Protein AF-A8S4U3-F1 (afdb_monomer_lite)

Foldseek 3Di:
DDDFPDFDWDWDWFAAPVRDDTDIDIKTWGWDDDPNWIWIKIADPPDDDDDDFDDPDDDDWDADPRITTHTPDPDPPPPDDFDADQDDDPPPDPDDRRGRGDDPPPDPPDDPPDDDPDDPPPDDPPLFAQEEEEEEDAQLVLQQVQALVQVVLAPDDSYAYEYEDQQHPDCNVVVLVVSVVVDVSYDYHYDHHLADQVSVQVSLVPHRHQKYAYDYRNKHWDNHQVVLQVVQCVVQVFQKEFEWAWEDDFQKIFTQFFDPDADKDFLVRVVVSCLVPVLAPSQQARRRMMGRSVLCVVQVQGQDSVDPPSSSNLSSLSSSLRTTIYGYDRDHTIYHYDDDPPPLNDDDDPVVLLVVLVVSLVSSQVSCVSVVNCVVSVVSSVVSSVDRRDNPDPDDPDDPRMDGHDPVNGRDDDDPPQKDKDFAPADKQAAQLAAEEEAEAGAAPQCVVVNHHPRDPQQCVQVLLCVLVVHPRQDDPVSVSVSCVVLRYMYDYQFRIFIARHGDLVRTDPGDTDPCVVVVVRYNYNAYEYQDDSRQVSCVVPPCVVVVDHHHYAYHSDVVPVVADSVNSNVRVSVRSD

pLDDT: mean 76.18, std 25.16, range [20.8, 98.88]

Secondary structure (DSSP, 8-state):
-------EEEEEE---TTS----EEEEEEEEEEETTEEEEEEE-TTPPP---PPPTTSPP-EEETTEEEEE--S---SS-----------SS-SS----------------------------------SEEEEEEESS-HHHHHHHHHHHHT-S--SEEEEEEEES-SSTHHHHHHHHHHH-TTEEEEEE----HHHHHHHHHHH--SSEEEE--TT-EE-TTHHHHHHHHHHHHT-SEEEE-EEEEETTEEEEE------S-EEHHHHHHHHHHSTTBHHHH-STTEEEEHHHHHHTT----TT-SSSHHHHHHHHHHHH--EEEEE-S--EEEE--TT-GGGS---HHHHHHHHHHHHHHHHHHHHTTT-HHHHHHHHHHHHHPPPBS----SS--TTPEEPPTTT--PPPPPTT-EEEE--PPPB--TT--EEEEESS--HHHHHTTSTT-STT--HHHHHHHHTT-PPP-SHHHHHHHHHHTTEEEEESEEEEEESTT-GGG-EEEEE--THHHHTTS---EEEEESHHHHHHHHHHTHHHHT---EEEPP-STT-TTS-HHHHHHHHHHHH-

Organism: Enterocloster bolteae (strain ATCC BAA-613 / DSM 15670 / CCUG 46953 / JCM 12243 / WAL 16351) (NCBI:txid411902)

Structure (mmCIF, N/CA/C/O backbone):
data_AF-A8S4U3-F1
#
_entry.id   AF-A8S4U3-F1
#
loop_
_atom_site.group_PDB
_atom_site.id
_atom_site.type_symbol
_atom_site.label_atom_id
_atom_site.label_alt_id
_atom_site.label_comp_id
_atom_site.label_asym_id
_atom_site.label_entity_id
_atom_site.label_seq_id
_atom_site.pdbx_PDB_ins_code
_atom_site.Cartn_x
_atom_site.Cartn_y
_atom_site.Cartn_z
_atom_site.occupancy
_atom_site.B_iso_or_equiv
_atom_site.auth_seq_id
_atom_site.auth_comp_id
_atom_site.auth_asym_id
_atom_site.auth_atom_id
_atom_site.pdbx_PDB_model_num
ATOM 1 N N . MET A 1 1 ? -18.823 33.038 5.060 1.00 35.31 1 MET A N 1
ATOM 2 C CA . MET A 1 1 ? -19.804 32.682 6.107 1.00 35.31 1 MET A CA 1
ATOM 3 C C . MET A 1 1 ? -21.208 32.775 5.508 1.00 35.31 1 MET A C 1
ATOM 5 O O . MET A 1 1 ? -21.621 33.864 5.144 1.00 35.31 1 MET A O 1
ATOM 9 N N . PHE A 1 2 ? -21.890 31.641 5.313 1.00 20.80 2 PHE A N 1
ATOM 10 C CA . PHE A 1 2 ? -23.308 31.534 4.925 1.00 20.80 2 PHE A CA 1
ATOM 11 C C . PHE A 1 2 ? -23.861 30.233 5.535 1.00 20.80 2 PHE A C 1
ATOM 13 O O . PHE A 1 2 ? -23.110 29.259 5.610 1.00 20.80 2 PHE A O 1
ATOM 20 N N . PRO A 1 3 ? -25.120 30.200 6.004 1.00 23.45 3 PRO A N 1
ATOM 21 C CA . PRO A 1 3 ? -25.624 29.112 6.832 1.00 23.45 3 PRO A CA 1
ATOM 22 C C . PRO A 1 3 ? -25.762 27.814 6.032 1.00 23.45 3 PRO A C 1
ATOM 24 O O . PRO A 1 3 ? -26.260 27.802 4.904 1.00 23.45 3 PRO A O 1
ATOM 27 N N . VAL A 1 4 ? -25.335 26.713 6.647 1.00 26.84 4 VAL A N 1
ATOM 28 C CA . VAL A 1 4 ? -25.627 25.349 6.207 1.00 26.84 4 VAL A CA 1
ATOM 29 C C . VAL A 1 4 ? -27.148 25.185 6.247 1.00 26.84 4 VAL A C 1
ATOM 31 O O . VAL A 1 4 ? -27.744 25.129 7.316 1.00 26.84 4 VAL A O 1
ATOM 34 N N . GLY A 1 5 ? -27.800 25.191 5.084 1.00 31.94 5 GLY A N 1
ATOM 35 C CA . GLY A 1 5 ? -29.229 24.900 5.000 1.00 31.94 5 GLY A CA 1
ATOM 36 C C . GLY A 1 5 ? -29.494 23.457 5.431 1.00 31.94 5 GLY A C 1
ATOM 37 O O . GLY A 1 5 ? -28.868 22.542 4.897 1.00 31.94 5 GLY A O 1
ATOM 38 N N . ASN A 1 6 ? -30.407 23.278 6.389 1.00 34.53 6 ASN A N 1
ATOM 39 C CA . ASN A 1 6 ? -30.813 21.993 6.959 1.00 34.53 6 ASN A CA 1
ATOM 40 C C . ASN A 1 6 ? -31.041 20.918 5.884 1.00 34.53 6 ASN A C 1
ATOM 42 O O . ASN A 1 6 ? -31.929 21.054 5.035 1.00 34.53 6 ASN A O 1
ATOM 46 N N . ILE A 1 7 ? -30.283 19.821 5.964 1.00 33.69 7 ILE A N 1
ATOM 47 C CA . ILE A 1 7 ? -30.588 18.590 5.231 1.00 33.69 7 ILE A CA 1
ATOM 48 C C . ILE A 1 7 ? -31.898 18.068 5.809 1.00 33.69 7 ILE A C 1
ATOM 50 O O . ILE A 1 7 ? -31.977 17.691 6.972 1.00 33.69 7 ILE A O 1
ATOM 54 N N . SER A 1 8 ? -32.948 18.104 5.003 1.00 37.31 8 SER A N 1
ATOM 55 C CA . SER A 1 8 ? -34.254 17.588 5.392 1.00 37.31 8 SER A CA 1
ATOM 56 C C . SER A 1 8 ? -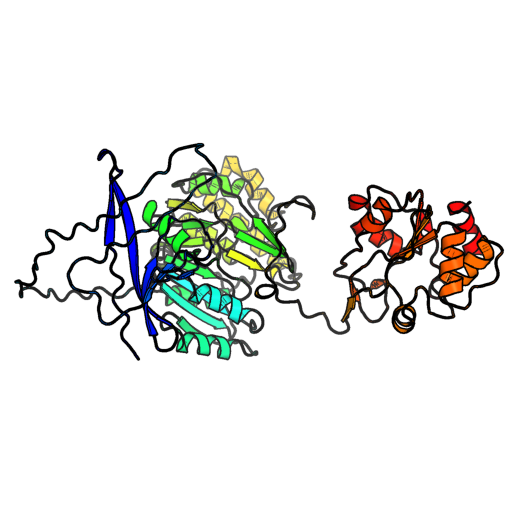34.467 16.275 4.650 1.00 37.31 8 SER A C 1
ATOM 58 O O . SER A 1 8 ? -34.409 16.242 3.419 1.00 37.31 8 SER A O 1
ATOM 60 N N . GLN A 1 9 ? -34.654 15.190 5.395 1.00 33.00 9 GLN A N 1
ATOM 61 C CA . GLN A 1 9 ? -34.905 13.863 4.843 1.00 33.00 9 GLN A CA 1
ATOM 62 C C . GLN A 1 9 ? -36.404 13.746 4.542 1.00 33.00 9 GLN A C 1
ATOM 64 O O . GLN A 1 9 ? -37.235 13.900 5.437 1.00 33.00 9 GLN A O 1
ATOM 69 N N . TYR A 1 10 ? -36.765 13.521 3.277 1.00 38.19 10 TYR A N 1
ATOM 70 C CA . TYR A 1 10 ? -38.167 13.426 2.861 1.00 38.19 10 TYR A CA 1
ATOM 71 C C . TYR A 1 10 ? -38.464 12.067 2.239 1.00 38.19 10 TYR A C 1
ATOM 73 O O . TYR A 1 10 ? -37.693 11.562 1.424 1.00 38.19 10 TYR A O 1
ATOM 81 N N . ARG A 1 11 ? -39.634 11.518 2.574 1.00 32.34 11 ARG A N 1
ATOM 82 C CA . ARG A 1 11 ? -40.137 10.247 2.047 1.00 32.34 11 ARG A CA 1
ATOM 83 C C . ARG A 1 11 ? -41.096 10.515 0.889 1.00 32.34 11 ARG A C 1
ATOM 85 O O . ARG A 1 11 ? -42.157 11.103 1.097 1.00 32.34 11 ARG A O 1
ATOM 92 N N . ILE A 1 12 ? -40.762 10.078 -0.325 1.00 36.88 12 ILE A N 1
ATOM 93 C CA . ILE A 1 12 ? -41.658 10.194 -1.490 1.00 36.88 12 ILE A CA 1
ATOM 94 C C . ILE A 1 12 ? -42.270 8.829 -1.800 1.00 36.88 12 ILE A C 1
ATOM 96 O O . ILE A 1 12 ? -41.562 7.828 -1.888 1.00 36.88 12 ILE A O 1
ATOM 100 N N . GLY A 1 13 ? -43.594 8.789 -1.976 1.00 33.09 13 GLY A N 1
ATOM 101 C CA . GLY A 1 13 ? -44.323 7.599 -2.415 1.00 33.09 13 GLY A CA 1
ATOM 102 C C . GLY A 1 13 ? -44.522 7.567 -3.932 1.00 33.09 13 GLY A C 1
ATOM 103 O O . GLY A 1 13 ? -45.109 8.483 -4.503 1.00 33.09 13 GLY A O 1
ATOM 104 N N . PHE A 1 14 ? -44.099 6.484 -4.578 1.00 35.97 14 PHE A N 1
ATOM 105 C CA . PHE A 1 14 ? -44.357 6.202 -5.991 1.00 35.97 14 PHE A CA 1
ATOM 106 C C . PHE A 1 14 ? -45.732 5.553 -6.156 1.00 35.97 14 PHE A C 1
ATOM 108 O O . PHE A 1 14 ? -46.149 4.770 -5.306 1.00 35.97 14 PHE A O 1
ATOM 115 N N . LYS A 1 15 ? -46.448 5.831 -7.249 1.00 33.44 15 LYS A N 1
ATOM 116 C CA . LYS A 1 15 ? -47.706 5.142 -7.571 1.00 33.44 15 LYS A CA 1
ATOM 117 C C . LYS A 1 15 ? -47.657 4.672 -9.019 1.00 33.44 15 LYS A C 1
ATOM 119 O O . LYS A 1 15 ? -47.547 5.493 -9.925 1.00 33.44 15 LYS A O 1
ATOM 124 N N . HIS A 1 16 ? -47.735 3.361 -9.242 1.00 33.00 16 HIS A N 1
ATOM 125 C CA . HIS A 1 16 ? -47.869 2.821 -10.597 1.00 33.00 16 HIS A CA 1
ATOM 126 C C . HIS A 1 16 ? -49.229 3.219 -11.191 1.00 33.00 16 HIS A C 1
ATOM 128 O O . HIS A 1 16 ? -50.206 3.369 -10.449 1.00 33.00 16 HIS A O 1
ATOM 134 N N . LYS A 1 17 ? -49.320 3.332 -12.523 1.00 32.62 17 LYS A N 1
ATOM 135 C CA . LYS A 1 17 ? -50.528 3.761 -13.261 1.00 32.62 17 LYS A CA 1
ATOM 136 C C . LYS A 1 17 ? -51.793 2.948 -12.918 1.00 32.62 17 LYS A C 1
ATOM 138 O O . LYS A 1 17 ? -52.896 3.465 -13.027 1.00 32.62 17 LYS A O 1
ATOM 143 N N . ASN A 1 18 ? -51.619 1.730 -12.392 1.00 33.53 18 ASN A N 1
ATOM 144 C CA . ASN A 1 18 ? -52.698 0.799 -12.034 1.00 33.53 18 ASN A CA 1
ATOM 145 C C . ASN A 1 18 ? -52.960 0.724 -10.510 1.00 33.53 18 ASN A C 1
ATOM 147 O O . ASN A 1 18 ? -53.615 -0.194 -10.030 1.00 33.53 18 ASN A O 1
ATOM 151 N N . GLY A 1 19 ? -52.415 1.653 -9.716 1.00 36.22 19 GLY A N 1
ATOM 152 C CA . GLY A 1 19 ? -52.775 1.861 -8.307 1.00 36.22 19 GLY A CA 1
ATOM 153 C C . GLY A 1 19 ? -52.296 0.822 -7.281 1.00 36.22 19 GLY A C 1
ATOM 154 O O . GLY A 1 19 ? -52.446 1.086 -6.091 1.00 36.22 19 GLY A O 1
ATOM 155 N N . ARG A 1 20 ? -51.703 -0.309 -7.689 1.00 33.16 20 ARG A N 1
ATOM 156 C CA . ARG A 1 20 ? -51.465 -1.464 -6.795 1.00 33.16 20 ARG A CA 1
ATOM 157 C C . ARG A 1 20 ? -50.087 -1.581 -6.130 1.00 33.16 20 ARG A C 1
ATOM 159 O O . ARG A 1 20 ? -49.915 -2.464 -5.303 1.00 33.16 20 ARG A O 1
ATOM 166 N N . GLN A 1 21 ? -49.130 -0.692 -6.397 1.00 35.03 21 GLN A N 1
ATOM 167 C CA . GLN A 1 21 ? -47.868 -0.673 -5.641 1.00 35.03 21 GLN A CA 1
ATOM 168 C C . GLN A 1 21 ? -47.427 0.747 -5.291 1.00 35.03 21 GLN A C 1
ATOM 170 O O . GLN A 1 21 ? -47.307 1.606 -6.170 1.00 35.03 21 GLN A O 1
ATOM 175 N N . LYS A 1 22 ? -47.170 0.953 -3.992 1.00 36.06 22 LYS A N 1
ATOM 176 C CA . LYS A 1 22 ? -46.416 2.082 -3.453 1.00 36.06 22 LYS A CA 1
ATOM 177 C C . LYS A 1 22 ? -45.019 1.600 -3.090 1.00 36.06 22 LYS A C 1
ATOM 179 O O . LYS A 1 22 ? -44.877 0.780 -2.192 1.00 36.06 22 LYS A O 1
ATOM 184 N N . LYS A 1 23 ? -44.000 2.120 -3.766 1.00 36.50 23 LYS A N 1
ATOM 185 C CA . LYS A 1 23 ? -42.636 2.121 -3.223 1.00 36.50 23 LYS A CA 1
ATOM 186 C C . LYS A 1 23 ? -42.421 3.466 -2.538 1.00 36.50 23 LYS A C 1
ATOM 188 O O . LYS A 1 23 ? -42.949 4.470 -3.008 1.00 36.50 23 LYS A O 1
ATOM 193 N N . THR A 1 24 ? -41.691 3.493 -1.437 1.00 36.91 24 THR A N 1
ATOM 194 C CA . THR A 1 24 ? -41.245 4.733 -0.794 1.00 36.91 24 THR A CA 1
ATOM 195 C C . THR A 1 24 ? -39.732 4.762 -0.807 1.00 36.91 24 THR A C 1
ATOM 197 O O . THR A 1 24 ? -39.123 3.742 -0.497 1.00 36.91 24 THR A O 1
ATOM 200 N N . THR A 1 25 ? -39.141 5.900 -1.153 1.00 38.47 25 THR A N 1
ATOM 201 C CA . THR A 1 25 ? -37.695 6.109 -1.024 1.00 38.47 25 THR A CA 1
ATOM 202 C C . THR A 1 25 ? -37.424 7.433 -0.336 1.00 38.47 25 THR A C 1
ATOM 204 O O . THR A 1 25 ? -38.235 8.364 -0.429 1.00 38.47 25 THR A O 1
ATOM 207 N N . ASP A 1 26 ? -36.282 7.493 0.333 1.00 40.09 26 ASP A N 1
ATOM 208 C CA . ASP A 1 26 ? -35.762 8.723 0.903 1.00 40.09 26 ASP A CA 1
ATOM 209 C C . ASP A 1 26 ? -35.029 9.502 -0.190 1.00 40.09 26 ASP A C 1
ATOM 211 O O . ASP A 1 26 ? -34.302 8.928 -1.005 1.00 40.09 26 ASP A O 1
ATOM 215 N N . ILE A 1 27 ? -35.266 10.809 -0.235 1.00 42.97 27 ILE A N 1
ATOM 216 C CA . ILE A 1 27 ? -34.516 11.735 -1.080 1.00 42.97 27 ILE A CA 1
ATOM 217 C C . ILE A 1 27 ? -33.773 12.736 -0.204 1.00 42.97 27 ILE A C 1
ATOM 219 O O . ILE A 1 27 ? -34.296 13.212 0.808 1.00 42.97 27 ILE A O 1
ATOM 223 N N . HIS A 1 28 ? -32.559 13.081 -0.625 1.00 44.56 28 HIS A N 1
ATOM 224 C CA . HIS A 1 28 ? -31.761 14.111 0.028 1.00 44.56 28 HIS A CA 1
ATOM 225 C C . HIS A 1 28 ? -31.886 15.410 -0.766 1.00 44.56 28 HIS A C 1
ATOM 227 O O . HIS A 1 28 ? -31.623 15.449 -1.971 1.00 44.56 28 HIS A O 1
ATOM 233 N N . TYR A 1 29 ? -32.328 16.461 -0.078 1.00 46.47 29 TYR A N 1
ATOM 234 C CA . TYR A 1 29 ? -32.552 17.791 -0.633 1.00 46.47 29 TYR A CA 1
ATOM 235 C C . TYR A 1 29 ? -31.549 18.785 -0.047 1.00 46.47 29 TYR A C 1
ATOM 237 O O . TYR A 1 29 ? -31.374 18.845 1.173 1.00 46.47 29 TYR A O 1
ATOM 245 N N . ARG A 1 30 ? -30.933 19.604 -0.908 1.00 49.47 30 ARG A N 1
ATOM 246 C CA . ARG A 1 30 ? -30.059 20.708 -0.489 1.00 49.47 30 ARG A CA 1
ATOM 247 C C . ARG A 1 30 ? -30.167 21.894 -1.446 1.00 49.47 30 ARG A C 1
ATOM 249 O O . ARG A 1 30 ? -30.326 21.722 -2.650 1.00 49.47 30 ARG A O 1
ATOM 256 N N . GLN A 1 31 ? -30.042 23.108 -0.918 1.00 46.91 31 GLN A N 1
ATOM 257 C CA . GLN A 1 31 ? -29.819 24.305 -1.734 1.00 46.91 31 GLN A CA 1
ATOM 258 C C . GLN A 1 31 ? -28.319 24.511 -1.951 1.00 46.91 31 GLN A C 1
ATOM 260 O O . GLN A 1 31 ? -27.542 24.455 -0.996 1.00 46.91 31 GLN A O 1
ATOM 265 N N . CYS A 1 32 ? -27.906 24.762 -3.190 1.00 45.44 32 CYS A N 1
ATOM 266 C CA . CYS A 1 32 ? -26.511 25.031 -3.531 1.00 45.44 32 CYS A CA 1
ATOM 267 C C . CYS A 1 32 ? -26.382 26.215 -4.499 1.00 45.44 32 CYS A C 1
ATOM 269 O O . CYS A 1 32 ? -27.367 26.732 -5.032 1.00 45.44 32 CYS A O 1
ATOM 271 N N . ARG A 1 33 ? -25.149 26.681 -4.700 1.00 43.59 33 ARG A N 1
ATOM 272 C CA . ARG A 1 33 ? -24.801 27.711 -5.684 1.00 43.59 33 ARG A CA 1
ATOM 273 C C . ARG A 1 33 ? -23.781 27.143 -6.661 1.00 43.59 33 ARG A C 1
ATOM 275 O O . ARG A 1 33 ? -22.837 26.494 -6.228 1.00 43.59 33 ARG A O 1
ATOM 282 N N . ILE A 1 34 ? -23.970 27.416 -7.950 1.00 43.00 34 ILE A N 1
ATOM 283 C CA . ILE A 1 34 ? -22.990 27.130 -9.006 1.00 43.00 34 ILE A CA 1
ATOM 284 C C . ILE A 1 34 ? -22.733 28.457 -9.724 1.00 43.00 34 ILE A C 1
ATOM 286 O O . ILE A 1 34 ? -23.641 29.028 -10.340 1.00 43.00 34 ILE A O 1
ATOM 290 N N . GLY A 1 35 ? -21.520 28.994 -9.571 1.00 52.25 35 GLY A N 1
ATOM 291 C CA . GLY A 1 35 ? -21.214 30.383 -9.922 1.00 52.25 35 GLY A CA 1
ATOM 292 C C . GLY A 1 35 ? -22.086 31.375 -9.134 1.00 52.25 35 GLY A C 1
ATOM 293 O O . GLY A 1 35 ? -22.279 31.231 -7.927 1.00 52.25 35 GLY A O 1
ATOM 294 N N . SER A 1 36 ? -22.661 32.370 -9.817 1.00 39.59 36 SER A N 1
ATOM 295 C CA . SER A 1 36 ? -23.574 33.360 -9.217 1.00 39.59 36 SER A CA 1
ATOM 296 C C . SER A 1 36 ? -25.027 32.874 -9.062 1.00 39.59 36 SER A C 1
ATOM 298 O O . SER A 1 36 ? -25.834 33.543 -8.409 1.00 39.59 36 SER A O 1
ATOM 300 N N . LYS A 1 37 ? -25.379 31.707 -9.621 1.00 39.94 37 LYS A N 1
ATOM 301 C CA . LYS A 1 37 ? -26.758 31.192 -9.685 1.00 39.94 37 LYS A CA 1
ATOM 302 C C . LYS A 1 37 ? -27.054 30.210 -8.546 1.00 39.94 37 LYS A C 1
ATOM 304 O O . LYS A 1 37 ? -26.193 29.422 -8.154 1.00 39.94 37 LYS A O 1
ATOM 309 N N . ARG A 1 38 ? -28.277 30.257 -8.001 1.00 45.94 38 ARG A N 1
ATOM 310 C CA . ARG A 1 38 ? -28.761 29.337 -6.952 1.00 45.94 38 ARG A CA 1
ATOM 311 C C . ARG A 1 38 ? -29.547 28.181 -7.567 1.00 45.94 38 ARG A C 1
ATOM 313 O O . ARG A 1 38 ? -30.300 28.384 -8.519 1.00 45.94 38 ARG A O 1
ATOM 320 N N . TYR A 1 39 ? -29.394 26.995 -6.989 1.00 45.59 39 TYR A N 1
ATOM 321 C CA . TYR A 1 39 ? -30.029 25.766 -7.449 1.00 45.59 39 TYR A CA 1
ATOM 322 C C . TYR A 1 39 ? -30.639 24.985 -6.284 1.00 45.59 39 TYR A C 1
ATOM 324 O O . TYR A 1 39 ? -30.124 24.995 -5.162 1.00 45.59 39 TYR A O 1
ATOM 332 N N . HIS A 1 40 ? -31.715 24.257 -6.576 1.00 49.56 40 HIS A N 1
ATOM 333 C CA . HIS A 1 40 ? -32.173 23.149 -5.744 1.00 49.56 40 HIS A CA 1
ATOM 334 C C . HIS A 1 40 ? -31.530 21.859 -6.254 1.00 49.56 40 HIS A C 1
ATOM 336 O O . HIS A 1 40 ? -31.655 21.533 -7.434 1.00 49.56 40 HIS A O 1
ATOM 342 N N . MET A 1 41 ? -30.850 21.143 -5.363 1.00 44.50 41 MET A N 1
ATOM 343 C CA . MET A 1 41 ? -30.170 19.886 -5.647 1.00 44.50 41 MET A CA 1
ATOM 344 C C . MET A 1 41 ? -30.945 18.732 -5.012 1.00 44.50 41 MET A C 1
ATOM 346 O O . MET A 1 41 ? -31.243 18.758 -3.813 1.00 44.50 41 MET A O 1
ATOM 350 N N . ILE A 1 42 ? -31.280 17.730 -5.823 1.00 51.75 42 ILE A N 1
ATOM 351 C CA . ILE A 1 42 ? -32.020 16.537 -5.396 1.00 51.75 42 ILE A CA 1
ATOM 352 C C . ILE A 1 42 ? -31.194 15.305 -5.759 1.00 51.75 42 ILE A C 1
ATOM 354 O O . ILE A 1 42 ? -30.905 15.085 -6.935 1.00 51.75 42 ILE A O 1
ATOM 358 N N . HIS A 1 43 ? -30.825 14.510 -4.754 1.00 49.34 43 HIS A N 1
ATOM 359 C CA . HIS A 1 43 ? -30.112 13.247 -4.948 1.00 49.34 43 HIS A CA 1
ATOM 360 C C . HIS A 1 43 ? -31.102 12.101 -5.182 1.00 49.34 43 HIS A C 1
ATOM 362 O O . HIS A 1 43 ? -31.988 11.868 -4.354 1.00 49.34 43 HIS A O 1
ATOM 368 N N . LEU A 1 44 ? -30.945 11.379 -6.294 1.00 52.44 44 LEU A N 1
ATOM 369 C CA . LEU A 1 44 ? -31.759 10.212 -6.631 1.00 52.44 44 LEU A CA 1
ATOM 370 C C . LEU A 1 44 ? -30.870 8.968 -6.647 1.00 52.44 44 LEU A C 1
ATOM 372 O O . LEU A 1 44 ? -30.266 8.622 -7.658 1.00 52.44 44 LEU A O 1
ATOM 376 N N . SER A 1 45 ? -30.822 8.264 -5.520 1.00 40.16 45 SER A N 1
ATOM 377 C CA . SER A 1 45 ? -29.939 7.116 -5.279 1.00 40.16 45 SER A CA 1
ATOM 378 C C . SER A 1 45 ? -30.192 5.881 -6.166 1.00 40.16 45 SER A C 1
ATOM 380 O O . SER A 1 45 ? -29.446 4.912 -6.063 1.00 40.16 45 SER A O 1
ATOM 382 N N . TRP A 1 46 ? -31.200 5.892 -7.053 1.00 40.16 46 TRP A N 1
ATOM 383 C CA . TRP A 1 46 ? -31.633 4.707 -7.814 1.00 40.16 46 TRP A CA 1
ATOM 384 C C . TRP A 1 46 ? -31.649 4.851 -9.349 1.00 40.16 46 TRP A C 1
ATOM 386 O O . TRP A 1 46 ? -32.164 3.966 -10.026 1.00 40.16 46 TRP A O 1
ATOM 396 N N . ILE A 1 47 ? -31.111 5.928 -9.933 1.00 38.47 47 ILE A N 1
ATOM 397 C CA . ILE A 1 47 ? -31.066 6.078 -11.404 1.00 38.47 47 ILE A CA 1
ATOM 398 C C . ILE A 1 47 ? -29.636 5.796 -11.911 1.00 38.47 47 ILE A C 1
ATOM 400 O O . ILE A 1 47 ? -28.718 6.511 -11.505 1.00 38.47 47 ILE A O 1
ATOM 404 N N . PRO A 1 48 ? -29.414 4.781 -12.774 1.00 32.69 48 PRO A N 1
ATOM 405 C CA . PRO A 1 48 ? -28.137 4.592 -13.465 1.00 32.69 48 PRO A CA 1
ATOM 406 C C . PRO A 1 48 ? -27.862 5.768 -14.412 1.00 32.69 48 PRO A C 1
ATOM 408 O O . PRO A 1 48 ? -28.796 6.314 -14.998 1.00 32.69 48 PRO A O 1
ATOM 411 N N . GLU A 1 49 ? -26.597 6.156 -14.568 1.00 31.20 49 GLU A N 1
ATOM 412 C CA . GLU A 1 49 ? -26.187 7.275 -15.426 1.00 31.20 49 GLU A CA 1
ATOM 413 C C . GLU A 1 49 ? -26.727 7.140 -16.857 1.00 31.20 49 GLU A C 1
ATOM 415 O O . GLU A 1 49 ? -26.501 6.139 -17.533 1.00 31.20 49 GLU A O 1
ATOM 420 N N . TYR A 1 50 ? -27.428 8.174 -17.326 1.00 33.31 50 TYR A N 1
ATOM 421 C CA . TYR A 1 50 ? -27.810 8.340 -18.725 1.00 33.31 50 TYR A CA 1
ATOM 422 C C . TYR A 1 50 ? -27.590 9.795 -19.134 1.00 33.31 50 TYR A C 1
ATOM 424 O O . TYR A 1 50 ? -28.145 10.713 -18.529 1.00 33.31 50 TYR A O 1
ATOM 432 N N . THR A 1 51 ? -26.822 10.004 -20.200 1.00 31.33 51 THR A N 1
ATOM 433 C CA . THR A 1 51 ? -26.634 11.297 -20.862 1.00 31.33 51 THR A CA 1
ATOM 434 C C . THR A 1 51 ? -27.218 11.242 -22.272 1.00 31.33 51 THR A C 1
ATOM 436 O O . THR A 1 51 ? -26.778 10.467 -23.117 1.00 31.33 51 THR A O 1
ATOM 439 N N . LYS A 1 52 ? -28.211 12.093 -22.554 1.00 31.67 52 LYS A N 1
ATOM 440 C CA . LYS A 1 52 ? -28.522 12.585 -23.906 1.00 31.67 52 LYS A CA 1
ATOM 441 C C . LYS A 1 52 ? -29.144 13.985 -23.814 1.00 31.67 52 LYS A C 1
ATOM 443 O O . LYS A 1 52 ? -29.809 14.274 -22.818 1.00 31.67 52 LYS A O 1
ATOM 448 N N . PRO A 1 53 ? -28.932 14.857 -24.816 1.00 35.75 53 PRO A N 1
ATOM 449 C CA . PRO A 1 53 ? -29.457 16.214 -24.790 1.00 35.75 53 PRO A CA 1
ATOM 450 C C . PRO A 1 53 ? -30.983 16.194 -24.936 1.00 35.75 53 PRO A C 1
ATOM 452 O O . PRO A 1 53 ? -31.537 15.393 -25.691 1.00 35.75 53 PRO A O 1
ATOM 455 N N . GLY A 1 54 ? -31.657 17.053 -24.169 1.00 36.03 54 GLY A N 1
ATOM 456 C CA . GLY A 1 54 ? -33.113 17.180 -24.196 1.00 36.03 54 GLY A CA 1
ATOM 457 C C . GLY A 1 54 ? -33.642 17.707 -25.541 1.00 36.03 54 GLY A C 1
ATOM 458 O O . GLY A 1 54 ? -32.887 18.307 -26.308 1.00 36.03 54 GLY A O 1
ATOM 459 N N . PRO A 1 55 ? -34.937 17.493 -25.840 1.00 31.17 55 PRO A N 1
ATOM 460 C CA . PRO A 1 55 ? -35.564 17.993 -27.062 1.00 31.17 55 PRO A CA 1
ATOM 461 C C . PRO A 1 55 ? -35.644 19.535 -27.074 1.00 31.17 55 PRO A C 1
ATOM 463 O O . PRO A 1 55 ? -35.609 20.159 -26.007 1.00 31.17 55 PRO A O 1
ATOM 466 N N . PRO A 1 56 ? -35.798 20.173 -28.253 1.00 32.62 56 PRO A N 1
ATOM 467 C CA . PRO A 1 56 ? -35.885 21.627 -28.351 1.00 32.62 56 PRO A CA 1
ATOM 468 C C . PRO A 1 56 ? -37.189 22.124 -27.709 1.00 32.62 56 PRO A C 1
ATOM 470 O O . PRO A 1 56 ? -38.272 21.686 -28.092 1.00 32.62 56 PRO A O 1
ATOM 473 N N . GLY A 1 57 ? -37.089 23.044 -26.742 1.00 39.56 57 GLY A N 1
ATOM 474 C CA . GLY A 1 57 ? -38.235 23.802 -26.209 1.00 39.56 57 GLY A CA 1
ATOM 475 C C . GLY A 1 57 ? -38.700 23.485 -24.778 1.00 39.56 57 GLY A C 1
ATOM 476 O O . GLY A 1 57 ? -39.670 24.088 -24.326 1.00 39.56 57 GLY A O 1
ATOM 477 N N . GLY A 1 58 ? -38.035 22.594 -24.033 1.00 36.28 58 GLY A N 1
ATOM 478 C CA . GLY A 1 58 ? -38.287 22.381 -22.595 1.00 36.28 58 GLY A CA 1
ATOM 479 C C . GLY A 1 58 ? -37.228 23.046 -21.705 1.00 36.28 58 GLY A C 1
ATOM 480 O O . GLY A 1 58 ? -36.083 23.181 -22.128 1.00 36.28 58 GLY A O 1
ATOM 481 N N . GLN A 1 59 ? -37.577 23.440 -20.468 1.00 36.34 59 GLN A N 1
ATOM 482 C CA . GLN A 1 59 ? -36.575 23.888 -19.485 1.00 36.34 59 GLN A CA 1
ATOM 483 C C . GLN A 1 59 ? -35.506 22.798 -19.312 1.00 36.34 59 GLN A C 1
ATOM 485 O O . GLN A 1 59 ? -35.809 21.667 -18.934 1.00 36.34 59 GLN A O 1
ATOM 490 N N . SER A 1 60 ? -34.260 23.140 -19.627 1.00 36.66 60 SER A N 1
ATOM 491 C CA . SER A 1 60 ? -33.109 22.250 -19.539 1.00 36.66 60 SER A CA 1
ATOM 492 C C . SER A 1 60 ? -32.696 22.055 -18.080 1.00 36.66 60 SER A C 1
ATOM 494 O O . SER A 1 60 ? -32.359 23.019 -17.392 1.00 36.66 60 SER A O 1
ATOM 496 N N . PHE A 1 61 ? -32.698 20.806 -17.620 1.00 40.50 61 PHE A N 1
ATOM 497 C CA . PHE A 1 61 ? -32.133 20.404 -16.333 1.00 40.50 61 PHE A CA 1
ATOM 498 C C . PHE A 1 61 ? -30.824 19.662 -16.571 1.00 40.50 61 PHE A C 1
ATOM 500 O O . PHE A 1 61 ? -30.711 18.883 -17.518 1.00 40.50 61 PHE A O 1
ATOM 507 N N . HIS A 1 62 ? -29.845 19.890 -15.703 1.00 38.94 62 HIS A N 1
ATOM 508 C CA . HIS A 1 62 ? -28.576 19.180 -15.757 1.00 38.94 62 HIS A CA 1
ATOM 509 C C . HIS A 1 62 ? -28.622 18.004 -14.786 1.00 38.94 62 HIS A C 1
ATOM 511 O O . HIS A 1 62 ? -28.955 18.175 -13.609 1.00 38.94 62 HIS A O 1
ATOM 517 N N . VAL A 1 63 ? -28.302 16.818 -15.298 1.00 41.38 63 VAL A N 1
ATOM 518 C CA . VAL A 1 63 ? -28.082 15.615 -14.498 1.00 41.38 63 VAL A CA 1
ATOM 519 C C . VAL A 1 63 ? -26.581 15.362 -14.476 1.00 41.38 63 VAL A C 1
ATOM 521 O O . VAL A 1 63 ? -25.975 15.207 -15.533 1.00 41.38 63 VAL A O 1
ATOM 524 N N . HIS A 1 64 ? -25.986 15.349 -13.287 1.00 37.75 64 HIS A N 1
ATOM 525 C CA . HIS A 1 64 ? -24.568 15.041 -13.084 1.00 37.75 64 HIS A CA 1
ATOM 526 C C . HIS A 1 64 ? -24.433 14.194 -11.816 1.00 37.75 64 HIS A C 1
ATOM 528 O O . HIS A 1 64 ? -25.048 14.536 -10.808 1.00 37.75 64 HIS A O 1
ATOM 534 N N . ASN A 1 65 ? -23.683 13.086 -11.850 1.00 37.72 65 ASN A N 1
ATOM 535 C CA . ASN A 1 65 ? -23.466 12.185 -10.702 1.00 37.72 65 ASN A CA 1
ATOM 536 C C . ASN A 1 65 ? -24.741 11.846 -9.895 1.00 37.72 65 ASN A C 1
ATOM 538 O O . ASN A 1 65 ? -24.725 11.875 -8.670 1.00 37.72 65 ASN A O 1
ATOM 542 N N . ARG A 1 66 ? -25.866 11.529 -10.555 1.00 45.34 66 ARG A N 1
ATOM 543 C CA . ARG A 1 66 ? -27.165 11.204 -9.905 1.00 45.34 66 ARG A CA 1
ATOM 544 C C . ARG A 1 66 ? -27.863 12.366 -9.172 1.00 45.34 66 ARG A C 1
ATOM 546 O O . ARG A 1 66 ? -28.843 12.144 -8.453 1.00 45.34 66 ARG A O 1
ATOM 553 N N . PHE A 1 67 ? -27.421 13.603 -9.388 1.00 43.66 67 PHE A N 1
ATOM 554 C CA . PHE A 1 67 ? -28.076 14.809 -8.883 1.00 43.66 67 PHE A CA 1
ATOM 555 C C . PHE A 1 67 ? -28.849 15.523 -9.994 1.00 43.66 67 PHE A C 1
ATOM 557 O O . PHE A 1 67 ? -28.345 15.691 -11.105 1.00 43.66 67 PHE A O 1
ATOM 564 N N . ILE A 1 68 ? -30.068 15.971 -9.679 1.00 49.97 68 ILE A N 1
ATOM 565 C CA . ILE A 1 68 ? -30.832 16.901 -10.521 1.00 49.97 68 ILE A CA 1
ATOM 566 C C . ILE A 1 68 ? -30.646 18.311 -9.968 1.00 49.97 68 ILE A C 1
ATOM 568 O O . ILE A 1 68 ? -30.948 18.561 -8.797 1.00 49.97 68 ILE A O 1
ATOM 572 N N . TYR A 1 69 ? -30.201 19.230 -10.826 1.00 42.47 69 TYR A N 1
ATOM 573 C CA . TYR A 1 69 ? -30.060 20.649 -10.504 1.00 42.47 69 TYR A CA 1
ATOM 574 C C . TYR A 1 69 ? -31.199 21.449 -11.135 1.00 42.47 69 TYR A C 1
ATOM 576 O O . TYR A 1 69 ? -31.301 21.560 -12.359 1.00 42.47 69 TYR A O 1
ATOM 584 N N . LEU A 1 70 ? -32.057 22.023 -10.292 1.00 48.31 70 LEU A N 1
ATOM 585 C CA . LEU A 1 70 ? -33.151 22.900 -10.710 1.00 48.31 70 LEU A CA 1
ATOM 586 C C . LEU A 1 70 ? -32.738 24.360 -10.481 1.00 48.31 70 LEU A C 1
ATOM 588 O O . LEU A 1 70 ? -32.447 24.712 -9.333 1.00 48.31 70 LEU A O 1
ATOM 592 N N . PRO A 1 71 ? -32.711 25.221 -11.515 1.00 42.19 71 PRO A N 1
ATOM 593 C CA . PRO A 1 71 ? -32.456 26.643 -11.331 1.00 42.19 71 PRO A CA 1
ATOM 594 C C . PRO A 1 71 ? -33.513 27.247 -10.409 1.00 42.19 71 PRO A C 1
ATOM 596 O O . PRO A 1 71 ? -34.711 27.027 -10.595 1.00 42.19 71 PRO A O 1
ATOM 599 N N . GLN A 1 72 ? -33.085 28.031 -9.424 1.00 45.34 72 GLN A N 1
ATOM 600 C CA . GLN A 1 72 ? -34.005 28.798 -8.597 1.00 45.34 72 GLN A CA 1
ATOM 601 C C . GLN A 1 72 ? -34.476 30.014 -9.410 1.00 45.34 72 GLN A C 1
ATOM 603 O O . GLN A 1 72 ? -33.893 31.088 -9.330 1.00 45.34 72 GLN A O 1
ATOM 608 N N . THR A 1 73 ? -35.476 29.835 -10.275 1.00 44.31 73 THR A N 1
ATOM 609 C CA . THR A 1 73 ? -36.123 30.963 -10.959 1.00 44.31 73 THR A CA 1
ATOM 610 C C . THR A 1 73 ? -37.091 31.638 -9.991 1.00 44.31 73 THR A C 1
ATOM 612 O O . THR A 1 73 ? -37.929 30.950 -9.406 1.00 44.31 73 THR A O 1
ATOM 615 N N . ASP A 1 74 ? -37.034 32.967 -9.870 1.00 35.47 74 ASP A N 1
ATOM 616 C CA . ASP A 1 74 ? -37.878 33.778 -8.967 1.00 35.47 74 ASP A CA 1
ATOM 617 C C . ASP A 1 74 ? -39.395 33.706 -9.252 1.00 35.47 74 ASP A C 1
ATOM 619 O O . ASP A 1 74 ? -40.207 34.323 -8.568 1.00 35.47 74 ASP A O 1
ATOM 623 N N . THR A 1 75 ? -39.821 32.904 -10.227 1.00 36.59 75 THR A N 1
ATOM 624 C CA . THR A 1 75 ? -41.226 32.654 -10.558 1.00 36.59 75 THR A CA 1
ATOM 625 C C . THR A 1 75 ? -41.509 31.161 -10.718 1.00 36.59 75 THR A C 1
ATOM 627 O O . THR A 1 75 ? -41.918 30.681 -11.772 1.00 36.59 75 THR A O 1
ATOM 630 N N . ILE A 1 76 ? -41.387 30.394 -9.629 1.00 34.00 76 ILE A N 1
ATOM 631 C CA . ILE A 1 76 ? -42.200 29.176 -9.504 1.00 34.00 76 ILE A CA 1
ATOM 632 C C . ILE A 1 76 ? -43.636 29.643 -9.246 1.00 34.00 76 ILE A C 1
ATOM 634 O O . ILE A 1 76 ? -44.039 29.907 -8.113 1.00 34.00 76 ILE A O 1
ATOM 638 N N . ASN A 1 77 ? -44.391 29.827 -10.329 1.00 30.11 77 ASN A N 1
ATOM 639 C CA . ASN A 1 77 ? -45.789 30.237 -10.289 1.00 30.11 77 ASN A CA 1
ATOM 640 C C . ASN A 1 77 ? -46.569 29.291 -9.350 1.00 30.11 77 ASN A C 1
ATOM 642 O O . ASN A 1 77 ? -46.538 28.071 -9.521 1.00 30.11 77 ASN A O 1
ATOM 646 N N . LYS A 1 78 ? -47.253 29.847 -8.339 1.00 32.91 78 LYS A N 1
ATOM 647 C CA . LYS A 1 78 ? -47.906 29.138 -7.211 1.00 32.91 78 LYS A CA 1
ATOM 648 C C . LYS A 1 78 ? -49.055 28.188 -7.613 1.00 32.91 78 LYS A C 1
ATOM 650 O O . LYS A 1 78 ? -49.749 27.659 -6.750 1.00 32.91 78 LYS A O 1
ATOM 655 N N . LYS A 1 79 ? -49.254 27.926 -8.906 1.00 33.84 79 LYS A N 1
ATOM 656 C CA . LYS A 1 79 ? -50.186 26.929 -9.442 1.00 33.84 79 LYS A CA 1
ATOM 657 C C . LYS A 1 79 ? -49.406 25.871 -10.235 1.00 33.84 79 LYS A C 1
ATOM 659 O O . LYS A 1 79 ? -49.261 25.968 -11.444 1.00 33.84 79 LYS A O 1
ATOM 664 N N . THR A 1 80 ? -48.934 24.844 -9.521 1.00 32.03 80 THR A N 1
ATOM 665 C CA . THR A 1 80 ? -48.402 23.553 -10.029 1.00 32.03 80 THR A CA 1
ATOM 666 C C . THR A 1 80 ? -47.398 23.594 -11.195 1.00 32.03 80 THR A C 1
ATOM 668 O O . THR A 1 80 ? -47.800 23.475 -12.352 1.00 32.03 80 THR A O 1
ATOM 671 N N . PRO A 1 81 ? -46.084 23.541 -10.926 1.00 30.30 81 PRO A N 1
ATOM 672 C CA . PRO A 1 81 ? -45.124 22.998 -11.878 1.00 30.30 81 PRO A CA 1
ATOM 673 C C . PRO A 1 81 ? -45.223 21.468 -11.822 1.00 30.30 81 PRO A C 1
ATOM 675 O O . PRO A 1 81 ? -44.922 20.847 -10.801 1.00 30.30 81 PRO A O 1
ATOM 678 N N . ARG A 1 82 ? -45.688 20.835 -12.901 1.00 32.75 82 ARG A N 1
ATOM 679 C CA . ARG A 1 82 ? -45.541 19.384 -13.082 1.00 32.75 82 ARG A CA 1
ATOM 680 C C . ARG A 1 82 ? -44.130 19.121 -13.599 1.00 32.75 82 ARG A C 1
ATOM 682 O O . ARG A 1 82 ? -43.775 19.633 -14.655 1.00 32.75 82 ARG A O 1
ATOM 689 N N . LEU A 1 83 ? -43.345 18.319 -12.883 1.00 33.19 83 LEU A N 1
ATOM 690 C CA . LEU A 1 83 ? -42.070 17.822 -13.393 1.00 33.19 83 LEU A CA 1
ATOM 691 C C . LEU A 1 83 ? -42.344 16.537 -14.186 1.00 33.19 83 LEU A C 1
ATOM 693 O O . LEU A 1 83 ? -42.676 15.505 -13.604 1.00 33.19 83 LEU A O 1
ATOM 697 N N . ASN A 1 84 ? -42.260 16.606 -15.513 1.00 31.31 84 ASN A N 1
ATOM 698 C CA . ASN A 1 84 ? -42.362 15.432 -16.377 1.00 31.31 84 ASN A CA 1
ATOM 699 C C . ASN A 1 84 ? -40.947 14.917 -16.661 1.00 31.31 84 ASN A C 1
ATOM 701 O O . ASN A 1 84 ? -40.196 15.566 -17.383 1.00 31.31 84 ASN A O 1
ATOM 705 N N . ILE A 1 85 ? -40.585 13.764 -16.097 1.00 31.84 85 ILE A N 1
ATOM 706 C CA . ILE A 1 85 ? -39.352 13.049 -16.445 1.00 31.84 85 ILE A CA 1
ATOM 707 C C . ILE A 1 85 ? -39.757 11.817 -17.255 1.00 31.84 85 ILE A C 1
ATOM 709 O O . ILE A 1 85 ? -40.412 10.917 -16.729 1.00 31.84 85 ILE A O 1
ATOM 713 N N . THR A 1 86 ? -39.383 11.781 -18.532 1.00 28.48 86 THR A N 1
ATOM 714 C CA . THR A 1 86 ? -39.590 10.623 -19.412 1.00 28.48 86 THR A CA 1
ATOM 715 C C . THR A 1 86 ? -38.301 9.805 -19.437 1.00 28.48 86 THR A C 1
ATOM 717 O O . THR A 1 86 ? -37.286 10.288 -19.929 1.00 28.48 86 THR A O 1
ATOM 720 N N . ALA A 1 87 ? -38.320 8.582 -18.906 1.00 27.88 87 ALA A N 1
ATOM 721 C CA . ALA A 1 87 ? -37.201 7.643 -19.011 1.00 27.88 87 ALA A CA 1
ATOM 722 C C . ALA A 1 87 ? -37.502 6.608 -20.106 1.00 27.88 87 ALA A C 1
ATOM 724 O O . ALA A 1 87 ? -38.572 6.001 -20.095 1.00 27.88 87 ALA A O 1
ATOM 725 N N . PHE A 1 88 ? -36.574 6.408 -21.044 1.00 25.03 88 PHE A N 1
ATOM 726 C CA . PHE A 1 88 ? -36.617 5.311 -22.014 1.00 25.03 88 PHE A CA 1
ATOM 727 C C . PHE A 1 88 ? -35.614 4.241 -21.576 1.00 25.03 88 PHE A C 1
ATOM 729 O O . PHE A 1 88 ? -34.412 4.476 -21.633 1.00 25.03 88 PHE A O 1
ATOM 736 N N . ASP A 1 89 ? -36.096 3.072 -21.154 1.00 27.53 89 ASP A N 1
ATOM 737 C CA . ASP A 1 89 ? -35.267 1.869 -21.037 1.00 27.53 89 ASP A CA 1
ATOM 738 C C . ASP A 1 89 ? -35.543 0.983 -22.255 1.00 27.53 89 ASP A C 1
ATOM 740 O O . ASP A 1 89 ? -36.648 0.466 -22.417 1.00 27.53 89 ASP A O 1
ATOM 744 N N . ASN A 1 90 ? -34.547 0.835 -23.128 1.00 28.02 90 ASN A N 1
ATOM 745 C CA . ASN A 1 90 ? -34.641 0.012 -24.336 1.00 28.02 90 ASN A CA 1
ATOM 746 C C . ASN A 1 90 ? -34.031 -1.387 -24.175 1.00 28.02 90 ASN A C 1
ATOM 748 O O . ASN A 1 90 ? -33.849 -2.082 -25.171 1.00 28.02 90 ASN A O 1
ATOM 752 N N . SER A 1 91 ? -33.718 -1.837 -22.957 1.00 29.55 91 SER A N 1
ATOM 753 C CA . SER A 1 91 ? -32.972 -3.088 -22.792 1.00 29.55 91 SER A CA 1
ATOM 754 C C . SER A 1 91 ? -33.788 -4.315 -22.374 1.00 29.55 91 SER A C 1
ATOM 756 O O . SER A 1 91 ? -33.243 -5.415 -22.461 1.00 29.55 91 SER A O 1
ATOM 758 N N . ARG A 1 92 ? -35.078 -4.214 -21.988 1.00 30.67 92 ARG A N 1
ATOM 759 C CA . ARG A 1 92 ? -35.831 -5.419 -21.545 1.00 30.67 92 ARG A CA 1
ATOM 760 C C . ARG A 1 92 ? -37.304 -5.610 -21.922 1.00 30.67 92 ARG A C 1
ATOM 762 O O . ARG A 1 92 ? -37.825 -6.673 -21.605 1.00 30.67 92 ARG A O 1
ATOM 769 N N . PHE A 1 93 ? -37.976 -4.719 -22.650 1.00 26.88 93 PHE A N 1
ATOM 770 C CA . PHE A 1 93 ? -39.353 -4.990 -23.107 1.00 26.88 93 PHE A CA 1
ATOM 771 C C . PHE A 1 93 ? -39.611 -4.410 -24.502 1.00 26.88 93 PHE A C 1
ATOM 773 O O . PHE A 1 93 ? -39.675 -3.196 -24.682 1.00 26.88 93 PHE A O 1
ATOM 780 N N . LYS A 1 94 ? -39.780 -5.279 -25.509 1.00 24.59 94 LYS A N 1
ATOM 781 C CA . LYS A 1 94 ? -40.291 -4.874 -26.826 1.00 24.59 94 LYS A CA 1
ATOM 782 C C . LYS A 1 94 ? -41.740 -4.395 -26.665 1.00 24.59 94 LYS A C 1
ATOM 784 O O . LYS A 1 94 ? -42.610 -5.189 -26.329 1.00 24.59 94 LYS A O 1
ATOM 789 N N . GLY A 1 95 ? -41.990 -3.119 -26.960 1.00 27.95 95 GLY A N 1
ATOM 790 C CA . GLY A 1 95 ? -43.309 -2.654 -27.400 1.00 27.95 95 GLY A CA 1
ATOM 791 C C . GLY A 1 95 ? -44.328 -2.245 -26.330 1.00 27.95 95 GLY A C 1
ATOM 792 O O . GLY A 1 95 ? -45.493 -2.604 -26.455 1.00 27.95 95 GLY A O 1
ATOM 793 N N . SER A 1 96 ? -43.958 -1.434 -25.332 1.00 25.36 96 SER A N 1
ATOM 794 C CA . SER A 1 96 ? -44.951 -0.598 -24.629 1.00 25.36 96 SER A CA 1
ATOM 795 C C . SER A 1 96 ? -44.314 0.647 -24.006 1.00 25.36 96 SER A C 1
ATOM 797 O O . SER A 1 96 ? -43.463 0.539 -23.125 1.00 25.36 96 SER A O 1
ATOM 799 N N . SER A 1 97 ? -44.739 1.837 -24.428 1.00 28.14 97 SER A N 1
ATOM 800 C CA . SER A 1 97 ? -44.349 3.125 -23.848 1.00 28.14 97 SER A CA 1
ATOM 801 C C . SER A 1 97 ? -44.990 3.313 -22.465 1.00 28.14 97 SER A C 1
ATOM 803 O O . SER A 1 97 ? -46.106 3.822 -22.320 1.00 28.14 97 SER A O 1
ATOM 805 N N . GLN A 1 98 ? -44.288 2.898 -21.408 1.00 28.91 98 GLN A N 1
ATOM 806 C CA . GLN A 1 98 ? -44.723 3.158 -20.037 1.00 28.91 98 GLN A CA 1
ATOM 807 C C . GLN A 1 98 ? -44.512 4.634 -19.680 1.00 28.91 98 GLN A C 1
ATOM 809 O O . GLN A 1 98 ? -43.401 5.103 -19.466 1.00 28.91 98 GLN A O 1
ATOM 814 N N . HIS A 1 99 ? -45.613 5.377 -19.599 1.00 29.73 99 HIS A N 1
ATOM 815 C CA . HIS A 1 99 ? -45.617 6.747 -19.097 1.00 29.73 99 HIS A CA 1
ATOM 816 C C . HIS A 1 99 ? -45.674 6.729 -17.562 1.00 29.73 99 HIS A C 1
ATOM 818 O O . HIS A 1 99 ? -46.716 6.384 -16.991 1.00 29.73 99 HIS A O 1
ATOM 824 N N . PHE A 1 100 ? -44.593 7.130 -16.892 1.00 28.97 100 PHE A N 1
ATOM 825 C CA . PHE A 1 100 ? -44.608 7.416 -15.457 1.00 28.97 100 PHE A CA 1
ATOM 826 C C . PHE A 1 100 ? -45.122 8.842 -15.229 1.00 28.97 100 PHE A C 1
ATOM 828 O O . PHE A 1 100 ? -44.506 9.814 -15.651 1.00 28.97 100 PHE A O 1
ATOM 835 N N . TYR A 1 101 ? -46.273 8.975 -14.567 1.00 28.19 101 TYR A N 1
ATOM 836 C CA . TYR A 1 101 ? -46.827 10.277 -14.194 1.00 28.19 101 TYR A CA 1
ATOM 837 C C . TYR A 1 101 ? -46.404 10.620 -12.767 1.00 28.19 101 TYR A C 1
ATOM 839 O O . TYR A 1 101 ? -46.863 9.997 -11.808 1.00 28.19 101 TYR A O 1
ATOM 847 N N . PHE A 1 102 ? -45.567 11.644 -12.614 1.00 30.88 102 PHE A N 1
ATOM 848 C CA . PHE A 1 102 ? -45.251 12.219 -11.311 1.00 30.88 102 PHE A CA 1
ATOM 849 C C . PHE A 1 102 ? -46.393 13.144 -10.879 1.00 30.88 102 PHE A C 1
ATOM 851 O O . PHE A 1 102 ? -46.517 14.277 -11.343 1.00 30.88 102 PHE A O 1
ATOM 858 N N . LYS A 1 103 ? -47.264 12.664 -9.986 1.00 26.86 103 LYS A N 1
ATOM 859 C CA . LYS A 1 103 ? -48.261 13.510 -9.320 1.00 26.86 103 LYS A CA 1
ATOM 860 C C . LYS A 1 103 ? -47.744 13.864 -7.926 1.00 26.86 103 LYS A C 1
ATOM 862 O O . LYS A 1 103 ? -47.922 13.094 -6.987 1.00 26.86 103 LYS A O 1
ATOM 867 N N . LEU A 1 104 ? -47.110 15.031 -7.790 1.00 28.48 104 LEU A N 1
ATOM 868 C CA . LEU A 1 104 ? -46.921 15.675 -6.487 1.00 28.48 104 LEU A CA 1
ATOM 869 C C . LEU A 1 104 ? -48.306 16.090 -5.965 1.00 28.48 104 LEU A C 1
ATOM 871 O O . LEU A 1 104 ? -48.818 17.156 -6.299 1.00 28.48 104 LEU A O 1
ATOM 875 N N . CYS A 1 105 ? -48.960 15.221 -5.194 1.00 23.62 105 CYS A N 1
ATOM 876 C CA . CYS A 1 105 ? -50.170 15.590 -4.465 1.00 23.62 105 CYS A CA 1
ATOM 877 C C . CYS A 1 105 ? -49.778 16.361 -3.197 1.00 23.62 105 CYS A C 1
ATOM 879 O O . CYS A 1 105 ? -49.594 15.763 -2.140 1.00 23.62 105 CYS A O 1
ATOM 881 N N . TYR A 1 106 ? -49.677 17.687 -3.294 1.00 30.11 106 TYR A N 1
ATOM 882 C CA . TYR A 1 106 ? -49.760 18.568 -2.127 1.00 30.11 106 TYR A CA 1
ATOM 883 C C . TYR A 1 106 ? -51.231 18.706 -1.719 1.00 30.11 106 TYR A C 1
ATOM 885 O O . TYR A 1 106 ? -51.947 19.566 -2.219 1.00 30.11 106 TYR A O 1
ATOM 893 N N . THR A 1 107 ? -51.691 17.851 -0.810 1.00 22.33 107 THR A N 1
ATOM 894 C CA . THR A 1 107 ? -52.934 18.063 -0.051 1.00 22.33 107 THR A CA 1
ATOM 895 C C . THR A 1 107 ? -52.758 17.437 1.332 1.00 22.33 107 THR A C 1
ATOM 897 O O . THR A 1 107 ? -52.577 16.226 1.419 1.00 22.33 107 THR A O 1
ATOM 900 N N . LYS A 1 108 ? -52.835 18.277 2.379 1.00 23.44 108 LYS A N 1
ATOM 901 C CA . LYS A 1 108 ? -52.533 18.049 3.815 1.00 23.44 108 LYS A CA 1
ATOM 902 C C . LYS A 1 108 ? -51.074 18.223 4.284 1.00 23.44 108 LYS A C 1
ATOM 904 O O . LYS A 1 108 ? -50.584 17.444 5.088 1.00 23.44 108 LYS A O 1
ATOM 909 N N . LEU A 1 109 ? -50.425 19.318 3.887 1.00 24.45 109 LEU A N 1
ATOM 910 C CA . LEU A 1 109 ? -49.451 19.995 4.758 1.00 24.45 109 LEU A CA 1
ATOM 911 C C . LEU A 1 109 ? -50.081 21.322 5.192 1.00 24.45 109 LEU A C 1
ATOM 913 O O . LEU A 1 109 ? -49.838 22.371 4.604 1.00 24.45 109 LEU A O 1
ATOM 917 N N . TRP A 1 110 ? -50.988 21.234 6.165 1.00 21.88 110 TRP A N 1
ATOM 918 C CA . TRP A 1 110 ? -51.354 22.382 6.984 1.00 21.88 110 TRP A CA 1
ATOM 919 C C . TRP A 1 110 ? -50.381 22.436 8.159 1.00 21.88 110 TRP A C 1
ATOM 921 O O . TRP A 1 110 ? -50.045 21.406 8.744 1.00 21.88 110 TRP A O 1
ATOM 931 N N . LEU A 1 111 ? -49.918 23.650 8.437 1.00 25.27 111 LEU A N 1
ATOM 932 C CA . LEU A 1 111 ? -49.145 24.057 9.599 1.00 25.27 111 LEU A CA 1
ATOM 933 C C . LEU A 1 111 ? -49.641 23.377 10.887 1.00 25.27 111 LEU A C 1
ATOM 935 O O . LEU A 1 111 ? -50.754 23.640 11.323 1.00 25.27 111 LEU A O 1
ATOM 939 N N . ASN A 1 112 ? -48.750 22.647 11.559 1.00 23.61 112 ASN A N 1
ATOM 940 C CA . ASN A 1 112 ? -48.681 22.640 13.025 1.00 23.61 112 ASN A CA 1
ATOM 941 C C . ASN A 1 112 ? -47.543 23.571 13.483 1.00 23.61 112 ASN A C 1
ATOM 943 O O . ASN A 1 112 ? -46.742 23.249 14.353 1.00 23.61 112 ASN A O 1
ATOM 947 N N . CYS A 1 113 ? -47.488 24.769 12.892 1.00 28.03 113 CYS A N 1
ATOM 948 C CA . CYS A 1 113 ? -47.002 25.948 13.600 1.00 28.03 113 CYS A CA 1
ATOM 949 C C . CYS A 1 113 ? -48.137 26.436 14.508 1.00 28.03 113 CYS A C 1
ATOM 951 O O . CYS A 1 113 ? -48.846 27.367 14.148 1.00 28.03 113 CYS A O 1
ATOM 953 N N . ALA A 1 114 ? -48.324 25.771 15.649 1.00 22.61 114 ALA A N 1
ATOM 954 C CA . ALA A 1 114 ? -48.925 26.341 16.852 1.00 22.61 114 ALA A CA 1
ATOM 955 C C . ALA A 1 114 ? -48.781 25.356 18.030 1.00 22.61 114 ALA A C 1
ATOM 957 O O . ALA A 1 114 ? -49.438 24.323 18.054 1.00 22.61 114 ALA A O 1
ATOM 958 N N . ILE A 1 115 ? -47.988 25.773 19.030 1.00 25.73 115 ILE A N 1
ATOM 959 C CA . ILE A 1 115 ? -48.068 25.386 20.456 1.00 25.73 115 ILE A CA 1
ATOM 960 C C . ILE A 1 115 ? -47.466 23.992 20.764 1.00 25.73 115 ILE A C 1
ATOM 962 O O . ILE A 1 115 ? -48.014 22.961 20.409 1.00 25.73 115 ILE A O 1
ATOM 966 N N . ARG A 1 116 ? -46.312 23.884 21.442 1.00 24.03 116 ARG A N 1
ATOM 967 C CA . ARG A 1 116 ? -46.105 24.305 22.840 1.00 24.03 116 ARG A CA 1
ATOM 968 C C . ARG A 1 116 ? -44.722 24.929 23.089 1.00 24.03 116 ARG A C 1
ATOM 970 O O . ARG A 1 116 ? -43.698 24.262 23.000 1.00 24.03 116 ARG A O 1
ATOM 977 N N . LYS A 1 117 ? -44.725 26.188 23.548 1.00 32.50 117 LYS A N 1
ATOM 978 C CA . LYS A 1 117 ? -43.834 26.604 24.643 1.00 32.50 117 LYS A CA 1
ATOM 979 C C . LYS A 1 117 ? -44.118 25.667 25.825 1.00 32.50 117 LYS A C 1
ATOM 981 O O . LYS A 1 117 ? -45.284 25.515 26.178 1.00 32.50 117 LYS A O 1
ATOM 986 N N . GLY A 1 118 ? -43.089 25.065 26.419 1.00 26.58 118 GLY A N 1
ATOM 987 C CA . GLY A 1 118 ? -43.227 24.298 27.664 1.00 26.58 118 GLY A CA 1
ATOM 988 C C . GLY A 1 118 ? -42.561 22.926 27.647 1.00 26.58 118 GLY A C 1
ATOM 989 O O . GLY A 1 118 ? -43.248 21.915 27.664 1.00 26.58 118 GLY A O 1
ATOM 990 N N . GLN A 1 119 ? -41.232 22.928 27.581 1.00 26.84 119 GLN A N 1
ATOM 991 C CA . GLN A 1 119 ? -40.290 22.267 28.497 1.00 26.84 119 GLN A CA 1
ATOM 992 C C . GLN A 1 119 ? -38.979 22.067 27.735 1.00 26.84 119 GLN A C 1
ATOM 994 O O . GLN A 1 119 ? -38.701 21.019 27.163 1.00 26.84 119 GLN A O 1
ATOM 999 N N . GLN A 1 120 ? -38.157 23.120 27.746 1.00 29.64 120 GLN A N 1
ATOM 1000 C CA . GLN A 1 120 ? -36.720 22.912 27.842 1.00 29.64 120 GLN A CA 1
ATOM 1001 C C . GLN A 1 120 ? -36.500 22.115 29.130 1.00 29.64 120 GLN A C 1
ATOM 1003 O O . GLN A 1 120 ? -36.457 22.684 30.216 1.00 29.64 120 GLN A O 1
ATOM 1008 N N . GLN A 1 121 ? -36.407 20.795 29.016 1.00 26.97 121 GLN A N 1
ATOM 1009 C CA . GLN A 1 121 ? -35.467 20.094 29.866 1.00 26.97 121 GLN A CA 1
ATOM 1010 C C . GLN A 1 121 ? -34.105 20.320 29.226 1.00 26.97 121 GLN A C 1
ATOM 1012 O O . GLN A 1 121 ? -33.766 19.762 28.186 1.00 26.97 121 GLN A O 1
ATOM 1017 N N . SER A 1 122 ? -33.375 21.250 29.827 1.00 32.19 122 SER A N 1
ATOM 1018 C CA . SER A 1 122 ? -31.936 21.390 29.715 1.00 32.19 122 SER A CA 1
ATOM 1019 C C . SER A 1 122 ? -31.276 20.067 30.114 1.00 32.19 122 SER A C 1
ATOM 1021 O O . SER A 1 122 ? -30.926 19.860 31.271 1.00 32.19 122 SER A O 1
ATOM 1023 N N . GLY A 1 123 ? -31.152 19.153 29.161 1.00 27.53 123 GLY A N 1
ATOM 1024 C CA . GLY A 1 123 ? -30.224 18.036 29.208 1.00 27.53 123 GLY A CA 1
ATOM 1025 C C . GLY A 1 123 ? -29.312 18.196 28.007 1.00 27.53 123 GLY A C 1
ATOM 1026 O O . GLY A 1 123 ? -29.758 18.010 26.878 1.00 27.53 123 GLY A O 1
ATOM 1027 N N . GLY A 1 124 ? -28.074 18.637 28.228 1.00 34.88 124 GLY A N 1
ATOM 1028 C CA . GLY A 1 124 ? -27.087 18.745 27.162 1.00 34.88 124 GLY A CA 1
ATOM 1029 C C . GLY A 1 124 ? -26.866 17.374 26.532 1.00 34.88 124 GLY A C 1
ATOM 1030 O O . GLY A 1 124 ? -26.226 16.521 27.137 1.00 34.88 124 GLY A O 1
ATOM 1031 N N . MET A 1 125 ? -27.398 17.154 25.329 1.00 36.38 125 MET A N 1
ATOM 1032 C CA . MET A 1 125 ? -26.882 16.103 24.462 1.00 36.38 125 MET A CA 1
ATOM 1033 C C . MET A 1 125 ? -25.507 16.577 24.015 1.00 36.38 125 MET A C 1
ATOM 1035 O O . MET A 1 125 ? -25.384 17.547 23.270 1.00 36.38 125 MET A O 1
ATOM 1039 N N . THR A 1 126 ? -24.473 15.955 24.562 1.00 42.16 126 THR A N 1
ATOM 1040 C CA . THR A 1 126 ? -23.098 16.145 24.124 1.00 42.16 126 THR A CA 1
ATOM 1041 C C . THR A 1 126 ? -23.024 15.852 22.625 1.00 42.16 126 THR A C 1
ATOM 1043 O O . THR A 1 126 ? -23.448 14.793 22.171 1.00 42.16 126 THR A O 1
ATOM 1046 N N . ASP A 1 127 ? -22.534 16.827 21.861 1.00 61.62 127 ASP A N 1
ATOM 1047 C CA . ASP A 1 127 ? -22.347 16.811 20.402 1.00 61.62 127 ASP A CA 1
ATOM 1048 C C . ASP A 1 127 ? -21.199 15.841 20.036 1.00 61.62 127 ASP A C 1
ATOM 1050 O O . ASP A 1 127 ? -20.133 16.245 19.572 1.00 61.62 127 ASP A O 1
ATOM 1054 N N . MET A 1 128 ? -21.342 14.561 20.404 1.00 79.50 128 MET A N 1
ATOM 1055 C CA . MET A 1 128 ? -20.331 13.530 20.176 1.00 79.50 128 MET A CA 1
ATOM 1056 C C . MET A 1 128 ? -20.494 12.958 18.764 1.00 79.50 128 MET A C 1
ATOM 1058 O O . MET A 1 128 ? -21.591 12.506 18.435 1.00 79.50 128 MET A O 1
ATOM 1062 N N . PRO A 1 129 ? -19.425 12.948 17.942 1.00 93.62 129 PRO A N 1
ATOM 1063 C CA . PRO A 1 129 ? -19.484 12.363 16.609 1.00 93.62 129 PRO A CA 1
ATOM 1064 C C . PRO A 1 129 ? -19.777 10.860 16.688 1.00 93.62 129 PRO A C 1
ATOM 1066 O O . PRO A 1 129 ? -19.531 10.213 17.708 1.00 93.62 129 PRO A O 1
ATOM 1069 N N . PHE A 1 130 ? -20.251 10.263 15.598 1.00 97.38 130 PHE A N 1
ATOM 1070 C CA . PHE A 1 130 ? -20.425 8.810 15.536 1.00 97.38 130 PHE A CA 1
ATOM 1071 C C . PHE A 1 130 ? -19.102 8.079 15.265 1.00 97.38 130 PHE A C 1
ATOM 1073 O O . PHE A 1 130 ? -18.871 6.998 15.802 1.00 97.38 130 PHE A O 1
ATOM 1080 N N . VAL A 1 131 ? -18.211 8.670 14.460 1.00 98.69 131 VAL A N 1
ATOM 1081 C CA . VAL A 1 131 ? -16.901 8.086 14.112 1.00 98.69 131 VAL A CA 1
ATOM 1082 C C . VAL A 1 131 ? -15.763 9.055 14.428 1.00 98.69 131 VAL A C 1
ATOM 1084 O O . VAL A 1 131 ? -15.842 10.235 14.095 1.00 98.69 131 VAL A O 1
ATOM 1087 N N . SER A 1 132 ? -14.678 8.543 15.005 1.00 98.81 132 SER A N 1
ATOM 1088 C CA . SER A 1 132 ? -13.367 9.198 15.014 1.00 98.81 132 SER A CA 1
ATOM 1089 C C . SER A 1 132 ? -12.455 8.490 14.017 1.00 98.81 132 SER A C 1
ATOM 1091 O O . SER A 1 132 ? -12.048 7.352 14.252 1.00 98.81 132 SER A O 1
ATOM 1093 N N . LEU A 1 133 ? -12.141 9.152 12.903 1.00 98.81 133 LEU A N 1
ATOM 1094 C CA . LEU A 1 133 ? -11.147 8.682 11.941 1.00 98.81 133 LEU A CA 1
ATOM 1095 C C . LEU A 1 133 ? -9.757 9.149 12.380 1.00 98.81 133 LEU A C 1
ATOM 1097 O O . LEU A 1 133 ? -9.528 10.346 12.524 1.00 98.81 133 LEU A O 1
ATOM 1101 N N . ILE A 1 134 ? -8.840 8.213 12.597 1.00 98.81 134 ILE A N 1
ATOM 1102 C CA . ILE A 1 134 ? -7.495 8.452 13.125 1.00 98.81 134 ILE A CA 1
ATOM 1103 C C . ILE A 1 134 ? -6.468 8.271 12.007 1.00 98.81 134 ILE A C 1
ATOM 1105 O O . ILE A 1 134 ? -6.411 7.203 11.394 1.00 98.81 134 ILE A O 1
ATOM 1109 N N . ILE A 1 135 ? -5.642 9.298 11.784 1.00 98.69 135 ILE A N 1
ATOM 1110 C CA . ILE A 1 135 ? -4.629 9.339 10.722 1.00 98.69 135 ILE A CA 1
ATOM 1111 C C . ILE A 1 135 ? -3.261 9.720 11.316 1.00 98.69 135 ILE A C 1
ATOM 1113 O O . ILE A 1 135 ? -3.028 10.902 11.592 1.00 98.69 135 ILE A O 1
ATOM 1117 N N . PRO A 1 136 ? -2.341 8.762 11.540 1.00 97.88 136 PRO A N 1
ATOM 1118 C CA . PRO A 1 136 ? -0.970 9.072 11.927 1.00 97.88 136 PRO A CA 1
ATOM 1119 C C . PRO A 1 136 ? -0.147 9.547 10.717 1.00 97.88 136 PRO A C 1
ATOM 1121 O O . PRO A 1 136 ? -0.216 8.983 9.621 1.00 97.88 136 PRO A O 1
ATOM 1124 N N . VAL A 1 137 ? 0.665 10.583 10.923 1.00 97.62 137 VAL A N 1
ATOM 1125 C CA . VAL A 1 137 ? 1.443 11.255 9.876 1.00 97.62 137 VAL A CA 1
ATOM 1126 C C . VAL A 1 137 ? 2.897 11.391 10.312 1.00 97.62 137 VAL A C 1
ATOM 1128 O O . VAL A 1 137 ? 3.187 12.025 11.323 1.00 97.62 137 VAL A O 1
ATOM 1131 N N . TYR A 1 138 ? 3.809 10.841 9.510 1.00 94.94 138 TYR A N 1
ATOM 1132 C CA . TYR A 1 138 ? 5.247 11.065 9.637 1.00 94.94 138 TYR A CA 1
ATOM 1133 C C . TYR A 1 138 ? 5.898 11.105 8.253 1.00 94.94 138 TYR A C 1
ATOM 1135 O O . TYR A 1 138 ? 5.885 10.096 7.547 1.00 94.94 138 TYR A O 1
ATOM 1143 N N . ASN A 1 139 ? 6.473 12.249 7.876 1.00 91.94 139 ASN A N 1
ATOM 1144 C CA . ASN A 1 139 ? 7.173 12.462 6.603 1.00 91.94 139 ASN A CA 1
ATOM 1145 C C . ASN A 1 139 ? 6.397 11.929 5.375 1.00 91.94 139 ASN A C 1
ATOM 1147 O O . ASN A 1 139 ? 6.879 11.069 4.627 1.00 91.94 139 ASN A O 1
ATOM 1151 N N . ALA A 1 140 ? 5.150 12.378 5.222 1.00 92.00 140 ALA A N 1
ATOM 1152 C CA . ALA A 1 140 ? 4.192 11.865 4.248 1.00 92.00 140 ALA A CA 1
ATOM 1153 C C . ALA A 1 140 ? 3.795 12.890 3.171 1.00 92.00 140 ALA A C 1
ATOM 1155 O O . ALA A 1 140 ? 2.812 12.654 2.465 1.00 92.00 140 ALA A O 1
ATOM 1156 N N . GLU A 1 141 ? 4.532 13.996 2.998 1.00 88.88 141 GLU A N 1
ATOM 1157 C CA . GLU A 1 141 ? 4.121 15.144 2.166 1.00 88.88 141 GLU A CA 1
ATOM 1158 C C . GLU A 1 141 ? 3.635 14.767 0.757 1.00 88.88 141 GLU A C 1
ATOM 1160 O O . GLU A 1 141 ? 2.679 15.347 0.241 1.00 88.88 141 GLU A O 1
ATOM 1165 N N . LYS A 1 142 ? 4.245 13.732 0.168 1.00 88.19 142 LYS A N 1
ATOM 1166 C CA . LYS A 1 142 ? 3.951 13.233 -1.182 1.00 88.19 142 LYS A CA 1
ATOM 1167 C C . LYS A 1 142 ? 2.553 12.636 -1.322 1.00 88.19 142 LYS A C 1
ATOM 1169 O O . LYS A 1 142 ? 1.935 12.775 -2.370 1.00 88.19 142 LYS A O 1
ATOM 1174 N N . TYR A 1 143 ? 2.068 11.953 -0.289 1.00 89.06 143 TYR A N 1
ATOM 1175 C CA . TYR A 1 143 ? 0.833 11.159 -0.333 1.00 89.06 143 TYR A CA 1
ATOM 1176 C C . TYR A 1 143 ? -0.303 11.808 0.462 1.00 89.06 143 TYR A C 1
ATOM 1178 O O . TYR A 1 143 ? -1.483 11.588 0.178 1.00 89.06 143 TYR A O 1
ATOM 1186 N N . LEU A 1 144 ? 0.058 12.646 1.436 1.00 93.38 144 LEU A N 1
ATOM 1187 C CA . LEU A 1 144 ? -0.837 13.133 2.472 1.00 93.38 144 LEU A CA 1
ATOM 1188 C C . LEU A 1 144 ? -2.045 13.892 1.917 1.00 93.38 144 LEU A C 1
ATOM 1190 O O . LEU A 1 144 ? -3.151 13.713 2.411 1.00 93.38 144 LEU A O 1
ATOM 1194 N N . ARG A 1 145 ? -1.889 14.693 0.855 1.00 91.75 145 ARG A N 1
ATOM 1195 C CA . ARG A 1 145 ? -3.034 15.412 0.264 1.00 91.75 145 ARG A CA 1
ATOM 1196 C C . ARG A 1 145 ? -4.097 14.457 -0.293 1.00 91.75 145 ARG A C 1
ATOM 1198 O O . ARG A 1 145 ? -5.276 14.684 -0.059 1.00 91.75 145 ARG A O 1
ATOM 1205 N N . ARG A 1 146 ? -3.703 13.370 -0.967 1.00 93.19 146 ARG A N 1
ATOM 1206 C CA . ARG A 1 146 ? -4.647 12.348 -1.462 1.00 93.19 146 ARG A CA 1
ATOM 1207 C C . ARG A 1 146 ? -5.355 11.650 -0.298 1.00 93.19 146 ARG A C 1
ATOM 1209 O O . ARG A 1 146 ? -6.578 11.521 -0.317 1.00 93.19 146 ARG A O 1
ATOM 1216 N N . CYS A 1 147 ? -4.593 11.273 0.730 1.00 96.50 147 CYS A N 1
ATOM 1217 C CA . CYS A 1 147 ? -5.113 10.689 1.967 1.00 96.50 147 CYS A CA 1
ATOM 1218 C C . CYS A 1 147 ? -6.191 11.593 2.597 1.00 96.50 147 CYS A C 1
ATOM 1220 O O . CYS A 1 147 ? -7.354 11.193 2.714 1.00 96.50 147 CYS A O 1
ATOM 1222 N N . LEU A 1 148 ? -5.844 12.846 2.911 1.00 95.25 148 LEU A N 1
ATOM 1223 C CA . LEU A 1 148 ? -6.736 13.780 3.599 1.00 95.25 148 LEU A CA 1
ATOM 1224 C C . LEU A 1 148 ? -7.938 14.211 2.740 1.00 95.25 148 LEU A C 1
ATOM 1226 O O . LEU A 1 148 ? -9.035 14.350 3.282 1.00 95.25 148 LEU A O 1
ATOM 1230 N N . ASN A 1 149 ? -7.784 14.348 1.417 1.00 92.06 149 ASN A N 1
ATOM 1231 C CA . ASN A 1 149 ? -8.915 14.573 0.508 1.00 92.06 149 ASN A CA 1
ATOM 1232 C C . ASN A 1 149 ? -9.930 13.429 0.588 1.00 92.06 149 ASN A C 1
ATOM 1234 O O . ASN A 1 149 ? -11.118 13.683 0.777 1.00 92.06 149 ASN A O 1
ATOM 1238 N N . SER A 1 150 ? -9.478 12.171 0.544 1.00 95.44 150 SER A N 1
ATOM 1239 C CA . SER A 1 150 ? -10.390 11.022 0.622 1.00 95.44 150 SER A CA 1
ATOM 1240 C C . SER A 1 150 ? -11.145 10.937 1.957 1.00 95.44 150 SER A C 1
ATOM 1242 O O . SER A 1 150 ? -12.299 10.506 1.987 1.00 95.44 150 SER A O 1
ATOM 1244 N N . ALA A 1 151 ? -10.535 11.398 3.056 1.00 96.38 151 ALA A N 1
ATOM 1245 C CA . ALA A 1 151 ? -11.187 11.524 4.359 1.00 96.38 151 ALA A CA 1
ATOM 1246 C C . ALA A 1 151 ? -12.196 12.689 4.394 1.00 96.38 151 ALA A C 1
ATOM 1248 O O . ALA A 1 151 ? -13.308 12.547 4.907 1.00 96.38 151 ALA A O 1
ATOM 1249 N N . MET A 1 152 ? -11.839 13.839 3.818 1.00 92.75 152 MET A N 1
ATOM 1250 C CA . MET A 1 152 ? -12.705 15.019 3.735 1.00 92.75 152 MET A CA 1
ATOM 1251 C C . MET A 1 152 ? -13.945 14.761 2.862 1.00 92.75 152 MET A C 1
ATOM 1253 O O . MET A 1 152 ? -15.046 15.204 3.195 1.00 92.75 152 MET A O 1
ATOM 1257 N N . GLU A 1 153 ? -13.802 14.013 1.773 1.00 91.75 153 GLU A N 1
ATOM 1258 C CA . GLU A 1 153 ? -14.862 13.762 0.788 1.00 91.75 153 GLU A CA 1
ATOM 1259 C C . GLU A 1 153 ? -15.801 12.598 1.149 1.00 91.75 153 GLU A C 1
ATOM 1261 O O . GLU A 1 153 ? -16.713 12.286 0.380 1.00 91.75 153 GLU A O 1
ATOM 1266 N N . GLN A 1 154 ? -15.637 11.984 2.329 1.00 90.81 154 GLN A N 1
ATOM 1267 C CA . GLN A 1 154 ? -16.527 10.920 2.800 1.00 90.81 154 GLN A CA 1
ATOM 1268 C C . GLN A 1 154 ? -17.998 11.357 2.788 1.00 90.81 154 GLN A C 1
ATOM 1270 O O . GLN A 1 154 ? -18.374 12.418 3.286 1.00 90.81 154 GLN A O 1
ATOM 1275 N N . THR A 1 155 ? -18.864 10.494 2.269 1.00 87.38 155 THR A N 1
ATOM 1276 C CA . THR A 1 155 ? -20.324 10.696 2.235 1.00 87.38 155 THR A CA 1
ATOM 1277 C C . THR A 1 155 ? -20.947 10.763 3.633 1.00 87.38 155 THR A C 1
ATOM 1279 O O . THR A 1 155 ? -21.920 11.491 3.844 1.00 87.38 155 THR A O 1
ATOM 1282 N N . PHE A 1 156 ? -20.355 10.073 4.612 1.00 92.38 156 PHE A N 1
ATOM 1283 C CA . PHE A 1 156 ? -20.738 10.152 6.019 1.00 92.38 156 PHE A CA 1
ATOM 1284 C C . PHE A 1 156 ? -20.102 11.372 6.703 1.00 92.38 156 PHE A C 1
ATOM 1286 O O . PHE A 1 156 ? -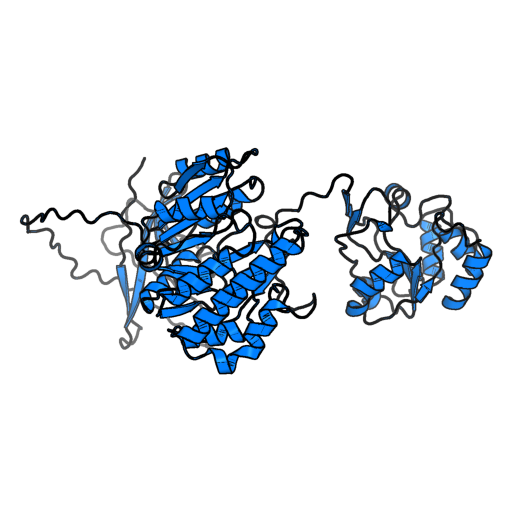18.891 11.560 6.662 1.00 92.38 156 PHE A O 1
ATOM 1293 N N . GLN A 1 157 ? -20.922 12.217 7.334 1.00 91.06 157 GLN A N 1
ATOM 1294 C CA . GLN A 1 157 ? -20.492 13.537 7.829 1.00 91.06 157 GLN A CA 1
ATOM 1295 C C . GLN A 1 157 ? -20.448 13.656 9.358 1.00 91.06 157 GLN A C 1
ATOM 1297 O O . GLN A 1 157 ? -19.814 14.573 9.873 1.00 91.06 157 GLN A O 1
ATOM 1302 N N . ASP A 1 158 ? -21.111 12.750 10.081 1.00 96.31 158 ASP A N 1
ATOM 1303 C CA . ASP A 1 158 ? -21.174 12.730 11.549 1.00 96.31 158 ASP A CA 1
ATOM 1304 C C . ASP A 1 158 ? -19.910 12.083 12.144 1.00 96.31 158 ASP A C 1
ATOM 1306 O O . ASP A 1 158 ? -19.929 11.009 12.748 1.00 96.31 158 ASP A O 1
ATOM 1310 N N . MET A 1 159 ? -18.770 12.712 11.867 1.00 97.06 159 MET A N 1
ATOM 1311 C CA . MET A 1 159 ? -17.449 12.210 12.217 1.00 97.06 159 MET A CA 1
ATOM 1312 C C . MET A 1 159 ? -16.482 13.342 12.558 1.00 97.06 159 MET A C 1
ATOM 1314 O O . MET A 1 159 ? -16.618 14.468 12.076 1.00 97.06 159 MET A O 1
ATOM 1318 N N . GLU A 1 160 ? -15.462 13.011 13.339 1.00 98.25 160 GLU A N 1
ATOM 1319 C CA . GLU A 1 160 ? -14.247 13.809 13.486 1.00 98.25 160 GLU A CA 1
ATOM 1320 C C . GLU A 1 160 ? -13.062 13.101 12.822 1.00 98.25 160 GLU A C 1
ATOM 1322 O O . GLU A 1 160 ? -13.037 11.874 12.709 1.00 98.25 160 GLU A O 1
ATOM 1327 N N . ILE A 1 161 ? -12.076 13.881 12.390 1.00 98.75 161 ILE A N 1
ATOM 1328 C CA . ILE A 1 161 ? -10.861 13.409 11.728 1.00 98.75 161 ILE A CA 1
ATOM 1329 C C . ILE A 1 161 ? -9.677 13.894 12.561 1.00 98.75 161 ILE A C 1
ATOM 1331 O O . ILE A 1 161 ? -9.382 15.086 12.618 1.00 98.75 161 ILE A O 1
ATOM 1335 N N . ILE A 1 162 ? -9.021 12.973 13.254 1.00 98.81 162 ILE A N 1
ATOM 1336 C CA . ILE A 1 162 ? -7.899 13.249 14.146 1.00 98.81 162 ILE A CA 1
ATOM 1337 C C . ILE A 1 162 ? -6.618 12.921 13.389 1.00 98.81 162 ILE A C 1
ATOM 1339 O O . ILE A 1 162 ? -6.312 11.754 13.148 1.00 98.81 162 ILE A O 1
ATOM 1343 N N . VAL A 1 163 ? -5.870 13.957 13.026 1.00 98.75 163 VAL A N 1
ATOM 1344 C CA . VAL A 1 163 ? -4.593 13.822 12.324 1.00 98.75 163 VAL A CA 1
ATOM 1345 C C . VAL A 1 163 ? -3.468 14.049 13.324 1.00 98.75 163 VAL A C 1
ATOM 1347 O O . VAL A 1 163 ? -3.404 15.106 13.950 1.00 98.75 163 VAL A O 1
ATOM 1350 N N . VAL A 1 164 ? -2.585 13.068 13.497 1.00 98.69 164 VAL A N 1
ATOM 1351 C CA . VAL A 1 164 ? -1.478 13.149 14.460 1.00 98.69 164 VAL A CA 1
ATOM 1352 C C . VAL A 1 164 ? -0.158 13.253 13.714 1.00 98.69 164 VAL A C 1
ATOM 1354 O O . VAL A 1 164 ? 0.304 12.271 13.142 1.00 98.69 164 VAL A O 1
ATOM 1357 N N . ASN A 1 165 ? 0.449 14.440 13.723 1.00 98.38 165 ASN A N 1
ATOM 1358 C CA . ASN A 1 165 ? 1.793 14.655 13.197 1.00 98.38 165 ASN A CA 1
ATOM 1359 C C . ASN A 1 165 ? 2.848 14.223 14.224 1.00 98.38 165 ASN A C 1
ATOM 1361 O O . ASN A 1 165 ? 3.015 14.872 15.259 1.00 98.38 165 ASN A O 1
ATOM 1365 N N . ASP A 1 166 ? 3.579 13.163 13.897 1.00 97.00 166 ASP A N 1
ATOM 1366 C CA . ASP A 1 166 ? 4.599 12.505 14.718 1.00 97.00 166 ASP A CA 1
ATOM 1367 C C . ASP A 1 166 ? 5.993 13.123 14.508 1.00 97.00 166 ASP A C 1
ATOM 1369 O O . ASP A 1 166 ? 6.964 12.445 14.180 1.00 97.00 166 ASP A O 1
ATOM 1373 N N . GLY A 1 167 ? 6.096 14.448 14.617 1.00 95.69 167 GLY A N 1
ATOM 1374 C CA . GLY A 1 167 ? 7.370 15.154 14.467 1.00 95.69 167 GLY A CA 1
ATOM 1375 C C . GLY A 1 167 ? 7.960 15.100 13.052 1.00 95.69 167 GLY A C 1
ATOM 1376 O O . GLY A 1 167 ? 9.172 14.929 12.906 1.00 95.69 167 GLY A O 1
ATOM 1377 N N . SER A 1 168 ? 7.122 15.220 12.012 1.00 95.38 168 SER A N 1
ATOM 1378 C CA . SER A 1 168 ? 7.590 15.298 10.616 1.00 95.38 168 SER A CA 1
ATOM 1379 C C . SER A 1 168 ? 8.573 16.454 10.396 1.00 95.38 168 SER A C 1
ATOM 1381 O O . SER A 1 168 ? 8.430 17.523 10.990 1.00 95.38 168 SER A O 1
ATOM 1383 N N . GLN A 1 169 ? 9.554 16.233 9.520 1.00 91.94 169 GLN A N 1
ATOM 1384 C CA . GLN A 1 169 ? 10.593 17.199 9.134 1.00 91.94 169 GLN A CA 1
ATOM 1385 C C . GLN A 1 169 ? 10.403 17.753 7.713 1.00 91.94 169 GLN A C 1
ATOM 1387 O O . GLN A 1 169 ? 11.193 18.581 7.265 1.00 91.94 169 GLN A O 1
ATOM 1392 N N . ASP A 1 170 ? 9.384 17.272 7.005 1.00 92.38 170 ASP A N 1
ATOM 1393 C CA . ASP A 1 170 ? 8.970 17.727 5.681 1.00 92.38 170 ASP A CA 1
A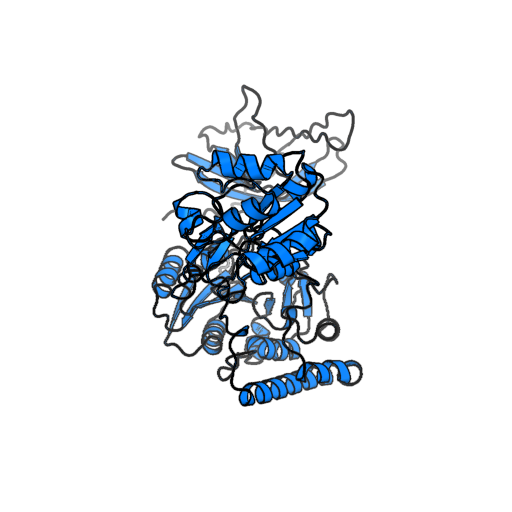TOM 1394 C C . ASP A 1 170 ? 7.744 18.662 5.781 1.00 92.38 170 ASP A C 1
ATOM 1396 O O . ASP A 1 170 ? 7.371 19.111 6.870 1.00 92.38 170 ASP A O 1
ATOM 1400 N N . THR A 1 171 ? 7.074 18.942 4.661 1.00 94.31 171 THR A N 1
ATOM 1401 C CA . THR A 1 171 ? 5.903 19.844 4.633 1.00 94.31 171 THR A CA 1
ATOM 1402 C C . THR A 1 171 ? 4.608 19.221 5.190 1.00 94.31 171 THR A C 1
ATOM 1404 O O . THR A 1 171 ? 3.536 19.830 5.140 1.00 94.31 171 THR A O 1
ATOM 1407 N N . SER A 1 172 ? 4.656 18.014 5.776 1.00 95.81 172 SER A N 1
ATOM 1408 C CA . SER A 1 172 ? 3.459 17.292 6.241 1.00 95.81 172 SER A CA 1
ATOM 1409 C C . SER A 1 172 ? 2.639 18.061 7.278 1.00 95.81 172 SER A C 1
ATOM 1411 O O . SER A 1 172 ? 1.411 18.085 7.195 1.00 95.81 172 SER A O 1
ATOM 1413 N N . LEU A 1 173 ? 3.285 18.713 8.254 1.00 98.06 173 LEU A N 1
ATOM 1414 C CA . LEU A 1 173 ? 2.571 19.473 9.289 1.00 98.06 173 LEU A CA 1
ATOM 1415 C C . LEU A 1 173 ? 1.804 20.660 8.691 1.00 98.06 173 LEU A C 1
ATOM 1417 O O . LEU A 1 173 ? 0.687 20.957 9.118 1.00 98.06 173 LEU A O 1
ATOM 1421 N N . GLU A 1 174 ? 2.391 21.328 7.703 1.00 96.25 174 GLU A N 1
ATOM 1422 C CA . GLU A 1 174 ? 1.781 22.465 7.014 1.00 96.25 174 GLU A CA 1
ATOM 1423 C C . GLU A 1 174 ? 0.529 22.009 6.266 1.00 96.25 174 GLU A C 1
ATOM 1425 O O . GLU A 1 174 ? -0.541 22.590 6.463 1.00 96.25 174 GLU A O 1
ATOM 1430 N N . ILE A 1 175 ? 0.628 20.894 5.531 1.00 95.31 175 ILE A N 1
ATOM 1431 C CA . ILE A 1 175 ? -0.509 20.246 4.870 1.00 95.31 175 ILE A CA 1
ATOM 1432 C C . ILE A 1 175 ? -1.605 19.924 5.896 1.00 95.31 175 ILE A C 1
ATOM 1434 O O . ILE A 1 175 ? -2.748 20.324 5.699 1.00 95.31 175 ILE A O 1
ATOM 1438 N N . CYS A 1 176 ? -1.288 19.280 7.025 1.00 97.06 176 CYS A N 1
ATOM 1439 C CA . CYS A 1 176 ? -2.275 18.986 8.074 1.00 97.06 176 CYS A CA 1
ATOM 1440 C C . CYS A 1 176 ? -3.027 20.248 8.542 1.00 97.06 176 CYS A C 1
ATOM 1442 O O . CYS A 1 176 ? -4.254 20.238 8.667 1.00 97.06 176 CYS A O 1
ATOM 1444 N N . ARG A 1 177 ? -2.306 21.353 8.776 1.00 96.62 177 ARG A N 1
ATOM 1445 C CA . ARG A 1 177 ? -2.888 22.628 9.231 1.00 96.62 177 ARG A CA 1
ATOM 1446 C C . ARG A 1 177 ? -3.737 23.320 8.167 1.00 96.62 177 ARG A C 1
ATOM 1448 O O . ARG A 1 177 ? -4.616 24.102 8.526 1.00 96.62 177 ARG A O 1
ATOM 1455 N N . GLU A 1 178 ? -3.504 23.069 6.882 1.00 93.62 178 GLU A N 1
ATOM 1456 C CA . GLU A 1 178 ? -4.399 23.532 5.816 1.00 93.62 178 GLU A CA 1
ATOM 1457 C C . GLU A 1 178 ? -5.773 22.859 5.922 1.00 93.62 178 GLU A C 1
ATOM 1459 O O . GLU A 1 178 ? -6.787 23.559 5.953 1.00 93.62 178 GLU A O 1
ATOM 1464 N N . TYR A 1 179 ? -5.822 21.531 6.068 1.00 94.19 179 TYR A N 1
ATOM 1465 C CA . TYR A 1 179 ? -7.089 20.792 6.178 1.00 94.19 179 TYR A CA 1
ATOM 1466 C C . TYR A 1 179 ? -7.868 21.149 7.447 1.00 94.19 179 TYR A C 1
ATOM 1468 O O . TYR A 1 179 ? -9.082 21.332 7.384 1.00 94.19 179 TYR A O 1
ATOM 1476 N N . GLU A 1 180 ? -7.179 21.354 8.572 1.00 96.00 180 GLU A N 1
ATOM 1477 C CA . GLU A 1 180 ? -7.793 21.844 9.817 1.00 96.00 180 GLU A CA 1
ATOM 1478 C C . GLU A 1 180 ? -8.500 23.199 9.642 1.00 96.00 180 GLU A C 1
ATOM 1480 O O . GLU A 1 180 ? -9.556 23.439 10.227 1.00 96.00 180 GLU A O 1
ATOM 1485 N N . LYS A 1 181 ? -7.955 24.089 8.801 1.00 92.69 181 LYS A N 1
ATOM 1486 C CA . LYS A 1 181 ? -8.582 25.383 8.480 1.00 92.69 181 LYS A CA 1
ATOM 1487 C C . LYS A 1 181 ? -9.746 25.244 7.496 1.00 92.69 181 LYS A C 1
ATOM 1489 O O . LYS A 1 181 ? -10.665 26.063 7.529 1.00 92.69 181 LYS A O 1
ATOM 1494 N N . MET A 1 182 ? -9.685 24.263 6.596 1.00 88.62 182 MET A N 1
ATOM 1495 C CA . MET A 1 182 ? -10.679 24.050 5.539 1.00 88.62 182 MET A CA 1
ATOM 1496 C C . MET A 1 182 ? -11.940 23.344 6.041 1.00 88.62 182 MET A C 1
ATOM 1498 O O . MET A 1 182 ? -13.039 23.669 5.586 1.00 88.62 182 MET A O 1
ATOM 1502 N N . ASP A 1 183 ? -11.803 22.411 6.982 1.00 88.44 183 ASP A N 1
ATOM 1503 C CA . ASP A 1 183 ? -12.905 21.592 7.474 1.00 88.44 183 ASP A CA 1
ATOM 1504 C C . ASP A 1 183 ? -12.842 21.412 8.997 1.00 88.44 183 ASP A C 1
ATOM 1506 O O . ASP A 1 183 ? -11.922 20.816 9.548 1.00 88.44 183 ASP A O 1
ATOM 1510 N N . ARG A 1 184 ? -13.898 21.875 9.679 1.00 95.06 184 ARG A N 1
ATOM 1511 C CA . ARG A 1 184 ? -14.043 21.833 11.145 1.00 95.06 184 ARG A CA 1
ATOM 1512 C C . ARG A 1 184 ? -14.027 20.426 11.754 1.00 95.06 184 ARG A C 1
ATOM 1514 O O . ARG A 1 184 ? -13.972 20.309 12.976 1.00 95.06 184 ARG A O 1
ATOM 1521 N N . ARG A 1 185 ? -14.189 19.375 10.944 1.00 96.88 185 ARG A N 1
ATOM 1522 C CA . ARG A 1 185 ? -14.094 17.981 11.397 1.00 96.88 185 ARG A CA 1
ATOM 1523 C C . ARG A 1 185 ? -12.649 17.585 11.684 1.00 96.88 185 ARG A C 1
ATOM 1525 O O . ARG A 1 185 ? -12.440 16.670 12.474 1.00 96.88 185 ARG A O 1
ATOM 1532 N N . PHE A 1 186 ? -11.678 18.252 11.063 1.00 97.88 186 PHE A N 1
ATOM 1533 C CA . PHE A 1 186 ? -10.262 17.977 11.257 1.00 97.88 186 PHE A CA 1
ATOM 1534 C C . PHE A 1 186 ? -9.760 18.577 12.569 1.00 97.88 186 PHE A C 1
ATOM 1536 O O . PHE A 1 186 ? -10.042 19.727 12.900 1.00 97.88 186 PHE A O 1
ATOM 1543 N N . ARG A 1 187 ? -8.972 17.790 13.300 1.00 98.12 187 ARG A N 1
ATOM 1544 C CA . ARG A 1 187 ? -8.230 18.206 14.489 1.00 98.12 187 ARG A CA 1
ATOM 1545 C C . ARG A 1 187 ? -6.806 17.685 14.381 1.00 98.12 187 ARG A C 1
ATOM 1547 O O . ARG A 1 187 ? -6.603 16.473 14.308 1.00 98.12 187 ARG A O 1
ATOM 1554 N N . VAL A 1 188 ? -5.832 18.590 14.405 1.00 98.62 188 VAL A N 1
ATOM 1555 C CA . VAL A 1 188 ? -4.415 18.253 14.252 1.00 98.62 188 VAL A CA 1
ATOM 1556 C C . VAL A 1 188 ? -3.720 18.259 15.607 1.00 98.62 188 VAL A C 1
ATOM 1558 O O . VAL A 1 188 ? -3.615 19.293 16.273 1.00 98.62 188 VAL A O 1
ATOM 1561 N N . ILE A 1 189 ? -3.188 17.101 15.986 1.00 98.50 189 ILE A N 1
ATOM 1562 C CA . ILE A 1 189 ? -2.293 16.931 17.129 1.00 98.50 189 ILE A CA 1
ATOM 1563 C C . ILE A 1 189 ? -0.865 16.956 16.587 1.00 98.50 189 ILE A C 1
ATOM 1565 O O . ILE A 1 189 ? -0.528 16.193 15.687 1.00 98.50 189 ILE A O 1
ATOM 1569 N N . ASN A 1 190 ? -0.031 17.852 17.109 1.00 98.25 190 ASN A N 1
ATOM 1570 C CA . ASN A 1 190 ? 1.383 17.928 16.757 1.00 98.25 190 ASN A CA 1
ATOM 1571 C C . ASN A 1 190 ? 2.224 17.554 17.972 1.00 98.25 190 ASN A C 1
ATOM 1573 O O . ASN A 1 190 ? 2.022 18.129 19.041 1.00 98.25 190 ASN A O 1
ATOM 1577 N N . LYS A 1 191 ? 3.165 16.634 17.790 1.00 96.69 191 LYS A N 1
ATOM 1578 C CA . LYS A 1 191 ? 4.012 16.090 18.854 1.00 96.69 191 LYS A CA 1
ATOM 1579 C C . LYS A 1 191 ? 5.425 15.820 18.349 1.00 96.69 191 LYS A C 1
ATOM 1581 O O . LYS A 1 191 ? 5.690 15.901 17.151 1.00 96.69 191 LYS A O 1
ATOM 1586 N N . GLU A 1 192 ? 6.325 15.512 19.275 1.00 96.31 192 GLU A N 1
ATOM 1587 C CA . GLU A 1 192 ? 7.649 14.980 18.948 1.00 96.31 192 GLU A CA 1
ATOM 1588 C C . GLU A 1 192 ? 7.549 13.556 18.379 1.00 96.31 192 GLU A C 1
ATOM 1590 O O . GLU A 1 192 ? 6.540 12.871 18.573 1.00 96.31 192 GLU A O 1
ATOM 1595 N N . ASN A 1 193 ? 8.599 13.120 17.672 1.00 95.25 193 ASN A N 1
ATOM 1596 C CA . ASN A 1 193 ? 8.637 11.791 17.070 1.00 95.25 193 ASN A CA 1
ATOM 1597 C C . ASN A 1 193 ? 8.856 10.704 18.132 1.00 95.25 193 ASN A C 1
ATOM 1599 O O . ASN A 1 193 ? 9.965 10.535 18.643 1.00 95.25 193 ASN A O 1
ATOM 1603 N N . THR A 1 194 ? 7.806 9.941 18.410 1.00 92.62 194 THR A N 1
ATOM 1604 C CA . THR A 1 194 ? 7.806 8.799 19.344 1.00 92.62 194 THR A CA 1
ATOM 1605 C C . THR A 1 194 ? 7.233 7.531 18.708 1.00 92.62 194 THR A C 1
ATOM 1607 O O . THR A 1 194 ? 7.244 6.469 19.330 1.00 92.62 194 THR A O 1
ATOM 1610 N N . GLY A 1 195 ? 6.797 7.597 17.448 1.00 89.19 195 GLY A N 1
ATOM 1611 C CA . GLY A 1 195 ? 6.349 6.454 16.667 1.00 89.19 195 GLY A CA 1
ATOM 1612 C C . GLY A 1 195 ? 4.833 6.359 16.486 1.00 89.19 195 GLY A C 1
ATOM 1613 O O . GLY A 1 195 ? 4.021 7.033 17.131 1.00 89.19 195 GLY A O 1
ATOM 1614 N N . VAL A 1 196 ? 4.446 5.458 15.578 1.00 90.81 196 VAL A N 1
ATOM 1615 C CA . VAL A 1 196 ? 3.056 5.279 15.131 1.00 90.81 196 VAL A CA 1
ATOM 1616 C C . VAL A 1 196 ? 2.132 4.757 16.236 1.00 90.81 196 VAL A C 1
ATOM 1618 O O . VAL A 1 196 ? 0.998 5.225 16.334 1.00 90.81 196 VAL A O 1
ATOM 1621 N N . SER A 1 197 ? 2.609 3.846 17.094 1.00 93.19 197 SER A N 1
ATOM 1622 C CA . SER A 1 197 ? 1.836 3.298 18.217 1.00 93.19 197 SER A CA 1
ATOM 1623 C C . SER A 1 197 ? 1.397 4.393 19.186 1.00 93.19 197 SER A C 1
ATOM 1625 O O . SER A 1 197 ? 0.203 4.526 19.443 1.00 93.19 197 SER A O 1
ATOM 1627 N N . ASP A 1 198 ? 2.335 5.226 19.652 1.00 95.19 198 ASP A N 1
ATOM 1628 C CA . ASP A 1 198 ? 2.034 6.350 20.548 1.00 95.19 198 ASP A CA 1
ATOM 1629 C C . ASP A 1 198 ? 1.122 7.375 19.855 1.00 95.19 198 ASP A C 1
ATOM 1631 O O . ASP A 1 198 ? 0.113 7.807 20.407 1.00 95.19 198 ASP A O 1
ATOM 1635 N N . SER A 1 199 ? 1.389 7.684 18.583 1.00 96.50 199 SER A N 1
ATOM 1636 C CA . SER A 1 199 ? 0.543 8.598 17.806 1.00 96.50 199 SER A CA 1
ATOM 1637 C C . SER A 1 199 ? -0.912 8.115 17.712 1.00 96.50 199 SER A C 1
ATOM 1639 O O . SER A 1 199 ? -1.844 8.907 17.873 1.00 96.50 199 SER A O 1
ATOM 1641 N N . ARG A 1 200 ? -1.133 6.809 17.509 1.00 97.44 200 ARG A N 1
ATOM 1642 C CA . ARG A 1 200 ? -2.471 6.199 17.539 1.00 97.44 200 ARG A CA 1
ATOM 1643 C C . ARG A 1 200 ? -3.055 6.195 18.955 1.00 97.44 200 ARG A C 1
ATOM 1645 O O . ARG A 1 200 ? -4.228 6.524 19.098 1.00 97.44 200 ARG A O 1
ATOM 1652 N N . ASN A 1 201 ? -2.268 5.894 19.990 1.00 97.69 201 ASN A N 1
ATOM 1653 C CA . ASN A 1 201 ? -2.715 5.915 21.390 1.00 97.69 201 ASN A CA 1
ATOM 1654 C C . ASN A 1 201 ? -3.230 7.301 21.810 1.00 97.69 201 ASN A C 1
ATOM 1656 O O . ASN A 1 201 ? -4.333 7.402 22.347 1.00 97.69 201 ASN A O 1
ATOM 1660 N N . GLN A 1 202 ? -2.499 8.372 21.491 1.00 97.56 202 GLN A N 1
ATOM 1661 C CA . GLN A 1 202 ? -2.922 9.748 21.777 1.00 97.56 202 GLN A CA 1
ATOM 1662 C C . GLN A 1 202 ? -4.211 10.130 21.033 1.00 97.56 202 GLN A C 1
ATOM 1664 O O . GLN A 1 202 ? -5.088 10.815 21.572 1.00 97.56 202 GLN A O 1
ATOM 1669 N N . ALA A 1 203 ? -4.368 9.666 19.791 1.00 98.06 203 ALA A N 1
ATOM 1670 C CA . ALA A 1 203 ? -5.607 9.870 19.050 1.00 98.06 203 ALA A CA 1
ATOM 1671 C C . ALA A 1 203 ? -6.788 9.115 19.679 1.00 98.06 203 ALA A C 1
ATOM 1673 O O . ALA A 1 203 ? -7.863 9.692 19.817 1.00 98.06 203 ALA A O 1
ATOM 1674 N N . ILE A 1 204 ? -6.587 7.857 20.091 1.00 98.19 204 ILE A N 1
ATOM 1675 C CA . ILE A 1 204 ? -7.599 7.024 20.761 1.00 98.19 204 ILE A CA 1
ATOM 1676 C C . ILE A 1 204 ? -8.055 7.672 22.073 1.00 98.19 204 ILE A C 1
ATOM 1678 O O . ILE A 1 204 ? -9.254 7.741 22.335 1.00 98.19 204 ILE A O 1
ATOM 1682 N N . GLU A 1 205 ? -7.121 8.171 22.883 1.00 97.25 205 GLU A N 1
ATOM 1683 C CA . GLU A 1 205 ? -7.422 8.800 24.174 1.00 97.25 205 GLU A CA 1
ATOM 1684 C C . GLU A 1 205 ? -8.292 10.053 24.022 1.00 97.25 205 GLU A C 1
ATOM 1686 O O . GLU A 1 205 ? -9.195 10.303 24.820 1.00 97.25 205 GLU A O 1
ATOM 1691 N N . THR A 1 206 ? -8.059 10.822 22.960 1.00 96.50 206 THR A N 1
ATOM 1692 C CA . THR A 1 206 ? -8.782 12.072 22.696 1.00 96.50 206 THR A CA 1
ATOM 1693 C C . THR A 1 206 ? -10.011 11.899 21.796 1.00 96.50 206 THR A C 1
ATOM 1695 O O . THR A 1 206 ? -10.715 12.886 21.537 1.00 96.50 206 THR A O 1
ATOM 1698 N N . ALA A 1 207 ? -10.265 10.689 21.289 1.00 97.69 207 ALA A N 1
ATOM 1699 C CA . ALA A 1 207 ? -11.377 10.368 20.402 1.00 97.69 207 ALA A CA 1
ATOM 1700 C C . ALA A 1 207 ? -12.723 10.383 21.141 1.00 97.69 207 ALA A C 1
ATOM 1702 O O . ALA A 1 207 ? -12.874 9.852 22.242 1.00 97.69 207 ALA A O 1
ATOM 1703 N N . ARG A 1 208 ? -13.733 10.975 20.505 1.00 97.31 208 ARG A N 1
ATOM 1704 C CA . ARG A 1 208 ? -15.097 11.133 21.033 1.00 97.31 208 ARG A CA 1
ATOM 1705 C C . ARG A 1 208 ? -16.121 10.276 20.289 1.00 97.31 208 ARG A C 1
ATOM 1707 O O . ARG A 1 208 ? -17.193 10.018 20.829 1.00 97.31 208 ARG A O 1
ATOM 1714 N N . GLY A 1 209 ? -15.775 9.810 19.093 1.00 97.31 209 GLY A N 1
ATOM 1715 C CA . GLY A 1 209 ? -16.595 8.995 18.203 1.00 97.31 209 GLY A CA 1
ATOM 1716 C C . GLY A 1 209 ? -17.070 7.706 18.851 1.00 97.31 209 GLY A C 1
ATOM 1717 O O . GLY A 1 209 ? -16.257 7.008 19.439 1.00 97.31 209 GLY A O 1
ATOM 1718 N N . GLU A 1 210 ? -18.346 7.336 18.753 1.00 98.06 210 GLU A N 1
ATOM 1719 C CA . GLU A 1 210 ? -18.820 6.018 19.229 1.00 98.06 210 GLU A CA 1
ATOM 1720 C C . GLU A 1 210 ? -17.967 4.857 18.675 1.00 98.06 210 GLU A C 1
ATOM 1722 O O . GLU A 1 210 ? -17.696 3.877 19.376 1.00 98.06 210 GLU A O 1
ATOM 1727 N N . TYR A 1 211 ? -17.475 5.019 17.446 1.00 98.81 211 TYR A N 1
ATOM 1728 C CA . TYR A 1 211 ? -16.549 4.106 16.797 1.00 98.81 211 TYR A CA 1
ATOM 1729 C C . TYR A 1 211 ? -15.225 4.772 16.419 1.00 98.81 211 TYR A C 1
ATOM 1731 O O . TYR A 1 211 ? -15.159 5.967 16.131 1.00 98.81 211 TYR A O 1
ATOM 1739 N N . LEU A 1 212 ? -14.175 3.958 16.354 1.00 98.88 212 LEU A N 1
ATOM 1740 C CA . LEU A 1 212 ? -12.851 4.320 15.862 1.00 98.88 212 LEU A CA 1
ATOM 1741 C C . LEU A 1 212 ? -12.636 3.712 14.474 1.00 98.88 212 LEU A C 1
ATOM 1743 O O . LEU A 1 212 ? -12.894 2.524 14.271 1.00 98.88 212 LEU A O 1
ATOM 1747 N N . GLN A 1 213 ? -12.129 4.512 13.543 1.00 98.75 213 GLN A N 1
ATOM 1748 C CA . GLN A 1 213 ? -11.658 4.084 12.227 1.00 98.75 213 GLN A CA 1
ATOM 1749 C C . GLN A 1 213 ? -10.199 4.517 12.076 1.00 98.75 213 GLN A C 1
ATOM 1751 O O . GLN A 1 213 ? -9.827 5.590 12.546 1.00 98.75 213 GLN A O 1
ATOM 1756 N N . PHE A 1 214 ? -9.374 3.712 11.413 1.00 98.56 214 PHE A N 1
ATOM 1757 C CA . PHE A 1 214 ? -7.961 4.023 11.191 1.00 98.56 214 PHE A CA 1
ATOM 1758 C C . PHE A 1 214 ? -7.664 4.137 9.703 1.00 98.56 214 PHE A C 1
ATOM 1760 O O . PHE A 1 214 ? -8.299 3.472 8.884 1.00 98.56 214 PHE A O 1
ATOM 1767 N N . MET A 1 215 ? -6.692 4.972 9.366 1.00 98.06 215 MET A N 1
ATOM 1768 C CA . MET A 1 215 ? -6.227 5.163 8.004 1.00 98.06 215 MET A CA 1
ATOM 1769 C C . MET A 1 215 ? -4.772 5.623 8.025 1.00 98.06 215 MET A C 1
ATOM 1771 O O . MET A 1 215 ? -4.431 6.532 8.776 1.00 98.06 215 MET A O 1
ATOM 1775 N N . ASP A 1 216 ? -3.926 5.015 7.201 1.00 96.31 216 ASP A N 1
ATOM 1776 C CA . ASP A 1 216 ? -2.520 5.394 7.089 1.00 96.31 216 ASP A CA 1
ATOM 1777 C C . ASP A 1 216 ? -2.335 6.546 6.076 1.00 96.31 216 ASP A C 1
ATOM 1779 O O . ASP A 1 216 ? -3.147 6.764 5.172 1.00 96.31 216 ASP A O 1
ATOM 1783 N N . SER A 1 217 ? -1.277 7.343 6.255 1.00 95.56 217 SER A N 1
ATOM 1784 C CA . SER A 1 217 ? -1.068 8.605 5.520 1.00 95.56 217 SER A CA 1
ATOM 1785 C C . SER A 1 217 ? -0.585 8.447 4.071 1.00 95.56 217 SER A C 1
ATOM 1787 O O . SER A 1 217 ? -0.553 9.425 3.321 1.00 95.56 217 SER A O 1
ATOM 1789 N N . ASP A 1 218 ? -0.235 7.231 3.658 1.00 92.81 218 ASP A N 1
ATOM 1790 C CA . ASP A 1 218 ? 0.113 6.835 2.289 1.00 92.81 218 ASP A CA 1
ATOM 1791 C C . ASP A 1 218 ? -1.059 6.225 1.497 1.00 92.81 218 ASP A C 1
ATOM 1793 O O . ASP A 1 218 ? -0.979 6.092 0.269 1.00 92.81 218 ASP A O 1
ATOM 1797 N N . ASP A 1 219 ? -2.171 5.948 2.172 1.00 95.50 219 ASP A N 1
ATOM 1798 C CA . ASP A 1 219 ? -3.346 5.265 1.639 1.00 95.50 219 ASP A CA 1
ATOM 1799 C C . ASP A 1 219 ? -4.524 6.224 1.374 1.00 95.50 219 ASP A C 1
ATOM 1801 O O . ASP A 1 219 ? -4.437 7.435 1.597 1.00 95.50 219 ASP A O 1
ATOM 1805 N N . TRP A 1 220 ? -5.638 5.700 0.848 1.00 96.00 220 TRP A N 1
ATOM 1806 C CA . TRP A 1 220 ? -6.874 6.467 0.638 1.00 96.00 220 TRP A CA 1
ATOM 1807 C C . TRP A 1 220 ? -8.147 5.613 0.748 1.00 96.00 220 TRP A C 1
ATOM 1809 O O . TRP A 1 220 ? -8.125 4.390 0.589 1.00 96.00 220 TRP A O 1
ATOM 1819 N N . LEU A 1 221 ? -9.277 6.264 1.030 1.00 95.75 221 LEU A N 1
ATOM 1820 C CA . LEU A 1 221 ? -10.595 5.636 1.186 1.00 95.75 221 LEU A CA 1
ATOM 1821 C C . LEU A 1 221 ? -11.449 5.754 -0.086 1.00 95.75 221 LEU A C 1
ATOM 1823 O O . LEU A 1 221 ? -11.293 6.694 -0.866 1.00 95.75 221 LEU A O 1
ATOM 1827 N N . THR A 1 222 ? -12.409 4.841 -0.278 1.00 92.69 222 THR A N 1
ATOM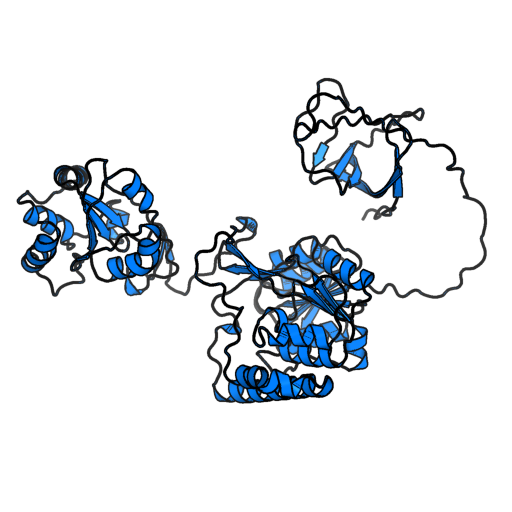 1828 C CA . THR A 1 222 ? -13.522 5.081 -1.217 1.00 92.69 222 THR A CA 1
ATOM 1829 C C . THR A 1 222 ? -14.481 6.138 -0.646 1.00 92.69 222 THR A C 1
ATOM 1831 O O . THR A 1 222 ? -14.587 6.248 0.575 1.00 92.69 222 THR A O 1
ATOM 1834 N N . PRO A 1 223 ? -15.229 6.904 -1.468 1.00 90.81 223 PRO A N 1
ATOM 1835 C CA . PRO A 1 223 ? -16.128 7.959 -0.964 1.00 90.81 223 PRO A CA 1
ATOM 1836 C C . PRO A 1 223 ? -17.231 7.481 0.002 1.00 90.81 223 PRO A C 1
ATOM 1838 O O . PRO A 1 223 ? -17.800 8.268 0.760 1.00 90.81 223 PRO A O 1
ATOM 1841 N N . ASP A 1 224 ? -17.568 6.194 -0.041 1.00 88.50 224 ASP A N 1
ATOM 1842 C CA . ASP A 1 224 ? -18.592 5.521 0.761 1.00 88.50 224 ASP A CA 1
ATOM 1843 C C . ASP A 1 224 ? -18.013 4.641 1.882 1.00 88.50 224 ASP A C 1
ATOM 1845 O O . ASP A 1 224 ? -18.756 3.880 2.507 1.00 88.50 224 ASP A O 1
ATOM 1849 N N . ALA A 1 225 ? -16.708 4.726 2.157 1.00 96.06 225 ALA A N 1
ATOM 1850 C CA . ALA A 1 225 ? -16.025 3.838 3.092 1.00 96.06 225 ALA A CA 1
ATOM 1851 C C . ALA A 1 225 ? -16.596 3.921 4.512 1.00 96.06 225 ALA A C 1
ATOM 1853 O O . ALA A 1 225 ? -17.051 2.918 5.071 1.00 96.06 225 ALA A O 1
ATOM 1854 N N . THR A 1 226 ? -16.621 5.124 5.091 1.00 97.62 226 THR A N 1
ATOM 1855 C CA . THR A 1 226 ? -17.138 5.338 6.448 1.00 97.62 226 THR A CA 1
ATOM 1856 C C . THR A 1 226 ? -18.647 5.092 6.505 1.00 97.62 226 THR A C 1
ATOM 1858 O O . THR A 1 226 ? -19.124 4.475 7.455 1.00 97.62 226 THR A O 1
ATOM 1861 N N . GLU A 1 227 ? -19.409 5.480 5.474 1.00 94.88 227 GLU A N 1
ATOM 1862 C CA . GLU A 1 227 ? -20.853 5.197 5.404 1.00 94.88 227 GLU A CA 1
ATOM 1863 C C . GLU A 1 227 ? -21.134 3.686 5.410 1.00 94.88 227 GLU A C 1
ATOM 1865 O O . GLU A 1 227 ? -22.010 3.222 6.143 1.00 94.88 227 GLU A O 1
ATOM 1870 N N . SER A 1 228 ? -20.353 2.908 4.658 1.00 95.44 228 SER A N 1
ATOM 1871 C CA . SER A 1 228 ? -20.472 1.450 4.585 1.00 95.44 228 SER A CA 1
ATOM 1872 C C . SER A 1 228 ? -20.198 0.791 5.935 1.00 95.44 228 SER A C 1
ATOM 1874 O O . SER A 1 228 ? -20.986 -0.051 6.381 1.00 95.44 228 SER A O 1
ATOM 1876 N N . PHE A 1 229 ? -19.128 1.208 6.621 1.00 98.06 229 PHE A N 1
ATOM 1877 C CA . PHE A 1 229 ? -18.826 0.749 7.977 1.00 98.06 229 PHE A CA 1
ATOM 1878 C C . PHE A 1 229 ? -19.954 1.074 8.957 1.00 98.06 229 PHE A C 1
ATOM 1880 O O . PHE A 1 229 ? -20.434 0.184 9.661 1.00 98.06 229 PHE A O 1
ATOM 1887 N N . VAL A 1 230 ? -20.425 2.322 8.966 1.00 97.50 230 VAL A N 1
ATOM 1888 C CA . VAL A 1 230 ? -21.495 2.779 9.861 1.00 97.50 230 VAL A CA 1
ATOM 1889 C C . VAL A 1 230 ? -22.808 2.050 9.587 1.00 97.50 230 VAL A C 1
ATOM 1891 O O . VAL A 1 230 ? -23.505 1.664 10.528 1.00 97.50 230 VAL A O 1
ATOM 1894 N N . HIS A 1 231 ? -23.151 1.819 8.319 1.00 95.50 231 HIS A N 1
ATOM 1895 C CA . HIS A 1 231 ? -24.349 1.072 7.951 1.00 95.50 231 HIS A CA 1
ATOM 1896 C C . HIS A 1 231 ? -24.317 -0.349 8.523 1.00 95.50 231 HIS A C 1
ATOM 1898 O O . HIS A 1 231 ? -25.294 -0.788 9.132 1.00 95.50 231 HIS A O 1
ATOM 1904 N N . ALA A 1 232 ? -23.196 -1.057 8.363 1.00 94.81 232 ALA A N 1
ATOM 1905 C CA . ALA A 1 232 ? -23.028 -2.402 8.902 1.00 94.81 232 ALA A CA 1
ATOM 1906 C C . ALA A 1 232 ? -23.048 -2.409 10.439 1.00 94.81 232 ALA A C 1
ATOM 1908 O O . ALA A 1 232 ? -23.768 -3.216 11.030 1.00 94.81 232 ALA A O 1
ATOM 1909 N N . ALA A 1 233 ? -22.336 -1.470 11.073 1.00 96.44 233 ALA A N 1
ATOM 1910 C CA . ALA A 1 233 ? -22.292 -1.328 12.525 1.00 96.44 233 ALA A CA 1
ATOM 1911 C C . ALA A 1 233 ? -23.687 -1.099 13.115 1.00 96.44 233 ALA A C 1
ATOM 1913 O O . ALA A 1 233 ? -24.095 -1.841 13.999 1.00 96.44 233 ALA A O 1
ATOM 1914 N N . ARG A 1 234 ? -24.469 -0.153 12.577 1.00 94.44 234 ARG A N 1
ATOM 1915 C CA . ARG A 1 234 ? -25.837 0.129 13.050 1.00 94.44 234 ARG A CA 1
ATOM 1916 C C . ARG A 1 234 ? -26.805 -1.018 12.793 1.00 94.44 234 ARG A C 1
ATOM 1918 O O . ARG A 1 234 ? -27.671 -1.284 13.618 1.00 94.44 234 ARG A O 1
ATOM 1925 N N . LYS A 1 235 ? -26.688 -1.686 11.643 1.00 93.56 235 LYS A N 1
ATOM 1926 C CA . LYS A 1 235 ? -27.605 -2.763 11.252 1.00 93.56 235 LYS A CA 1
ATOM 1927 C C . LYS A 1 235 ? -27.533 -3.965 12.192 1.00 93.56 235 LYS A C 1
ATOM 1929 O O . LYS A 1 235 ? -28.559 -4.588 12.447 1.00 93.56 235 LYS A O 1
ATOM 1934 N N . PHE A 1 236 ? -26.334 -4.306 12.650 1.00 91.62 236 PHE A N 1
ATOM 1935 C CA . PHE A 1 236 ? -26.081 -5.501 13.456 1.00 91.62 236 PHE A CA 1
ATOM 1936 C C . PHE A 1 236 ? -25.668 -5.181 14.897 1.00 91.62 236 PHE A C 1
ATOM 1938 O O . PHE A 1 236 ? -25.423 -6.103 15.672 1.00 91.62 236 PHE A O 1
ATOM 1945 N N . ASP A 1 237 ? -25.596 -3.891 15.238 1.00 93.88 237 ASP A N 1
ATOM 1946 C CA . ASP A 1 237 ? -25.005 -3.381 16.474 1.00 93.88 237 ASP A CA 1
ATOM 1947 C C . ASP A 1 237 ? -23.619 -4.009 16.717 1.00 93.88 237 ASP A C 1
ATOM 1949 O O . ASP A 1 237 ? -23.345 -4.590 17.756 1.00 93.88 237 ASP A O 1
ATOM 1953 N N . CYS A 1 238 ? -22.741 -3.989 15.711 1.00 95.31 238 CYS A N 1
ATOM 1954 C CA . CYS A 1 238 ? -21.464 -4.706 15.779 1.00 95.31 238 CYS A CA 1
ATOM 1955 C C . CYS A 1 238 ? -20.447 -4.038 16.704 1.00 95.31 238 CYS A C 1
ATOM 1957 O O . CYS A 1 238 ? -20.428 -2.825 16.871 1.00 95.31 238 CYS A O 1
ATOM 1959 N N . ASP A 1 239 ? -19.560 -4.846 17.268 1.00 98.50 239 ASP A N 1
ATOM 1960 C CA . ASP A 1 239 ? -18.394 -4.398 18.027 1.00 98.50 239 ASP A CA 1
ATOM 1961 C C . ASP A 1 239 ? -17.190 -4.183 17.105 1.00 98.50 239 ASP A C 1
ATOM 1963 O O . ASP A 1 239 ? -16.404 -3.258 17.305 1.00 98.50 239 ASP A O 1
ATOM 1967 N N . LEU A 1 240 ? -17.080 -5.017 16.065 1.00 98.50 240 LEU A N 1
ATOM 1968 C CA . LEU A 1 240 ? -16.089 -4.896 15.004 1.00 98.50 240 LEU A CA 1
ATOM 1969 C C . LEU A 1 240 ? -16.748 -5.089 13.638 1.00 98.50 240 LEU A C 1
ATOM 1971 O O . LEU A 1 240 ? -17.410 -6.099 13.384 1.00 98.50 240 LEU A O 1
ATOM 1975 N N . VAL A 1 241 ? -16.506 -4.155 12.726 1.00 98.31 241 VAL A N 1
ATOM 1976 C CA . VAL A 1 241 ? -16.792 -4.338 11.301 1.00 98.31 241 VAL A CA 1
ATOM 1977 C C . VAL A 1 241 ? -15.467 -4.461 10.568 1.00 98.31 241 VAL A C 1
ATOM 1979 O O . VAL A 1 241 ? -14.609 -3.605 10.743 1.00 98.31 241 VAL A O 1
ATOM 1982 N N . VAL A 1 242 ? -15.297 -5.487 9.738 1.00 97.44 242 VAL A N 1
ATOM 1983 C CA . VAL A 1 242 ? -14.139 -5.644 8.844 1.00 97.44 242 VAL A CA 1
ATOM 1984 C C . VAL A 1 242 ? -14.574 -5.485 7.391 1.00 97.44 242 VAL A C 1
ATOM 1986 O O . VAL A 1 242 ? -15.724 -5.752 7.050 1.00 97.44 242 VAL A O 1
ATOM 1989 N N . SER A 1 243 ? -13.676 -5.048 6.522 1.00 96.19 243 SER A N 1
ATOM 1990 C CA . SER A 1 243 ? -13.938 -4.877 5.094 1.00 96.19 243 SER A CA 1
ATOM 1991 C C . SER A 1 243 ? -12.859 -5.524 4.233 1.00 96.19 243 SER A C 1
ATOM 1993 O O . SER A 1 243 ? -11.710 -5.703 4.650 1.00 96.19 243 SER A O 1
ATOM 1995 N N . ASP A 1 244 ? -13.253 -5.874 3.012 1.00 94.50 244 ASP A N 1
ATOM 1996 C CA . ASP A 1 244 ? -12.324 -6.123 1.913 1.00 94.50 244 ASP A CA 1
ATOM 1997 C C . ASP A 1 244 ? -11.558 -4.829 1.550 1.00 94.50 244 ASP A C 1
ATOM 1999 O O . ASP A 1 244 ? -11.924 -3.726 1.964 1.00 94.50 244 ASP A O 1
ATOM 2003 N N . PHE A 1 245 ? -10.489 -4.937 0.758 1.00 93.88 245 PHE A N 1
ATOM 2004 C CA . PHE A 1 245 ? -9.684 -3.775 0.361 1.00 93.88 245 PHE A CA 1
ATOM 2005 C C . PHE A 1 245 ? -9.030 -3.940 -1.010 1.00 93.88 245 PHE A C 1
ATOM 2007 O O . PHE A 1 245 ? -8.887 -5.045 -1.531 1.00 93.88 245 PHE A O 1
ATOM 2014 N N . TYR A 1 246 ? -8.623 -2.829 -1.610 1.00 92.50 246 TYR A N 1
ATOM 2015 C CA . TYR A 1 246 ? -7.812 -2.800 -2.815 1.00 92.50 246 TYR A CA 1
ATOM 2016 C C . TYR A 1 246 ? -6.336 -2.753 -2.439 1.00 92.50 246 TYR A C 1
ATOM 2018 O O . TYR A 1 246 ? -5.894 -1.890 -1.689 1.00 92.50 246 TYR A O 1
ATOM 2026 N N . ARG A 1 247 ? -5.550 -3.666 -2.997 1.00 88.56 247 ARG A N 1
ATOM 2027 C CA . ARG A 1 247 ? -4.093 -3.609 -2.963 1.00 88.56 247 ARG A CA 1
ATOM 2028 C C . ARG A 1 247 ? -3.599 -2.864 -4.190 1.00 88.56 247 ARG A C 1
ATOM 2030 O O . ARG A 1 247 ? -3.869 -3.310 -5.302 1.00 88.56 247 ARG A O 1
ATOM 2037 N N . VAL A 1 248 ? -2.830 -1.808 -3.986 1.00 87.00 248 VAL A N 1
ATOM 2038 C CA . VAL A 1 248 ? -2.221 -0.994 -5.038 1.00 87.00 248 VAL A CA 1
ATOM 2039 C C . VAL A 1 248 ? -0.745 -1.370 -5.186 1.00 87.00 248 VAL A C 1
ATOM 2041 O O . VAL A 1 248 ? -0.008 -1.451 -4.202 1.00 87.00 248 VAL A O 1
ATOM 2044 N N . ASP A 1 249 ? -0.320 -1.618 -6.423 1.00 80.62 249 ASP A N 1
ATOM 2045 C CA . ASP A 1 249 ? 1.058 -1.931 -6.812 1.00 80.62 249 ASP A CA 1
ATOM 2046 C C . ASP A 1 249 ? 1.422 -1.099 -8.051 1.00 80.62 249 ASP A C 1
ATOM 2048 O O . ASP A 1 249 ? 1.042 -1.422 -9.181 1.00 80.62 249 ASP A O 1
ATOM 2052 N N . GLY A 1 250 ? 2.096 0.031 -7.828 1.00 77.88 250 GLY A N 1
ATOM 2053 C CA . GLY A 1 250 ? 2.326 1.036 -8.863 1.00 77.88 250 GLY A CA 1
ATOM 2054 C C . GLY A 1 250 ? 1.010 1.599 -9.414 1.00 77.88 250 GLY A C 1
ATOM 2055 O O . GLY A 1 250 ? 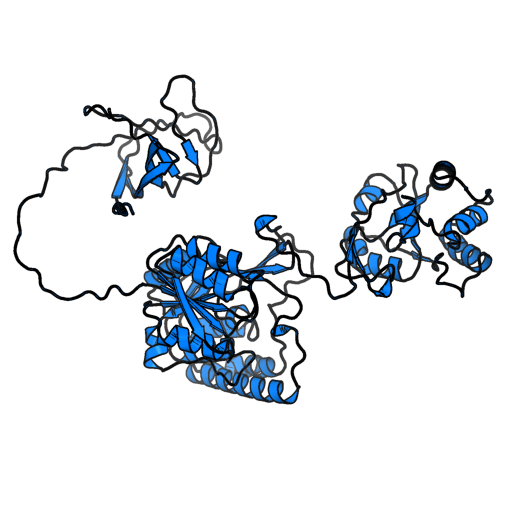0.132 1.995 -8.658 1.00 77.88 250 GLY A O 1
ATOM 2056 N N . ALA A 1 251 ? 0.866 1.623 -10.741 1.00 78.25 251 ALA A N 1
ATOM 2057 C CA . ALA A 1 251 ? -0.300 2.188 -11.432 1.00 78.25 251 ALA A CA 1
ATOM 2058 C C . ALA A 1 251 ? -1.507 1.234 -11.528 1.00 78.25 251 ALA A C 1
ATOM 2060 O O . ALA A 1 251 ? -2.437 1.480 -12.301 1.00 78.25 251 ALA A O 1
ATOM 2061 N N . VAL A 1 252 ? -1.493 0.107 -10.810 1.00 81.88 252 VAL A N 1
ATOM 2062 C CA . VAL A 1 252 ? -2.585 -0.872 -10.830 1.00 81.88 252 VAL A CA 1
ATOM 2063 C C . VAL A 1 252 ? -3.027 -1.251 -9.429 1.00 81.88 252 VAL A C 1
ATOM 2065 O O . VAL A 1 252 ? -2.256 -1.177 -8.476 1.00 81.88 252 VAL A O 1
ATOM 2068 N N . PHE A 1 253 ? -4.262 -1.726 -9.316 1.00 85.81 253 PHE A N 1
ATOM 2069 C CA . PHE A 1 253 ? -4.794 -2.271 -8.078 1.00 85.81 253 PHE A CA 1
ATOM 2070 C C . PHE A 1 253 ? -5.577 -3.570 -8.293 1.00 85.81 253 PHE A C 1
ATOM 2072 O O . PHE A 1 253 ? -6.066 -3.861 -9.389 1.00 85.81 253 PHE A O 1
ATOM 2079 N N . THR A 1 254 ? -5.677 -4.367 -7.231 1.00 85.19 254 THR A N 1
ATOM 2080 C CA . THR A 1 254 ? -6.392 -5.650 -7.184 1.00 85.19 254 THR A CA 1
ATOM 2081 C C . THR A 1 254 ? -7.219 -5.762 -5.916 1.00 85.19 254 THR A C 1
ATOM 2083 O O . THR A 1 254 ? -6.777 -5.337 -4.855 1.00 85.19 254 THR A O 1
ATOM 2086 N N . GLU A 1 255 ? -8.380 -6.398 -6.000 1.00 88.50 255 GLU A N 1
ATOM 2087 C CA . GLU A 1 255 ? -9.242 -6.656 -4.843 1.00 88.50 255 GLU A CA 1
ATOM 2088 C C . GLU A 1 255 ? -8.678 -7.795 -3.982 1.00 88.50 255 GLU A C 1
ATOM 2090 O O . GLU A 1 255 ? -8.426 -8.894 -4.479 1.00 88.50 255 GLU A O 1
ATOM 2095 N N . LYS A 1 256 ? -8.501 -7.540 -2.683 1.00 84.38 256 LYS A N 1
ATOM 2096 C CA . LYS A 1 256 ? -8.239 -8.545 -1.653 1.00 84.38 256 LYS A CA 1
ATOM 2097 C C . LYS A 1 256 ? -9.512 -8.741 -0.849 1.00 84.38 256 LYS A C 1
ATOM 2099 O O . LYS A 1 256 ? -10.092 -7.795 -0.322 1.00 84.38 256 LYS A O 1
ATOM 2104 N N . GLN A 1 257 ? -9.937 -9.991 -0.785 1.00 85.25 257 GLN A N 1
ATOM 2105 C CA . GLN A 1 257 ? -11.218 -10.366 -0.217 1.00 85.25 257 GLN A CA 1
ATOM 2106 C C . GLN A 1 257 ? -11.067 -11.656 0.570 1.00 85.25 257 GLN A C 1
ATOM 2108 O O . GLN A 1 257 ? -10.278 -12.513 0.161 1.00 85.25 257 GLN A O 1
ATOM 2113 N N . HIS A 1 258 ? -11.832 -11.816 1.651 1.00 85.75 258 HIS A N 1
ATOM 2114 C CA . HIS A 1 258 ? -11.691 -13.010 2.486 1.00 85.75 258 HIS A CA 1
ATOM 2115 C C . HIS A 1 258 ? -13.006 -13.551 3.056 1.00 85.75 258 HIS A C 1
ATOM 2117 O O . HIS A 1 258 ? -13.472 -14.604 2.616 1.00 85.75 258 HIS A O 1
ATOM 2123 N N . ILE A 1 259 ? -13.657 -12.843 3.985 1.00 87.62 259 ILE A N 1
ATOM 2124 C CA . ILE A 1 259 ? -14.898 -13.328 4.612 1.00 87.62 259 ILE A CA 1
ATOM 2125 C C . ILE A 1 259 ? -16.083 -13.159 3.649 1.00 87.62 259 ILE A C 1
ATOM 2127 O O . ILE A 1 259 ? -16.477 -12.049 3.296 1.00 87.62 259 ILE A O 1
ATOM 2131 N N . ARG A 1 260 ? -16.680 -14.283 3.227 1.00 86.88 260 ARG A N 1
ATOM 2132 C CA . ARG A 1 260 ? -17.821 -14.323 2.283 1.00 86.88 260 ARG A CA 1
ATOM 2133 C C . ARG A 1 260 ? -19.171 -14.585 2.931 1.00 86.88 260 ARG A C 1
ATOM 2135 O O . ARG A 1 260 ? -20.197 -14.574 2.247 1.00 86.88 260 ARG A O 1
ATOM 2142 N N . GLU A 1 261 ? -19.188 -14.778 4.236 1.00 85.75 261 GLU A N 1
ATOM 2143 C CA . GLU A 1 261 ? -20.427 -14.842 4.993 1.00 85.75 261 GLU A CA 1
ATOM 2144 C C . GLU A 1 261 ? -21.021 -13.443 5.151 1.00 85.75 261 GLU A C 1
ATOM 2146 O O . GLU A 1 261 ? -20.301 -12.453 5.285 1.00 85.75 261 GLU A O 1
ATOM 2151 N N . ARG A 1 262 ? -22.348 -13.358 5.054 1.00 86.31 262 ARG A N 1
ATOM 2152 C CA . ARG A 1 262 ? -23.098 -12.115 5.231 1.00 86.31 262 ARG A CA 1
ATOM 2153 C C . ARG A 1 262 ? -23.868 -12.204 6.530 1.00 86.31 262 ARG A C 1
ATOM 2155 O O . ARG A 1 262 ? -24.599 -13.167 6.729 1.00 86.31 262 ARG A O 1
ATOM 2162 N N . GLY A 1 263 ? -23.802 -11.148 7.327 1.00 90.88 263 GLY A N 1
ATOM 2163 C CA . GLY A 1 263 ? -24.537 -11.066 8.580 1.00 90.88 263 GLY A CA 1
ATOM 2164 C C . GLY A 1 263 ? -23.618 -11.015 9.786 1.00 90.88 263 GLY A C 1
ATOM 2165 O O . GLY A 1 263 ? -22.420 -10.768 9.663 1.00 90.88 263 GLY A O 1
ATOM 2166 N N . LEU A 1 264 ? -24.231 -11.220 10.946 1.00 95.62 264 LEU A N 1
ATOM 2167 C CA . LEU A 1 264 ? -23.558 -11.173 12.230 1.00 95.62 264 LEU A CA 1
ATOM 2168 C C . LEU A 1 264 ? -22.801 -12.482 12.480 1.00 95.62 264 LEU A C 1
ATOM 2170 O O . LEU A 1 264 ? -23.376 -13.562 12.376 1.00 95.62 264 LEU A O 1
ATOM 2174 N N . LEU A 1 265 ? -21.534 -12.355 12.849 1.00 96.44 265 LEU A N 1
ATOM 2175 C CA . LEU A 1 265 ? -20.660 -13.435 13.278 1.00 96.44 265 LEU A CA 1
ATOM 2176 C C . LEU A 1 265 ? -20.434 -13.330 14.786 1.00 96.44 265 LEU A C 1
ATOM 2178 O O . LEU A 1 265 ? -20.262 -12.235 15.335 1.00 96.44 265 LEU A O 1
ATOM 2182 N N . THR A 1 266 ? -20.386 -14.480 15.446 1.00 95.81 266 THR A N 1
ATOM 2183 C CA . THR A 1 266 ? -19.861 -14.588 16.807 1.00 95.81 266 THR A CA 1
ATOM 2184 C C . THR A 1 266 ? -18.337 -14.493 16.799 1.00 95.81 266 THR A C 1
ATOM 2186 O O . THR A 1 266 ? -17.681 -14.669 15.767 1.00 95.81 266 THR A O 1
ATOM 2189 N N . ARG A 1 267 ? -17.751 -14.278 17.980 1.00 95.12 267 ARG A N 1
ATOM 2190 C CA . ARG A 1 267 ? -16.296 -14.312 18.162 1.00 95.12 267 ARG A CA 1
ATOM 2191 C C . ARG A 1 267 ? -15.661 -15.617 17.664 1.00 95.12 267 ARG A C 1
ATOM 2193 O O . ARG A 1 267 ? -14.650 -15.562 16.973 1.00 95.12 267 ARG A O 1
ATOM 2200 N N . ALA A 1 268 ? -16.275 -16.764 17.968 1.00 93.38 268 ALA A N 1
ATOM 2201 C CA . ALA A 1 268 ? -15.792 -18.078 17.539 1.00 93.38 268 ALA A CA 1
ATOM 2202 C C . ALA A 1 268 ? -15.796 -18.215 16.007 1.00 93.38 268 ALA A C 1
ATOM 2204 O O . ALA A 1 268 ? -14.780 -18.574 15.419 1.00 93.38 268 ALA A O 1
ATOM 2205 N N . GLN A 1 269 ? -16.886 -17.814 15.345 1.00 94.19 269 GLN A N 1
ATOM 2206 C CA . GLN A 1 269 ? -16.973 -17.842 13.879 1.00 94.19 269 GLN A CA 1
ATOM 2207 C C . GLN A 1 269 ? -15.937 -16.918 13.227 1.00 94.19 269 GLN A C 1
ATOM 2209 O O . GLN A 1 269 ? -15.273 -17.300 12.265 1.00 94.19 269 GLN A O 1
ATOM 2214 N N . TYR A 1 270 ? -15.758 -15.704 13.757 1.00 95.00 270 TYR A N 1
ATOM 2215 C CA . TYR A 1 270 ? -14.729 -14.786 13.265 1.00 95.00 270 TYR A CA 1
ATOM 2216 C C . TYR A 1 270 ? -13.314 -15.371 13.435 1.00 95.00 270 TYR A C 1
ATOM 2218 O O . TYR A 1 270 ? -12.495 -15.296 12.517 1.00 95.00 270 TYR A O 1
ATOM 2226 N N . ALA A 1 271 ? -13.042 -16.019 14.570 1.00 92.50 271 ALA A N 1
ATOM 2227 C CA . ALA A 1 271 ? -11.786 -16.715 14.831 1.00 92.50 271 ALA A CA 1
ATOM 2228 C C . ALA A 1 271 ? -11.557 -17.894 13.860 1.00 92.50 271 ALA A C 1
ATOM 2230 O O . ALA A 1 271 ? -10.485 -18.021 13.271 1.00 92.50 271 ALA A O 1
ATOM 2231 N N . GLU A 1 272 ? -12.568 -18.709 13.569 1.00 91.19 272 GLU A N 1
ATOM 2232 C CA . GLU A 1 272 ? -12.448 -19.769 12.559 1.00 91.19 272 GLU A CA 1
ATOM 2233 C C . GLU A 1 272 ? -12.018 -19.225 11.189 1.00 91.19 272 GLU A C 1
ATOM 2235 O O . GLU A 1 272 ? -11.154 -19.809 10.526 1.00 91.19 272 GLU A O 1
ATOM 2240 N N . TYR A 1 273 ? -12.570 -18.082 10.766 1.00 91.88 273 TYR A N 1
ATOM 2241 C CA . TYR A 1 273 ? -12.143 -17.408 9.540 1.00 91.88 273 TYR A CA 1
ATOM 2242 C C . TYR A 1 273 ? -10.680 -16.957 9.616 1.00 91.88 273 TYR A C 1
ATOM 2244 O O . TYR A 1 273 ? -9.949 -17.118 8.627 1.00 91.88 273 TYR A O 1
ATOM 2252 N N . MET A 1 274 ? -10.233 -16.424 10.760 1.00 90.56 274 MET A N 1
ATOM 2253 C CA . MET A 1 274 ? -8.820 -16.097 10.992 1.00 90.56 274 MET A CA 1
ATOM 2254 C C . MET A 1 274 ? -7.933 -17.333 10.822 1.00 90.56 274 MET A C 1
ATOM 2256 O O . MET A 1 274 ? -6.880 -17.243 10.198 1.00 90.56 274 MET A O 1
ATOM 2260 N N . MET A 1 275 ? -8.369 -18.512 11.281 1.00 87.62 275 MET A N 1
ATOM 2261 C CA . MET A 1 275 ? -7.565 -19.743 11.205 1.00 87.62 275 MET A CA 1
ATOM 2262 C C . MET A 1 275 ? -7.444 -20.322 9.808 1.00 87.62 275 MET A C 1
ATOM 2264 O O . MET A 1 275 ? -6.578 -21.165 9.568 1.00 87.62 275 MET A O 1
ATOM 2268 N N . ARG A 1 276 ? -8.278 -19.889 8.864 1.00 86.12 276 ARG A N 1
ATOM 2269 C CA . ARG A 1 276 ? -8.101 -20.271 7.459 1.00 86.12 276 ARG A CA 1
ATOM 2270 C C . ARG A 1 276 ? -6.826 -19.656 6.887 1.00 86.12 276 ARG A C 1
ATOM 2272 O O . ARG A 1 276 ? -6.124 -20.332 6.143 1.00 86.12 276 ARG A O 1
ATOM 2279 N N . GLU A 1 277 ? -6.502 -18.423 7.283 1.00 82.75 277 GLU A N 1
ATOM 2280 C CA . GLU A 1 277 ? -5.303 -17.696 6.849 1.00 82.75 277 GLU A CA 1
ATOM 2281 C C . GLU A 1 277 ? -4.697 -16.891 8.026 1.00 82.75 277 GLU A C 1
ATOM 2283 O O . GLU A 1 277 ? -4.843 -15.671 8.095 1.00 82.75 277 GLU A O 1
ATOM 2288 N N . PRO A 1 278 ? -4.001 -17.555 8.975 1.00 75.31 278 PRO A N 1
ATOM 2289 C CA . PRO A 1 278 ? -3.628 -16.974 10.276 1.00 75.31 278 PRO A CA 1
ATOM 2290 C C . PRO A 1 278 ? -2.619 -15.818 10.205 1.00 75.31 278 PRO A C 1
ATOM 2292 O O . PRO A 1 278 ? -2.468 -15.070 11.166 1.00 75.31 278 PRO A O 1
ATOM 2295 N N . ALA A 1 279 ? -1.919 -15.678 9.078 1.00 74.12 279 ALA A N 1
ATOM 2296 C CA . ALA A 1 279 ? -0.907 -14.650 8.843 1.00 74.12 279 ALA A CA 1
ATOM 2297 C C . ALA A 1 279 ? -1.309 -13.669 7.725 1.00 74.12 279 ALA A C 1
ATOM 2299 O O . ALA A 1 279 ? -0.426 -13.106 7.072 1.00 74.12 279 ALA A O 1
ATOM 2300 N N . ASP A 1 280 ? -2.616 -13.518 7.477 1.00 82.19 280 ASP A N 1
ATOM 2301 C CA . ASP A 1 280 ? -3.149 -12.628 6.445 1.00 82.19 280 ASP A CA 1
ATOM 2302 C C . ASP A 1 280 ? -3.346 -11.192 6.944 1.00 82.19 280 ASP A C 1
ATOM 2304 O O . ASP A 1 280 ? -3.895 -10.943 8.024 1.00 82.19 280 ASP A O 1
ATOM 2308 N N . PHE A 1 281 ? -2.942 -10.231 6.112 1.00 78.25 281 PHE A N 1
ATOM 2309 C CA . PHE A 1 281 ? -3.105 -8.801 6.374 1.00 78.25 281 PHE A CA 1
ATOM 2310 C C . PHE A 1 281 ? -4.558 -8.404 6.636 1.00 78.25 281 PHE A C 1
ATOM 2312 O O . PHE A 1 281 ? -4.790 -7.521 7.456 1.00 78.25 281 PHE A O 1
ATOM 2319 N N . TYR A 1 282 ? -5.537 -9.095 6.043 1.00 86.44 282 TYR A N 1
ATOM 2320 C CA . TYR A 1 282 ? -6.965 -8.881 6.288 1.00 86.44 282 TYR A CA 1
ATOM 2321 C C . TYR A 1 282 ? -7.314 -8.835 7.785 1.00 86.44 282 TYR A C 1
ATOM 2323 O O . TYR A 1 282 ? -8.160 -8.044 8.213 1.00 86.44 282 TYR A O 1
ATOM 2331 N N . TYR A 1 283 ? -6.618 -9.628 8.602 1.00 89.25 283 TYR A N 1
ATOM 2332 C CA . TYR A 1 283 ? -6.772 -9.666 10.057 1.00 89.25 283 TYR A CA 1
ATOM 2333 C C . TYR A 1 283 ? -5.709 -8.876 10.808 1.00 89.25 283 TYR A C 1
ATOM 2335 O O . TYR A 1 283 ? -5.975 -8.404 11.910 1.00 89.25 283 TYR A O 1
ATOM 2343 N N . GLY A 1 284 ? -4.521 -8.748 10.222 1.00 88.50 284 GLY A N 1
ATOM 2344 C CA . GLY A 1 284 ? -3.376 -8.087 10.836 1.00 88.50 284 GLY A CA 1
ATOM 2345 C C . GLY A 1 284 ? -3.515 -6.575 10.957 1.00 88.50 284 GLY A C 1
ATOM 2346 O O . GLY A 1 284 ? -3.056 -6.027 11.946 1.00 88.50 284 GLY A O 1
ATOM 2347 N N . VAL A 1 285 ? -4.152 -5.918 9.986 1.00 92.31 285 VAL A N 1
ATOM 2348 C CA . VAL A 1 285 ? -4.157 -4.447 9.871 1.00 92.31 285 VAL A CA 1
ATOM 2349 C C . VAL A 1 285 ? -5.297 -3.782 10.635 1.00 92.31 285 VAL A C 1
ATOM 2351 O O . VAL A 1 285 ? -6.325 -4.413 10.906 1.00 92.31 285 VAL A O 1
ATOM 2354 N N . LEU A 1 286 ? -5.149 -2.492 10.940 1.00 95.50 286 LEU A N 1
ATOM 2355 C CA . LEU A 1 286 ? -6.206 -1.705 11.583 1.00 95.50 286 LEU A CA 1
ATOM 2356 C C . LEU A 1 286 ? -7.180 -1.060 10.595 1.00 95.50 286 LEU A C 1
ATOM 2358 O O . LEU A 1 286 ? -8.366 -0.940 10.894 1.00 95.50 286 LEU A O 1
ATOM 2362 N N . TRP A 1 287 ? -6.675 -0.634 9.439 1.00 96.38 287 TRP A N 1
ATOM 2363 C CA . TRP A 1 287 ? -7.335 0.333 8.562 1.00 96.38 287 TRP A CA 1
ATOM 2364 C C . TRP A 1 287 ? -8.534 -0.208 7.771 1.00 96.38 287 TRP A C 1
ATOM 2366 O O . TRP A 1 287 ? -9.381 0.557 7.316 1.00 96.38 287 TRP A O 1
ATOM 2376 N N . ASN A 1 288 ? -8.682 -1.532 7.658 1.00 96.62 288 ASN A N 1
ATOM 2377 C CA . ASN A 1 288 ? -9.863 -2.149 7.045 1.00 96.62 288 ASN A CA 1
ATOM 2378 C C . ASN A 1 288 ? -10.991 -2.425 8.052 1.00 96.62 288 ASN A C 1
ATOM 2380 O O . ASN A 1 288 ? -11.873 -3.239 7.756 1.00 96.62 288 ASN A O 1
ATOM 2384 N N . LYS A 1 289 ? -10.963 -1.801 9.238 1.00 98.12 289 LYS A N 1
ATOM 2385 C CA . LYS A 1 289 ? -11.892 -2.082 10.337 1.00 98.12 289 LYS A CA 1
ATOM 2386 C C . LYS A 1 289 ? -12.499 -0.817 10.955 1.00 98.12 289 LYS A C 1
ATOM 2388 O O . LYS A 1 289 ? -11.894 0.253 10.955 1.00 98.12 289 LYS A O 1
ATOM 2393 N N . LEU A 1 290 ? -13.686 -0.991 11.536 1.00 98.69 290 LEU A N 1
ATOM 2394 C CA . LEU A 1 290 ? -14.362 -0.038 12.416 1.00 98.69 290 LEU A CA 1
ATOM 2395 C C . LEU A 1 290 ? -14.570 -0.696 13.790 1.00 98.69 290 LEU A C 1
ATOM 2397 O O . LEU A 1 290 ? -15.159 -1.776 13.865 1.00 98.69 290 LEU A O 1
ATOM 2401 N N . TYR A 1 291 ? -14.110 -0.045 14.860 1.00 98.81 291 TYR A N 1
ATOM 2402 C CA . TYR A 1 291 ? -14.063 -0.589 16.223 1.00 98.81 291 TYR A CA 1
ATOM 2403 C C . TYR A 1 291 ? -15.004 0.167 17.147 1.00 98.81 291 TYR A C 1
ATOM 2405 O O . TYR A 1 291 ? -14.968 1.395 17.180 1.00 98.81 291 TYR A O 1
ATOM 2413 N N . ARG A 1 292 ? -15.793 -0.533 17.961 1.00 98.69 292 ARG A N 1
ATOM 2414 C CA . ARG A 1 292 ? -16.578 0.100 19.026 1.00 98.69 292 ARG A CA 1
ATOM 2415 C C . ARG A 1 292 ? -15.643 0.685 20.090 1.00 98.69 292 ARG A C 1
ATOM 2417 O O . ARG A 1 292 ? -14.917 -0.054 20.757 1.00 98.69 292 ARG A O 1
ATOM 2424 N N . ARG A 1 293 ? -15.676 2.010 20.283 1.00 98.25 293 ARG A N 1
ATOM 2425 C CA . ARG A 1 293 ? -14.759 2.719 21.197 1.00 98.25 293 ARG A CA 1
ATOM 2426 C C . ARG A 1 293 ? -14.944 2.296 22.653 1.00 98.25 293 ARG A C 1
ATOM 2428 O O . ARG A 1 293 ? -13.959 2.234 23.380 1.00 98.25 293 ARG A O 1
ATOM 2435 N N . SER A 1 294 ? -16.168 1.980 23.082 1.00 98.06 294 SER A N 1
ATOM 2436 C CA . SER A 1 294 ? -16.437 1.615 24.482 1.00 98.06 294 SER A CA 1
ATOM 2437 C C . SER A 1 294 ? -15.621 0.406 24.947 1.00 98.06 294 SER A C 1
ATOM 2439 O O . SER A 1 294 ? -15.125 0.424 26.063 1.00 98.06 294 SER A O 1
ATOM 2441 N N . ILE A 1 295 ? -15.388 -0.582 24.075 1.00 98.38 295 ILE A N 1
ATOM 2442 C CA . ILE A 1 295 ? -14.562 -1.763 24.379 1.00 98.38 295 ILE A CA 1
ATOM 2443 C C . ILE A 1 295 ? -13.095 -1.364 24.575 1.00 98.38 295 ILE A C 1
ATOM 2445 O O . ILE A 1 295 ? -12.435 -1.835 25.499 1.00 98.38 295 ILE A O 1
ATOM 2449 N N . VAL A 1 296 ? -12.589 -0.462 23.728 1.00 98.06 296 VAL A N 1
ATOM 2450 C CA . VAL A 1 296 ? -11.226 0.081 23.849 1.00 98.06 296 VAL A CA 1
ATOM 2451 C C . VAL A 1 296 ? -11.057 0.809 25.182 1.00 98.06 296 VAL A C 1
ATOM 2453 O O . VAL A 1 296 ? -10.042 0.632 25.847 1.00 98.06 296 VAL A O 1
ATOM 2456 N N . GLN A 1 297 ? -12.057 1.589 25.599 1.00 96.62 297 GLN A N 1
ATOM 2457 C CA . GLN A 1 297 ? -12.010 2.356 26.845 1.00 96.62 297 GLN A CA 1
ATOM 2458 C C . GLN A 1 297 ? -12.170 1.491 28.094 1.00 96.62 297 GLN A C 1
ATOM 2460 O O . GLN A 1 297 ? -11.379 1.622 29.025 1.00 96.62 297 GLN A O 1
ATOM 2465 N N . GLU A 1 298 ? -13.167 0.607 28.112 1.00 97.69 298 GLU A N 1
ATOM 2466 C CA . GLU A 1 298 ? -13.476 -0.267 29.247 1.00 97.69 298 GLU A CA 1
ATOM 2467 C C . GLU A 1 298 ? -12.290 -1.169 29.602 1.00 97.69 298 GLU A C 1
ATOM 2469 O O . GLU A 1 298 ? -11.956 -1.328 30.775 1.00 97.69 298 GLU A O 1
ATOM 2474 N N . HIS A 1 299 ? -11.603 -1.694 28.585 1.00 96.94 299 HIS A N 1
ATOM 2475 C CA . HIS A 1 299 ? -10.456 -2.583 28.763 1.00 96.94 299 HIS A CA 1
ATOM 2476 C C . HIS A 1 299 ? -9.101 -1.887 28.600 1.00 96.94 299 HIS A C 1
ATOM 2478 O O . HIS A 1 299 ? -8.075 -2.565 28.595 1.00 96.94 299 HIS A O 1
ATOM 2484 N N . GLN A 1 300 ? -9.087 -0.553 28.475 1.00 96.19 300 GLN A N 1
ATOM 2485 C CA . GLN A 1 300 ? -7.877 0.272 28.354 1.00 96.19 300 GLN A CA 1
ATOM 2486 C C . GLN A 1 300 ? -6.909 -0.241 27.276 1.00 96.19 300 GLN A C 1
ATOM 2488 O O . GLN A 1 300 ? -5.695 -0.309 27.478 1.00 96.19 300 GLN A O 1
ATOM 2493 N N . LEU A 1 301 ? -7.454 -0.641 26.126 1.00 95.75 301 LEU A N 1
ATOM 2494 C CA . LEU A 1 301 ? -6.668 -1.219 25.042 1.00 95.75 301 LEU A CA 1
ATOM 2495 C C . LEU A 1 301 ? -5.782 -0.143 24.412 1.00 95.75 301 LEU A C 1
ATOM 2497 O O . LEU A 1 301 ? -6.266 0.914 24.006 1.00 95.75 301 LEU A O 1
ATOM 2501 N N . LYS A 1 302 ? -4.487 -0.438 24.298 1.00 93.69 302 LYS A N 1
ATOM 2502 C CA . LYS A 1 302 ? -3.479 0.441 23.700 1.00 93.69 302 LYS A CA 1
ATOM 2503 C C . LYS A 1 302 ? -2.605 -0.331 22.719 1.00 93.69 302 LYS A C 1
ATOM 2505 O O . LYS A 1 302 ? -2.414 -1.541 22.861 1.00 93.69 302 LYS A O 1
ATOM 2510 N N . MET A 1 303 ? -2.080 0.382 21.731 1.00 91.94 303 MET A N 1
ATOM 2511 C CA . MET A 1 303 ? -0.989 -0.093 20.888 1.00 91.94 303 MET A CA 1
ATOM 2512 C C . MET A 1 303 ? 0.274 -0.191 21.737 1.00 91.94 303 MET A C 1
ATOM 2514 O O . MET A 1 303 ? 0.536 0.681 22.566 1.00 91.94 303 MET A O 1
ATOM 2518 N N . ASP A 1 304 ? 1.055 -1.242 21.527 1.00 85.94 304 ASP A N 1
ATOM 2519 C CA . ASP A 1 304 ? 2.327 -1.406 22.221 1.00 85.94 304 ASP A CA 1
ATOM 2520 C C . ASP A 1 304 ? 3.386 -0.491 21.583 1.00 85.94 304 ASP A C 1
ATOM 2522 O O . ASP A 1 304 ? 3.696 -0.611 20.395 1.00 85.94 304 ASP A O 1
ATOM 2526 N N . GLU A 1 305 ? 3.904 0.455 22.364 1.00 82.88 305 GLU A N 1
ATOM 2527 C CA . GLU A 1 305 ? 4.861 1.477 21.917 1.00 82.88 305 GLU A CA 1
ATOM 2528 C C . GLU A 1 305 ? 6.281 0.926 21.735 1.00 82.88 305 GLU A C 1
ATOM 2530 O O . GLU A 1 305 ? 7.052 1.452 20.930 1.00 82.88 305 GLU A O 1
ATOM 2535 N N . ASP A 1 306 ? 6.606 -0.194 22.389 1.00 77.56 306 ASP A N 1
ATOM 2536 C CA . ASP A 1 306 ? 7.884 -0.884 22.205 1.00 77.56 306 ASP A CA 1
ATOM 2537 C C . ASP A 1 306 ? 7.907 -1.697 20.899 1.00 77.56 306 ASP A C 1
ATOM 2539 O O . ASP A 1 306 ? 8.972 -2.116 20.418 1.00 77.56 306 ASP A O 1
ATOM 2543 N N . LEU A 1 307 ? 6.736 -1.927 20.294 1.00 72.31 307 LEU A N 1
ATOM 2544 C CA . LEU A 1 307 ? 6.592 -2.633 19.030 1.00 72.31 307 LEU A CA 1
ATOM 2545 C C . LEU A 1 307 ? 6.598 -1.662 17.851 1.00 72.31 307 LEU A C 1
ATOM 2547 O O . LEU A 1 307 ? 5.673 -0.892 17.632 1.00 72.31 307 LEU A O 1
ATOM 2551 N N . ARG A 1 308 ? 7.644 -1.771 17.027 1.00 64.69 308 ARG A N 1
ATOM 2552 C CA . ARG A 1 308 ? 7.744 -1.069 15.734 1.00 64.69 308 ARG A CA 1
ATOM 2553 C C . ARG A 1 308 ? 7.152 -1.857 14.558 1.00 64.69 308 ARG A C 1
ATOM 2555 O O . ARG A 1 308 ? 7.239 -1.402 13.420 1.00 64.69 308 ARG A O 1
ATOM 2562 N N . TRP A 1 309 ? 6.677 -3.076 14.815 1.00 66.62 309 TRP A N 1
ATOM 2563 C CA . TRP A 1 309 ? 6.097 -3.968 13.815 1.00 66.62 309 TRP A CA 1
ATOM 2564 C C . TRP A 1 309 ? 5.102 -4.932 14.472 1.00 66.62 309 TRP A C 1
ATOM 2566 O O . TRP A 1 309 ? 5.367 -5.438 15.565 1.00 66.62 309 TRP A O 1
ATOM 2576 N N . CYS A 1 310 ? 4.004 -5.231 13.772 1.00 72.69 310 CYS A N 1
ATOM 2577 C CA . CYS A 1 310 ? 2.887 -6.075 14.230 1.00 72.69 310 CYS A CA 1
ATOM 2578 C C . CYS A 1 310 ? 2.128 -5.571 15.471 1.00 72.69 310 CYS A C 1
ATOM 2580 O O . CYS A 1 310 ? 1.361 -6.335 16.062 1.00 72.69 310 CYS A O 1
ATOM 2582 N N . GLU A 1 311 ? 2.294 -4.307 15.842 1.00 80.69 311 GLU A N 1
ATOM 2583 C CA . GLU A 1 311 ? 1.504 -3.619 16.862 1.00 80.69 311 GLU A CA 1
ATOM 2584 C C . GLU A 1 311 ? -0.001 -3.700 16.556 1.00 80.69 311 GLU A C 1
ATOM 2586 O O . GLU A 1 311 ? -0.789 -4.039 17.440 1.00 80.69 311 GLU A O 1
ATOM 2591 N N . ASP A 1 312 ? -0.375 -3.526 15.282 1.00 88.50 312 ASP A N 1
ATOM 2592 C CA . ASP A 1 312 ? -1.753 -3.615 14.785 1.00 88.50 312 ASP A CA 1
ATOM 2593 C C . ASP A 1 312 ? -2.389 -4.965 15.107 1.00 88.50 312 ASP A C 1
ATOM 2595 O O . ASP A 1 312 ? -3.518 -5.059 15.595 1.00 88.50 312 ASP A O 1
ATOM 2599 N N . PHE A 1 313 ? -1.641 -6.038 14.845 1.00 88.56 313 PHE A N 1
ATOM 2600 C CA . PHE A 1 313 ? -2.166 -7.381 15.006 1.00 88.56 313 PHE A CA 1
ATOM 2601 C C . PHE A 1 313 ? -2.351 -7.722 16.479 1.00 88.56 313 PHE A C 1
ATOM 2603 O O . PHE A 1 313 ? -3.361 -8.319 16.848 1.00 88.56 313 PHE A O 1
ATOM 2610 N N . LEU A 1 314 ? -1.412 -7.301 17.327 1.00 88.62 314 LEU A N 1
ATOM 2611 C CA . LEU A 1 314 ? -1.538 -7.461 18.769 1.00 88.62 314 LEU A CA 1
ATOM 2612 C C . LEU A 1 314 ? -2.764 -6.710 19.308 1.00 88.62 314 LEU A C 1
ATOM 2614 O O . LEU A 1 314 ? -3.543 -7.277 20.078 1.00 88.62 314 LEU A O 1
ATOM 2618 N N . PHE A 1 315 ? -2.981 -5.471 18.864 1.00 93.62 315 PHE A N 1
ATOM 2619 C CA . PHE A 1 315 ? -4.175 -4.708 19.221 1.00 93.62 315 PHE A CA 1
ATOM 2620 C C . PHE A 1 315 ? -5.457 -5.421 18.780 1.00 93.62 315 PHE A C 1
ATOM 2622 O O . PHE A 1 315 ? -6.381 -5.563 19.580 1.00 93.62 315 PHE A O 1
ATOM 2629 N N . ASN A 1 316 ? -5.492 -5.953 17.554 1.00 95.12 316 ASN A N 1
ATOM 2630 C CA . ASN A 1 316 ? -6.633 -6.718 17.052 1.00 95.12 316 ASN A CA 1
ATOM 2631 C C . ASN A 1 316 ? -6.937 -7.943 17.920 1.00 95.12 316 ASN A C 1
ATOM 2633 O O . ASN A 1 316 ? -8.096 -8.165 18.263 1.00 95.12 316 ASN A O 1
ATOM 2637 N N . LEU A 1 317 ? -5.926 -8.717 18.325 1.00 92.50 317 LEU A N 1
ATOM 2638 C CA . LEU A 1 317 ? -6.123 -9.878 19.204 1.00 92.50 317 LEU A CA 1
ATOM 2639 C C . LEU A 1 317 ? -6.695 -9.484 20.562 1.00 92.50 317 LEU A C 1
ATOM 2641 O O . LEU A 1 317 ? -7.625 -10.130 21.052 1.00 92.50 317 LEU A O 1
ATOM 2645 N N . ASN A 1 318 ? -6.173 -8.406 21.144 1.00 92.75 318 ASN A N 1
ATOM 2646 C CA . ASN A 1 318 ? -6.660 -7.883 22.412 1.00 92.75 318 ASN A CA 1
ATOM 2647 C C . ASN A 1 318 ? -8.094 -7.358 22.290 1.00 92.75 318 ASN A C 1
ATOM 2649 O O . ASN A 1 318 ? -8.911 -7.639 23.159 1.00 92.75 318 ASN A O 1
ATOM 2653 N N . PHE A 1 319 ? -8.440 -6.677 21.196 1.00 96.75 319 PHE A N 1
ATOM 2654 C CA . PHE A 1 319 ? -9.807 -6.224 20.943 1.00 96.75 319 PHE A CA 1
ATOM 2655 C C . PHE A 1 319 ? -10.781 -7.399 20.783 1.00 96.75 319 PHE A C 1
ATOM 2657 O O . PHE A 1 319 ? -11.834 -7.433 21.421 1.00 96.75 319 PHE A O 1
ATOM 2664 N N . ILE A 1 320 ? -10.417 -8.403 19.977 1.00 96.12 320 ILE A N 1
ATOM 2665 C CA . ILE A 1 320 ? -11.248 -9.592 19.726 1.00 96.12 320 ILE A CA 1
ATOM 2666 C C . ILE A 1 320 ? -11.517 -10.358 21.025 1.00 96.12 320 ILE A C 1
ATOM 2668 O O . ILE A 1 320 ? -12.606 -10.900 21.183 1.00 96.12 320 ILE A O 1
ATOM 2672 N N . ARG A 1 321 ? -10.581 -10.367 21.985 1.00 94.62 321 ARG A N 1
ATOM 2673 C CA . ARG A 1 321 ? -10.760 -11.007 23.303 1.00 94.62 321 ARG A CA 1
ATOM 2674 C C . ARG A 1 321 ? -11.994 -10.497 24.058 1.00 94.62 321 ARG A C 1
ATOM 2676 O O . ARG A 1 321 ? -12.580 -11.261 24.822 1.00 94.62 321 ARG A O 1
ATOM 2683 N N . TYR A 1 322 ? -12.409 -9.255 23.820 1.00 95.56 322 TYR A N 1
ATOM 2684 C CA . TYR A 1 322 ? -13.535 -8.622 24.512 1.00 95.56 322 TYR A CA 1
ATOM 2685 C C . TYR A 1 322 ? -14.755 -8.390 23.612 1.00 95.56 322 TYR A C 1
ATOM 2687 O O . TYR A 1 322 ? -15.882 -8.395 24.098 1.00 95.56 322 TYR A O 1
ATOM 2695 N N . ALA A 1 323 ? -14.563 -8.254 22.299 1.00 97.00 323 ALA A N 1
ATOM 2696 C CA . ALA A 1 323 ? -15.659 -8.105 21.347 1.00 97.00 323 ALA A CA 1
ATOM 2697 C C . ALA A 1 323 ? -16.468 -9.404 21.163 1.00 97.00 323 ALA A C 1
ATOM 2699 O O . ALA A 1 323 ? -15.918 -10.508 21.161 1.00 97.00 323 ALA A O 1
ATOM 2700 N N . GLY A 1 324 ? -17.785 -9.275 20.976 1.00 95.94 324 GLY A N 1
ATOM 2701 C CA . GLY A 1 324 ? -18.696 -10.410 20.790 1.00 95.94 324 GLY A CA 1
ATOM 2702 C C . GLY A 1 324 ? -19.370 -10.453 19.420 1.00 95.94 324 GLY A C 1
ATOM 2703 O O . GLY A 1 324 ? -19.691 -11.538 18.929 1.00 95.94 324 GLY A O 1
ATOM 2704 N N . ARG A 1 325 ? -19.575 -9.287 18.798 1.00 97.75 325 ARG A N 1
ATOM 2705 C CA . ARG A 1 325 ? -20.388 -9.116 17.588 1.00 97.75 325 ARG A CA 1
ATOM 2706 C C . ARG A 1 325 ? -19.565 -8.595 16.422 1.00 97.75 325 ARG A C 1
ATOM 2708 O O . ARG A 1 325 ? -19.109 -7.454 16.432 1.00 97.75 325 ARG A O 1
ATOM 2715 N N . PHE A 1 326 ? -19.438 -9.408 15.383 1.00 98.19 326 PHE A N 1
ATOM 2716 C CA . PHE A 1 326 ? -18.584 -9.128 14.233 1.00 98.19 326 PHE A CA 1
ATOM 2717 C C . PHE A 1 326 ? -19.407 -9.121 12.944 1.00 98.19 326 PHE A C 1
ATOM 2719 O O . PHE A 1 326 ? -20.409 -9.819 12.839 1.00 98.19 326 PHE A O 1
ATOM 2726 N N . THR A 1 327 ? -18.989 -8.371 11.931 1.00 97.12 327 THR A N 1
ATOM 2727 C CA . THR A 1 327 ? -19.533 -8.504 10.568 1.00 97.12 327 THR A CA 1
ATOM 2728 C C . THR A 1 327 ? -18.469 -8.140 9.542 1.00 97.12 327 THR A C 1
ATOM 2730 O O . THR A 1 327 ? -17.563 -7.357 9.828 1.00 97.12 327 THR A O 1
ATOM 2733 N N . ALA A 1 328 ? -18.599 -8.680 8.331 1.00 96.00 328 ALA A N 1
ATOM 2734 C CA . ALA A 1 328 ? -17.734 -8.355 7.204 1.00 96.00 328 ALA A CA 1
ATOM 2735 C C . ALA A 1 328 ? -18.502 -7.632 6.088 1.00 96.00 328 ALA A C 1
ATOM 2737 O O . ALA A 1 328 ? -19.603 -8.036 5.703 1.00 96.00 328 ALA A O 1
ATOM 2738 N N . ILE A 1 329 ? -17.907 -6.572 5.545 1.00 93.31 329 ILE A N 1
ATOM 2739 C CA . ILE A 1 329 ? -18.349 -5.889 4.331 1.00 93.31 329 ILE A CA 1
ATOM 2740 C C . ILE A 1 329 ? -17.564 -6.474 3.157 1.00 93.31 329 ILE A C 1
ATOM 2742 O O . ILE A 1 329 ? -16.343 -6.375 3.088 1.00 93.31 329 ILE A O 1
ATOM 2746 N N . GLN A 1 330 ? -18.290 -7.050 2.202 1.00 90.06 330 GLN A N 1
ATOM 2747 C CA . GLN A 1 330 ? -17.738 -7.732 1.018 1.00 90.06 330 GLN A CA 1
ATOM 2748 C C . GLN A 1 330 ? -17.420 -6.772 -0.138 1.00 90.06 330 GLN A C 1
ATOM 2750 O O . GLN A 1 330 ? -17.325 -7.180 -1.296 1.00 90.06 330 GLN A O 1
ATOM 2755 N N . THR A 1 331 ? -17.365 -5.481 0.174 1.00 87.25 331 THR A N 1
ATOM 2756 C CA . THR A 1 331 ? -17.064 -4.405 -0.763 1.00 87.25 331 THR A CA 1
ATOM 2757 C C . THR A 1 331 ? -15.761 -3.777 -0.299 1.00 87.25 331 THR A C 1
ATOM 2759 O O . THR A 1 331 ? -15.681 -3.398 0.871 1.00 87.25 331 THR A O 1
ATOM 2762 N N . PRO A 1 332 ? -14.748 -3.681 -1.170 1.00 91.69 332 PRO A N 1
ATOM 2763 C CA . PRO A 1 332 ? -13.517 -2.997 -0.831 1.00 91.69 332 PRO A CA 1
ATOM 2764 C C . PRO A 1 332 ? -13.747 -1.502 -0.604 1.00 91.69 332 PRO A C 1
ATOM 2766 O O . PRO A 1 332 ? -14.291 -0.832 -1.481 1.00 91.69 332 PRO A O 1
ATOM 2769 N N . VAL A 1 333 ? -13.310 -0.989 0.547 1.00 94.38 333 VAL A N 1
ATOM 2770 C CA . VAL A 1 333 ? -13.501 0.427 0.940 1.00 94.38 333 VAL A CA 1
ATOM 2771 C C . VAL A 1 333 ? -12.195 1.197 1.140 1.00 94.38 333 VAL A C 1
ATOM 2773 O O . VAL A 1 333 ? -12.200 2.385 1.455 1.00 94.38 333 VAL A O 1
ATOM 2776 N N . TYR A 1 334 ? -11.062 0.521 0.968 1.00 96.69 334 TYR A N 1
ATOM 2777 C CA . TYR A 1 334 ? -9.746 1.042 1.313 1.00 96.69 334 TYR A CA 1
ATOM 2778 C C . TYR A 1 334 ? -8.733 0.705 0.220 1.00 96.69 334 TYR A C 1
ATOM 2780 O O . TYR A 1 334 ? -8.715 -0.431 -0.253 1.00 96.69 334 TYR A O 1
ATOM 2788 N N . TYR A 1 335 ? -7.889 1.658 -0.171 1.00 94.88 335 TYR A N 1
ATOM 2789 C CA . TYR A 1 335 ? -6.779 1.457 -1.100 1.00 94.88 335 TYR A CA 1
ATOM 2790 C C . TYR A 1 335 ? -5.453 1.457 -0.343 1.00 94.88 335 TYR A C 1
ATOM 2792 O O . TYR A 1 335 ? -4.974 2.499 0.089 1.00 94.88 335 TYR A O 1
ATOM 2800 N N . TYR A 1 336 ? -4.864 0.270 -0.221 1.00 92.94 336 TYR A N 1
ATOM 2801 C CA . TYR A 1 336 ? -3.582 0.041 0.430 1.00 92.94 336 TYR A CA 1
ATOM 2802 C C . TYR A 1 336 ? -2.424 0.161 -0.571 1.00 92.94 336 TYR A C 1
ATOM 2804 O O . TYR A 1 336 ? -2.283 -0.685 -1.465 1.00 92.94 336 TYR A O 1
ATOM 2812 N N . MET A 1 337 ? -1.587 1.188 -0.423 1.00 87.94 337 MET A N 1
ATOM 2813 C CA . MET A 1 337 ? -0.447 1.487 -1.286 1.00 87.94 337 MET A CA 1
ATOM 2814 C C . MET A 1 337 ? 0.811 0.735 -0.858 1.00 87.94 337 MET A C 1
ATOM 2816 O O . MET A 1 337 ? 1.469 1.046 0.134 1.00 87.94 337 MET A O 1
ATOM 2820 N N . LYS A 1 338 ? 1.239 -0.233 -1.675 1.00 78.75 338 LYS A N 1
ATOM 2821 C CA . LYS A 1 338 ? 2.504 -0.926 -1.432 1.00 78.75 338 LYS A CA 1
ATOM 2822 C C . LYS A 1 338 ? 3.692 -0.057 -1.850 1.00 78.75 338 LYS A C 1
ATOM 2824 O O . LYS A 1 338 ? 4.005 0.038 -3.033 1.00 78.75 338 LYS A O 1
ATOM 2829 N N . ARG A 1 339 ? 4.416 0.492 -0.874 1.00 69.50 339 ARG A N 1
ATOM 2830 C CA . ARG A 1 339 ? 5.669 1.235 -1.102 1.00 69.50 339 ARG A CA 1
ATOM 2831 C C . ARG A 1 339 ? 6.910 0.343 -1.009 1.00 69.50 339 ARG A C 1
ATOM 2833 O O . ARG A 1 339 ? 6.975 -0.576 -0.187 1.00 69.50 339 ARG A O 1
ATOM 2840 N N . LYS A 1 340 ? 7.941 0.642 -1.807 1.00 54.66 340 LYS A N 1
ATOM 2841 C CA . LYS A 1 340 ? 9.292 0.083 -1.608 1.00 54.66 340 LYS A CA 1
ATOM 2842 C C . LYS A 1 340 ? 9.961 0.791 -0.429 1.00 54.66 340 LYS A C 1
ATOM 2844 O O . LYS A 1 340 ? 10.036 2.012 -0.422 1.00 54.66 340 LYS A O 1
ATOM 2849 N N . GLY A 1 341 ? 10.456 0.036 0.551 1.00 46.81 341 GLY A N 1
ATOM 2850 C CA . GLY A 1 341 ? 11.029 0.608 1.774 1.00 46.81 341 GLY A CA 1
ATOM 2851 C C . GLY A 1 341 ? 10.005 0.900 2.875 1.00 46.81 341 GLY A C 1
ATOM 2852 O O . GLY A 1 341 ? 10.372 1.509 3.875 1.00 46.81 341 GLY A O 1
ATOM 2853 N N . SER A 1 342 ? 8.742 0.458 2.736 1.00 55.03 342 SER A N 1
ATOM 2854 C CA . SER A 1 342 ? 7.808 0.461 3.872 1.00 55.03 342 SER A CA 1
ATOM 2855 C C . SER A 1 342 ? 8.359 -0.414 5.004 1.00 55.03 342 SER A C 1
ATOM 2857 O O . SER A 1 342 ? 9.150 -1.327 4.744 1.00 55.03 342 SER A O 1
ATOM 2859 N N . LEU A 1 343 ? 7.926 -0.169 6.246 1.00 50.97 343 LEU A N 1
ATOM 2860 C CA . LEU A 1 343 ? 8.363 -0.898 7.450 1.00 50.97 343 LEU A CA 1
ATOM 2861 C C . LEU A 1 343 ? 8.306 -2.432 7.297 1.00 50.97 343 LEU A C 1
ATOM 2863 O O . LEU A 1 343 ? 9.098 -3.144 7.906 1.00 50.97 343 LEU A O 1
ATOM 2867 N N . VAL A 1 344 ? 7.426 -2.942 6.430 1.00 48.28 344 VAL A N 1
ATOM 2868 C CA . VAL A 1 344 ? 7.266 -4.373 6.119 1.00 48.28 344 VAL A CA 1
ATOM 2869 C C . VAL A 1 344 ? 8.447 -4.950 5.311 1.00 48.28 344 VAL A C 1
ATOM 2871 O O . VAL A 1 344 ? 8.636 -6.163 5.273 1.00 48.28 344 VAL A O 1
ATOM 2874 N N . SER A 1 345 ? 9.252 -4.107 4.659 1.00 37.81 345 SER A N 1
ATOM 2875 C CA . SER A 1 345 ? 10.324 -4.510 3.732 1.00 37.81 345 SER A CA 1
ATOM 2876 C C . SER A 1 345 ? 11.750 -4.373 4.276 1.00 37.81 345 SER A C 1
ATOM 2878 O O . SER A 1 345 ? 12.696 -4.718 3.566 1.00 37.81 345 SER A O 1
ATOM 2880 N N . THR A 1 346 ? 11.925 -3.902 5.513 1.00 39.59 346 THR A N 1
ATOM 2881 C CA . THR A 1 346 ? 13.249 -3.611 6.084 1.00 39.59 346 THR A CA 1
ATOM 2882 C C . THR A 1 346 ? 13.701 -4.729 7.028 1.00 39.59 346 THR A C 1
ATOM 2884 O O . THR A 1 346 ? 13.022 -5.046 8.003 1.00 39.59 346 THR A O 1
ATOM 2887 N N . ASP A 1 347 ? 14.865 -5.325 6.746 1.00 40.41 347 ASP A N 1
ATOM 2888 C CA . ASP A 1 347 ? 15.499 -6.391 7.535 1.00 40.41 347 ASP A CA 1
ATOM 2889 C C . ASP A 1 347 ? 15.765 -5.956 8.991 1.00 40.41 347 ASP A C 1
ATOM 2891 O O . ASP A 1 347 ? 16.784 -5.343 9.319 1.00 40.41 347 ASP A O 1
ATOM 2895 N N . TRP A 1 348 ? 14.843 -6.285 9.896 1.00 49.78 348 TRP A N 1
ATOM 2896 C CA . TRP A 1 348 ? 14.998 -6.047 11.330 1.00 49.78 348 TRP A CA 1
ATOM 2897 C C . TRP A 1 348 ? 15.837 -7.142 12.007 1.00 49.78 348 TRP A C 1
ATOM 2899 O O . TRP A 1 348 ? 15.797 -8.320 11.639 1.00 49.78 348 TRP A O 1
ATOM 2909 N N . LYS A 1 349 ? 16.609 -6.750 13.033 1.00 44.59 349 LYS A N 1
ATOM 2910 C CA . LYS A 1 349 ? 17.532 -7.621 13.782 1.00 44.59 349 LYS A CA 1
ATOM 2911 C C . LYS A 1 349 ? 16.813 -8.888 14.274 1.00 44.59 349 LYS A C 1
ATOM 2913 O O . LYS A 1 349 ? 15.962 -8.826 15.161 1.00 44.59 349 LYS A O 1
ATOM 2918 N N . LYS A 1 350 ? 17.233 -10.046 13.743 1.00 52.00 350 LYS A N 1
ATOM 2919 C CA . LYS A 1 350 ? 16.632 -11.387 13.925 1.00 52.00 350 LYS A CA 1
ATOM 2920 C C . LYS A 1 350 ? 16.168 -11.726 15.357 1.00 52.00 350 LYS A C 1
ATOM 2922 O O . LYS A 1 350 ? 15.160 -12.406 15.510 1.00 52.00 350 LYS A O 1
ATOM 2927 N N . ALA A 1 351 ? 16.853 -11.253 16.402 1.00 49.62 351 ALA A N 1
ATOM 2928 C CA . ALA A 1 351 ? 16.514 -11.554 17.800 1.00 49.62 351 ALA A CA 1
ATOM 2929 C C . ALA A 1 351 ? 15.203 -10.903 18.291 1.00 49.62 351 ALA A C 1
ATOM 2931 O O . ALA A 1 351 ? 14.425 -11.544 18.999 1.00 49.62 351 ALA A O 1
ATOM 2932 N N . ASN A 1 352 ? 14.924 -9.657 17.896 1.00 59.94 352 ASN A N 1
ATOM 2933 C CA . ASN A 1 352 ? 13.696 -8.966 18.304 1.00 59.94 352 ASN A CA 1
ATOM 2934 C C . ASN A 1 352 ? 12.475 -9.486 17.523 1.00 59.94 352 ASN A C 1
ATOM 2936 O O . ASN A 1 352 ? 11.386 -9.576 18.084 1.00 59.94 352 ASN A O 1
ATOM 2940 N N . THR A 1 353 ? 12.668 -9.940 16.279 1.00 65.06 353 THR A N 1
ATOM 2941 C CA . THR A 1 353 ? 11.626 -10.621 15.489 1.00 65.06 353 THR A CA 1
ATOM 2942 C C . THR A 1 353 ? 11.154 -11.919 16.150 1.00 65.06 353 THR A C 1
ATOM 2944 O O . THR A 1 353 ? 9.960 -12.208 16.157 1.00 65.06 353 THR A O 1
ATOM 2947 N N . VAL A 1 354 ? 12.069 -12.705 16.734 1.00 68.94 354 VAL A N 1
ATOM 2948 C CA . VAL A 1 354 ? 11.719 -13.967 17.413 1.00 68.94 354 VAL A CA 1
ATOM 2949 C C . VAL A 1 354 ? 10.910 -13.707 18.683 1.00 68.94 354 VAL A C 1
ATOM 2951 O O . VAL A 1 354 ? 9.871 -14.335 18.871 1.00 68.94 354 VAL A O 1
ATOM 2954 N N . LYS A 1 355 ? 11.333 -12.755 19.527 1.00 72.44 355 LYS A N 1
ATOM 2955 C CA . LYS A 1 355 ? 10.591 -12.387 20.748 1.00 72.44 355 LYS A CA 1
ATOM 2956 C C . LYS A 1 355 ? 9.169 -11.918 20.434 1.00 72.44 355 LYS A C 1
ATOM 2958 O O . LYS A 1 355 ? 8.225 -12.379 21.070 1.00 72.44 355 LYS A O 1
ATOM 2963 N N . LEU A 1 356 ? 9.016 -11.064 19.423 1.00 74.69 356 LEU A N 1
ATOM 2964 C CA . LEU A 1 356 ? 7.715 -10.586 18.958 1.00 74.69 356 LEU A CA 1
ATOM 2965 C C . LEU A 1 356 ? 6.822 -11.733 18.473 1.00 74.69 356 LEU A C 1
ATOM 2967 O O . LEU A 1 356 ? 5.673 -11.841 18.888 1.00 74.69 356 LEU A O 1
ATOM 2971 N N . LYS A 1 357 ? 7.359 -12.635 17.647 1.00 75.25 357 LYS A N 1
ATOM 2972 C CA . LYS A 1 357 ? 6.612 -13.806 17.172 1.00 75.25 357 LYS A CA 1
ATOM 2973 C C . LYS A 1 357 ? 6.169 -14.729 18.303 1.00 75.25 357 LYS A C 1
ATOM 2975 O O . LYS A 1 357 ? 5.054 -15.235 18.255 1.00 75.25 357 LYS A O 1
ATOM 2980 N N . LEU A 1 358 ? 7.013 -14.939 19.316 1.00 79.88 358 LEU A N 1
ATOM 2981 C CA . LEU A 1 358 ? 6.650 -15.731 20.494 1.00 79.88 358 LEU A CA 1
ATOM 2982 C C . LEU A 1 358 ? 5.543 -15.060 21.313 1.00 79.88 358 LEU A C 1
ATOM 2984 O O . LEU A 1 358 ? 4.639 -15.751 21.777 1.00 79.88 358 LEU A O 1
ATOM 2988 N N . ARG A 1 359 ? 5.585 -13.729 21.455 1.00 81.31 359 ARG A N 1
ATOM 2989 C CA . ARG A 1 359 ? 4.524 -12.961 22.117 1.00 81.31 359 ARG A CA 1
ATOM 2990 C C . ARG A 1 359 ? 3.202 -13.068 21.359 1.00 81.31 359 ARG A C 1
ATOM 2992 O O . ARG A 1 359 ? 2.219 -13.502 21.943 1.00 81.31 359 ARG A O 1
ATOM 2999 N N . LEU A 1 360 ? 3.209 -12.808 20.051 1.00 81.62 360 LEU A N 1
ATOM 3000 C CA . LEU A 1 360 ? 2.023 -12.966 19.205 1.00 81.62 360 LEU A CA 1
ATOM 3001 C C . LEU A 1 360 ? 1.463 -14.387 19.278 1.00 81.62 360 LEU A C 1
ATOM 3003 O O . LEU A 1 360 ? 0.263 -14.545 19.450 1.00 81.62 360 LEU A O 1
ATOM 3007 N N . LEU A 1 361 ? 2.314 -15.417 19.205 1.00 85.44 361 LEU A N 1
ATOM 3008 C CA . LEU A 1 361 ? 1.893 -16.815 19.337 1.00 85.44 361 LEU A CA 1
ATOM 3009 C C . LEU A 1 361 ? 1.211 -17.083 20.684 1.00 85.44 361 LEU A C 1
ATOM 3011 O O . LEU A 1 361 ? 0.218 -17.809 20.729 1.00 85.44 361 LEU A O 1
ATOM 3015 N N . LYS A 1 362 ? 1.741 -16.515 21.772 1.00 87.56 362 LYS A N 1
ATOM 3016 C CA . LYS A 1 362 ? 1.148 -16.623 23.106 1.00 87.56 362 LYS A CA 1
ATOM 3017 C C . LYS A 1 362 ? -0.242 -15.983 23.136 1.00 87.56 362 LYS A C 1
ATOM 3019 O O . LYS A 1 362 ? -1.184 -16.656 23.542 1.00 87.56 362 LYS A O 1
ATOM 3024 N N . ASP A 1 363 ? -0.386 -14.754 22.651 1.00 87.19 363 ASP A N 1
ATOM 3025 C CA . ASP A 1 363 ? -1.670 -14.039 22.668 1.00 87.19 363 ASP A CA 1
ATOM 3026 C C . ASP A 1 363 ? -2.709 -14.708 21.759 1.00 87.19 363 ASP A C 1
ATOM 3028 O O . ASP A 1 363 ? -3.884 -14.815 22.115 1.00 87.19 363 ASP A O 1
ATOM 3032 N N . TYR A 1 364 ? -2.259 -15.249 20.624 1.00 87.88 364 TYR A N 1
ATOM 3033 C CA . TYR A 1 364 ? -3.062 -16.100 19.752 1.00 87.88 364 TYR A CA 1
ATOM 3034 C C . TYR A 1 364 ? -3.544 -17.346 20.493 1.00 87.88 364 TYR A C 1
ATOM 3036 O O . TYR A 1 364 ? -4.732 -17.645 20.508 1.00 87.88 364 TYR A O 1
ATOM 3044 N N . LYS A 1 365 ? -2.638 -18.071 21.154 1.00 90.00 365 LYS A N 1
ATOM 3045 C CA . LYS A 1 365 ? -2.985 -19.266 21.925 1.00 90.00 365 LYS A CA 1
ATOM 3046 C C . LYS A 1 365 ? -4.010 -18.946 23.014 1.00 90.00 365 LYS A C 1
ATOM 3048 O O . LYS A 1 365 ? -5.022 -19.636 23.090 1.00 90.00 365 LYS A O 1
ATOM 3053 N N . GLU A 1 366 ? -3.777 -17.907 23.809 1.00 90.38 366 GLU A N 1
ATOM 3054 C CA . GLU A 1 366 ? -4.690 -17.492 24.879 1.00 90.38 366 GLU A CA 1
ATOM 3055 C C . GLU A 1 366 ? -6.080 -17.136 24.344 1.00 90.38 366 GLU A C 1
ATOM 3057 O O . GLU A 1 366 ? -7.086 -17.564 24.912 1.00 90.38 366 GLU A O 1
ATOM 3062 N N . LEU A 1 367 ? -6.150 -16.413 23.220 1.00 90.75 367 LEU A N 1
ATOM 3063 C CA . LEU A 1 367 ? -7.417 -16.087 22.572 1.00 90.75 367 LEU A CA 1
ATOM 3064 C C . LEU A 1 367 ? -8.193 -17.362 22.207 1.00 90.75 367 LEU A C 1
ATOM 3066 O O . LEU A 1 367 ? -9.352 -17.497 22.592 1.00 90.75 367 LEU A O 1
ATOM 3070 N N . TYR A 1 368 ? -7.562 -18.324 21.531 1.00 92.44 368 TYR A N 1
ATOM 3071 C CA . TYR A 1 368 ? -8.236 -19.563 21.119 1.00 92.44 368 TYR A CA 1
ATOM 3072 C C . TYR A 1 368 ? -8.590 -20.473 22.293 1.00 92.44 368 TYR A C 1
ATOM 3074 O O . TYR A 1 368 ? -9.625 -21.134 22.256 1.00 92.44 368 TYR A O 1
ATOM 3082 N N . GLN A 1 369 ? -7.784 -20.479 23.356 1.00 91.69 369 GLN A N 1
ATOM 3083 C CA . GLN A 1 369 ? -8.112 -21.189 24.592 1.00 91.69 369 GLN A CA 1
ATOM 3084 C C . GLN A 1 369 ? -9.357 -20.594 25.262 1.00 91.69 369 GLN A C 1
ATOM 3086 O O . GLN A 1 369 ? -10.215 -21.344 25.711 1.00 91.69 369 GLN A O 1
ATOM 3091 N N . SER A 1 370 ? -9.511 -19.265 25.258 1.00 89.62 370 SER A N 1
ATOM 3092 C CA . SER A 1 370 ? -10.695 -18.591 25.820 1.00 89.62 370 SER A CA 1
ATOM 3093 C C . SER A 1 370 ? -12.012 -18.895 25.085 1.00 89.62 370 SER A C 1
ATOM 3095 O O . SER A 1 370 ? -13.088 -18.578 25.589 1.00 89.62 370 SER A O 1
ATOM 3097 N N . MET A 1 371 ? -11.932 -19.489 23.892 1.00 90.62 371 MET A N 1
ATOM 3098 C CA . MET A 1 371 ? -13.078 -19.880 23.066 1.00 90.62 371 MET A CA 1
ATOM 3099 C C . MET A 1 371 ? -13.246 -21.400 22.964 1.00 90.62 371 MET A C 1
ATOM 3101 O O . MET A 1 371 ? -14.126 -21.846 22.241 1.00 90.62 371 MET A O 1
ATOM 3105 N N . ASP A 1 372 ? -12.396 -22.175 23.644 1.00 90.38 372 ASP A N 1
ATOM 3106 C CA . ASP A 1 372 ? -12.315 -23.637 23.520 1.00 90.38 372 ASP A CA 1
ATOM 3107 C C . ASP A 1 372 ? -12.035 -24.131 22.080 1.00 90.38 372 ASP A C 1
ATOM 3109 O O . ASP A 1 372 ? -12.401 -25.230 21.679 1.00 90.38 372 ASP A O 1
ATOM 3113 N N . LEU A 1 373 ? -11.344 -23.305 21.282 1.00 91.44 373 LEU A N 1
ATOM 3114 C CA . LEU A 1 373 ? -10.979 -23.587 19.884 1.00 91.44 373 LEU A CA 1
ATOM 3115 C C . LEU A 1 373 ? -9.488 -23.922 19.716 1.00 91.44 373 LEU A C 1
ATOM 3117 O O . LEU A 1 373 ? -8.987 -24.043 18.596 1.00 91.44 373 LEU A O 1
ATOM 3121 N N . TYR A 1 374 ? -8.721 -24.005 20.808 1.00 90.50 374 TYR A N 1
ATOM 3122 C CA . TYR A 1 374 ? -7.269 -24.169 20.716 1.00 90.50 374 TYR A CA 1
ATOM 3123 C C . TYR A 1 374 ? -6.859 -25.553 20.215 1.00 90.50 374 TYR A C 1
ATOM 3125 O O . TYR A 1 374 ? -6.020 -25.635 19.320 1.00 90.50 374 TYR A O 1
ATOM 3133 N N . GLU A 1 375 ? -7.422 -26.633 20.761 1.00 89.38 375 GLU A N 1
ATOM 3134 C CA . GLU A 1 375 ? -6.950 -27.987 20.439 1.00 89.38 375 GLU A CA 1
ATOM 3135 C C . GLU A 1 375 ? -7.183 -28.344 18.963 1.00 89.38 375 GLU A C 1
ATOM 3137 O O . GLU A 1 375 ? -6.271 -28.849 18.306 1.00 89.38 375 GLU A O 1
ATOM 3142 N N . GLU A 1 376 ? -8.332 -27.974 18.394 1.00 90.31 376 GLU A N 1
ATOM 3143 C CA . GLU A 1 376 ? -8.625 -28.169 16.966 1.00 90.31 376 GLU A CA 1
ATOM 3144 C C . GLU A 1 376 ? -7.756 -27.303 16.030 1.00 90.31 376 GLU A C 1
ATOM 3146 O O . GLU A 1 376 ? -7.479 -27.695 14.894 1.00 90.31 376 GLU A O 1
ATOM 3151 N N . ASN A 1 377 ? -7.259 -26.151 16.500 1.00 87.38 377 ASN A N 1
ATOM 3152 C CA . ASN A 1 377 ? -6.460 -25.219 15.695 1.00 87.38 377 ASN A CA 1
ATOM 3153 C C . ASN A 1 377 ? -4.962 -25.226 16.036 1.00 87.38 377 ASN A C 1
ATOM 3155 O O . ASN A 1 377 ? -4.180 -24.508 15.408 1.00 87.38 377 ASN A O 1
ATOM 3159 N N . LYS A 1 378 ? -4.522 -26.070 16.974 1.00 86.75 378 LYS A N 1
ATOM 3160 C CA . LYS A 1 378 ? -3.160 -26.101 17.529 1.00 86.75 378 LYS A CA 1
ATOM 3161 C C . LYS A 1 378 ? -2.064 -26.132 16.468 1.00 86.75 378 LYS A C 1
ATOM 3163 O O . LYS A 1 378 ? -1.082 -25.399 16.573 1.00 86.75 378 LYS A O 1
ATOM 3168 N N . LEU A 1 379 ? -2.232 -26.948 15.425 1.00 84.19 379 LEU A N 1
ATOM 3169 C CA . LEU A 1 379 ? -1.264 -27.047 14.326 1.00 84.19 379 LEU A CA 1
ATOM 3170 C C . LEU A 1 379 ? -1.168 -25.744 13.521 1.00 84.19 379 LEU A C 1
ATOM 3172 O O . LEU A 1 379 ? -0.065 -25.298 13.215 1.00 84.19 379 LEU A O 1
ATOM 3176 N N . LYS A 1 380 ? -2.305 -25.108 13.216 1.00 84.88 380 LYS A N 1
ATOM 3177 C CA . LYS A 1 380 ? -2.364 -23.845 12.461 1.00 84.88 380 LYS A CA 1
ATOM 3178 C C . LYS A 1 380 ? -1.799 -22.681 13.272 1.00 84.88 380 LYS A C 1
ATOM 3180 O O . LYS A 1 380 ? -1.027 -21.884 12.744 1.00 84.88 380 LYS A O 1
ATOM 3185 N N . ILE A 1 381 ? -2.121 -22.634 14.564 1.00 83.62 381 ILE A N 1
ATOM 3186 C CA . ILE A 1 381 ? -1.592 -21.645 15.507 1.00 83.62 381 ILE A CA 1
ATOM 3187 C C . ILE A 1 381 ? -0.071 -21.795 15.620 1.00 83.62 381 ILE A C 1
ATOM 3189 O O . ILE A 1 381 ? 0.654 -20.820 15.468 1.00 83.62 381 ILE A O 1
ATOM 3193 N N . ASN A 1 382 ? 0.449 -23.013 15.785 1.00 79.94 382 ASN A N 1
ATOM 3194 C CA . ASN A 1 382 ? 1.898 -23.231 15.846 1.00 79.94 382 ASN A CA 1
ATOM 3195 C C . ASN A 1 382 ? 2.596 -22.933 14.505 1.00 79.94 382 ASN A C 1
ATOM 3197 O O . ASN A 1 382 ? 3.720 -22.429 14.498 1.00 79.94 382 ASN A O 1
ATOM 3201 N N . ALA A 1 383 ? 1.930 -23.172 13.369 1.00 76.62 383 ALA A N 1
ATOM 3202 C CA . ALA A 1 383 ? 2.445 -22.808 12.049 1.00 76.62 383 ALA A CA 1
ATOM 3203 C C . ALA A 1 383 ? 2.606 -21.285 11.869 1.00 76.62 383 ALA A C 1
ATOM 3205 O O . ALA A 1 383 ? 3.470 -20.851 11.102 1.00 76.62 383 ALA A O 1
ATOM 3206 N N . PHE A 1 384 ? 1.853 -20.461 12.610 1.00 73.00 384 PHE A N 1
ATOM 3207 C CA . PHE A 1 384 ? 2.025 -19.006 12.601 1.00 73.00 384 PHE A CA 1
ATOM 3208 C C . PHE A 1 384 ? 3.454 -18.591 12.991 1.00 73.00 384 PHE A C 1
ATOM 3210 O O . PHE A 1 384 ? 4.034 -17.715 12.347 1.00 73.00 384 PHE A O 1
ATOM 3217 N N . ALA A 1 385 ? 4.077 -19.273 13.961 1.00 66.25 385 ALA A N 1
ATOM 3218 C CA . ALA A 1 385 ? 5.428 -18.955 14.436 1.00 66.25 385 ALA A CA 1
ATOM 3219 C C . ALA A 1 385 ? 6.482 -18.987 13.311 1.00 66.25 385 ALA A C 1
ATOM 3221 O O . ALA A 1 385 ? 7.380 -18.139 13.245 1.00 66.25 385 ALA A O 1
ATOM 3222 N N . VAL A 1 386 ? 6.338 -19.927 12.376 1.00 62.06 386 VAL A N 1
ATOM 3223 C CA . VAL A 1 386 ? 7.238 -20.097 11.224 1.00 62.06 386 VAL A CA 1
ATOM 3224 C C . VAL A 1 386 ? 6.752 -19.372 9.967 1.00 62.06 386 VAL A C 1
ATOM 3226 O O . VAL A 1 386 ? 7.511 -19.227 9.011 1.00 62.06 386 VAL A O 1
ATOM 3229 N N . SER A 1 387 ? 5.520 -18.861 9.964 1.00 60.56 387 SER A N 1
ATOM 3230 C CA . SER A 1 387 ? 4.966 -18.126 8.830 1.00 60.56 387 SER A CA 1
ATOM 3231 C C . SER A 1 387 ? 5.609 -16.741 8.668 1.00 60.56 387 SER A C 1
ATOM 3233 O O . SER A 1 387 ? 5.991 -16.078 9.636 1.00 60.56 387 SER A O 1
ATOM 3235 N N . ILE A 1 388 ? 5.766 -16.306 7.421 1.00 56.28 388 ILE A N 1
ATOM 3236 C CA . ILE A 1 388 ? 6.003 -14.898 7.084 1.00 56.28 388 ILE A CA 1
ATOM 3237 C C . ILE A 1 388 ? 4.616 -14.279 6.905 1.00 56.28 388 ILE A C 1
ATOM 3239 O O . ILE A 1 388 ? 3.763 -14.938 6.305 1.00 56.28 388 ILE A O 1
ATOM 3243 N N . ALA A 1 389 ? 4.390 -13.062 7.413 1.00 56.47 389 ALA A N 1
ATOM 3244 C CA . ALA A 1 389 ? 3.162 -12.322 7.131 1.00 56.47 389 ALA A CA 1
ATOM 3245 C C . ALA A 1 389 ? 3.002 -12.221 5.610 1.00 56.47 389 ALA A C 1
ATOM 3247 O O . ALA A 1 389 ? 3.885 -11.725 4.906 1.00 56.47 389 ALA A O 1
ATOM 3248 N N . LYS A 1 390 ? 1.918 -12.788 5.095 1.00 52.50 390 LYS A N 1
ATOM 3249 C CA . LYS A 1 390 ? 1.647 -12.873 3.662 1.00 52.50 390 LYS A CA 1
ATOM 3250 C C . LYS A 1 390 ? 0.357 -12.121 3.421 1.00 52.50 390 LYS A C 1
ATOM 3252 O O . LYS A 1 390 ? -0.606 -12.320 4.143 1.00 52.50 390 LYS A O 1
ATOM 3257 N N . ASP A 1 391 ? 0.285 -11.354 2.346 1.00 48.22 391 ASP A N 1
ATOM 3258 C CA . ASP A 1 391 ? -0.988 -10.781 1.875 1.00 48.22 391 ASP A CA 1
ATOM 3259 C C . ASP A 1 391 ? -1.948 -11.845 1.283 1.00 48.22 391 ASP A C 1
ATOM 3261 O O . ASP A 1 391 ? -2.768 -11.553 0.408 1.00 48.22 391 ASP A O 1
ATOM 3265 N N . GLY A 1 392 ? -1.798 -13.113 1.681 1.00 42.41 392 GLY A N 1
ATOM 3266 C CA . GLY A 1 392 ? -2.307 -14.279 0.969 1.00 42.41 392 GLY A CA 1
ATOM 3267 C C . GLY A 1 392 ? -1.712 -14.391 -0.441 1.00 42.41 392 GLY A C 1
ATOM 3268 O O . GLY A 1 392 ? -1.250 -13.428 -1.057 1.00 42.41 392 GLY A O 1
ATOM 3269 N N . GLY A 1 393 ? -1.658 -15.605 -0.977 1.00 33.34 393 GLY A N 1
ATOM 3270 C CA . GLY A 1 393 ? -1.214 -15.809 -2.351 1.00 33.34 393 GLY A CA 1
ATOM 3271 C C . GLY A 1 393 ? -2.246 -15.256 -3.330 1.00 33.34 393 GLY A C 1
ATOM 3272 O O . GLY A 1 393 ? -3.188 -15.959 -3.674 1.00 33.34 393 GLY A O 1
ATOM 3273 N N . ILE A 1 394 ? -2.046 -14.044 -3.854 1.00 36.53 394 ILE A N 1
ATOM 3274 C CA . ILE A 1 394 ? -2.521 -13.763 -5.212 1.00 36.53 394 ILE A CA 1
ATOM 3275 C C . ILE A 1 394 ? -1.624 -14.621 -6.102 1.00 36.53 394 ILE A C 1
ATOM 3277 O O . ILE A 1 394 ? -0.462 -14.283 -6.332 1.00 36.53 394 ILE A O 1
ATOM 3281 N N . GLY A 1 395 ? -2.112 -15.797 -6.493 1.00 31.77 395 GLY A N 1
ATOM 3282 C CA . GLY A 1 395 ? -1.402 -16.671 -7.415 1.00 31.77 395 GLY A CA 1
ATOM 3283 C C . GLY A 1 395 ? -1.011 -15.890 -8.670 1.00 31.77 395 GLY A C 1
ATOM 3284 O O . GLY A 1 395 ? -1.886 -15.455 -9.406 1.00 31.77 395 GLY A O 1
ATOM 3285 N N . ALA A 1 396 ? 0.298 -15.735 -8.876 1.00 32.50 396 ALA A N 1
ATOM 3286 C CA . ALA A 1 396 ? 0.960 -15.201 -10.066 1.00 32.50 396 ALA A CA 1
ATOM 3287 C C . ALA A 1 396 ? 0.603 -13.751 -10.514 1.00 32.50 396 ALA A C 1
ATOM 3289 O O . ALA A 1 396 ? -0.473 -13.223 -10.244 1.00 32.50 396 ALA A O 1
ATOM 3290 N N . PRO A 1 397 ? 1.506 -13.058 -11.242 1.00 38.12 397 PRO A N 1
ATOM 3291 C CA . PRO A 1 397 ? 1.385 -11.633 -11.595 1.00 38.12 397 PRO A CA 1
ATOM 3292 C C . PRO A 1 397 ? 0.345 -11.321 -12.690 1.00 38.12 397 PRO A C 1
ATOM 3294 O O . PRO A 1 397 ? 0.298 -10.200 -13.192 1.00 38.12 397 PRO A O 1
ATOM 3297 N N . MET A 1 398 ? -0.468 -12.298 -13.082 1.00 40.25 398 MET A N 1
ATOM 3298 C CA . MET A 1 398 ? -1.340 -12.265 -14.254 1.00 40.25 398 MET A CA 1
ATOM 3299 C C . MET A 1 398 ? -2.731 -12.758 -13.860 1.00 40.25 398 MET A C 1
ATOM 3301 O O . MET A 1 398 ? -3.093 -13.906 -14.095 1.00 40.25 398 MET A O 1
ATOM 3305 N N . SER A 1 399 ? -3.543 -11.895 -13.256 1.00 39.91 399 SER A N 1
ATOM 3306 C CA . SER A 1 399 ? -4.978 -12.150 -13.161 1.00 39.91 399 SER A CA 1
ATOM 3307 C C . SER A 1 399 ? -5.729 -11.036 -13.877 1.00 39.91 399 SER A C 1
ATOM 3309 O O . SER A 1 399 ? -5.375 -9.859 -13.788 1.00 39.91 399 SER A O 1
ATOM 3311 N N . ARG A 1 400 ? -6.810 -11.409 -14.568 1.00 46.41 400 ARG A N 1
ATOM 3312 C CA . ARG A 1 400 ? -7.808 -10.523 -15.202 1.00 46.41 400 ARG A CA 1
ATOM 3313 C C . ARG A 1 400 ? -8.463 -9.511 -14.228 1.00 46.41 400 ARG A C 1
ATOM 3315 O O . ARG A 1 400 ? -9.413 -8.840 -14.606 1.00 46.41 400 ARG A O 1
ATOM 3322 N N . LEU A 1 401 ? -7.982 -9.428 -12.985 1.00 57.53 401 LEU A N 1
ATOM 3323 C CA . LEU A 1 401 ? -8.488 -8.618 -11.878 1.00 57.53 401 LEU A CA 1
ATOM 3324 C C . LEU A 1 401 ? -7.669 -7.335 -11.642 1.00 57.53 401 LEU A C 1
ATOM 3326 O O . LEU A 1 401 ? -8.074 -6.518 -10.819 1.00 57.53 401 LEU A O 1
ATOM 3330 N N . ARG A 1 402 ? -6.530 -7.142 -12.329 1.00 66.69 402 ARG A N 1
ATOM 3331 C CA . ARG A 1 402 ? -5.745 -5.896 -12.249 1.00 66.69 402 ARG A CA 1
ATOM 3332 C C . ARG A 1 402 ? -6.463 -4.764 -12.982 1.00 66.69 402 ARG A C 1
ATOM 3334 O O . ARG A 1 402 ? -6.621 -4.817 -14.201 1.00 66.69 402 ARG A O 1
ATOM 3341 N N . LYS A 1 403 ? -6.862 -3.733 -12.242 1.00 76.25 403 LYS A N 1
ATOM 3342 C CA . LYS A 1 403 ? -7.448 -2.493 -12.770 1.00 76.25 403 LYS A CA 1
ATOM 3343 C C . LYS A 1 403 ? -6.386 -1.392 -12.751 1.00 76.25 403 LYS A C 1
ATOM 3345 O O . LYS A 1 403 ? -5.536 -1.389 -11.865 1.00 76.25 403 LYS A O 1
ATOM 3350 N N . LYS A 1 404 ? -6.401 -0.489 -13.735 1.00 78.50 404 LYS A N 1
ATOM 3351 C CA . LYS A 1 404 ? -5.518 0.689 -13.739 1.00 78.50 404 LYS A CA 1
ATOM 3352 C C . LYS A 1 404 ? -6.054 1.737 -12.769 1.00 78.50 404 LYS A C 1
ATOM 3354 O O . LYS A 1 404 ? -7.267 1.937 -12.714 1.00 78.50 404 LYS A O 1
ATOM 3359 N N . LEU A 1 405 ? -5.154 2.391 -12.044 1.00 77.69 405 LEU A N 1
ATOM 3360 C CA . LEU A 1 405 ? -5.462 3.637 -11.352 1.00 77.69 405 LEU A CA 1
ATOM 3361 C C . LEU A 1 405 ? -5.742 4.750 -12.366 1.00 77.69 405 LEU A C 1
ATOM 3363 O O . LEU A 1 405 ? -5.308 4.673 -13.520 1.00 77.69 405 LEU A O 1
ATOM 3367 N N . SER A 1 406 ? -6.470 5.773 -11.924 1.00 72.81 406 SER A N 1
ATOM 3368 C CA . SER A 1 406 ? -6.518 7.038 -12.651 1.00 72.81 406 SER A CA 1
ATOM 3369 C C . SER A 1 406 ? -5.126 7.690 -12.638 1.00 72.81 406 SER A C 1
ATOM 3371 O O . SER A 1 406 ? -4.303 7.386 -11.771 1.00 72.81 406 SER A O 1
ATOM 3373 N N . GLU A 1 407 ? -4.840 8.570 -13.601 1.00 64.94 407 GLU A N 1
ATOM 3374 C CA . GLU A 1 407 ? -3.568 9.312 -13.610 1.00 64.94 407 GLU A CA 1
ATOM 3375 C C . GLU A 1 407 ? -3.418 10.201 -12.366 1.00 64.94 407 GLU A C 1
ATOM 3377 O O . GLU A 1 407 ? -2.311 10.363 -11.867 1.00 64.94 407 GLU A O 1
ATOM 3382 N N . GLU A 1 408 ? -4.531 10.707 -11.828 1.00 65.44 408 GLU A N 1
ATOM 3383 C CA . GLU A 1 408 ? -4.574 11.549 -10.625 1.00 65.44 408 GLU A CA 1
ATOM 3384 C C . GLU A 1 408 ? -4.260 10.758 -9.343 1.00 65.44 408 GLU A C 1
ATOM 3386 O O . GLU A 1 408 ? -3.657 11.289 -8.412 1.00 65.44 408 GLU A O 1
ATOM 3391 N N . ASP A 1 409 ? -4.623 9.472 -9.304 1.00 72.12 409 ASP A N 1
ATOM 3392 C CA . ASP A 1 409 ? -4.381 8.596 -8.155 1.00 72.12 409 ASP A CA 1
ATOM 3393 C C . ASP A 1 409 ? -2.992 7.948 -8.175 1.00 72.12 409 ASP A C 1
ATOM 3395 O O . ASP A 1 409 ? -2.575 7.366 -7.171 1.00 72.12 409 ASP A O 1
ATOM 3399 N N . TYR A 1 410 ? -2.265 8.001 -9.293 1.00 73.31 410 TYR A N 1
ATOM 3400 C CA . TYR A 1 410 ? -0.931 7.418 -9.392 1.00 73.31 410 TYR A CA 1
ATOM 3401 C C . TYR A 1 410 ? 0.142 8.414 -8.947 1.00 73.31 410 TYR A C 1
ATOM 3403 O O . TYR A 1 410 ? 0.390 9.428 -9.591 1.00 73.31 410 TYR A O 1
ATOM 3411 N N . ILE A 1 411 ? 0.836 8.075 -7.862 1.00 69.00 411 ILE A N 1
ATOM 3412 C CA . ILE A 1 411 ? 2.021 8.803 -7.405 1.00 69.00 411 ILE A CA 1
ATOM 3413 C C . ILE A 1 411 ? 3.237 7.964 -7.792 1.00 69.00 411 ILE A C 1
ATOM 3415 O O . ILE A 1 411 ? 3.382 6.832 -7.327 1.00 69.00 411 ILE A O 1
ATOM 3419 N N . GLU A 1 412 ? 4.084 8.496 -8.675 1.00 65.31 412 GLU A N 1
ATOM 3420 C CA . GLU A 1 412 ? 5.286 7.797 -9.128 1.00 65.31 412 GLU A CA 1
ATOM 3421 C C . GLU A 1 412 ? 6.339 7.747 -8.009 1.00 65.31 412 GLU A C 1
ATOM 3423 O O . GLU A 1 412 ? 6.665 8.765 -7.397 1.00 65.31 412 GLU A O 1
ATOM 3428 N N . ASP A 1 413 ? 6.874 6.553 -7.739 1.00 61.81 413 ASP A N 1
ATOM 3429 C CA . ASP A 1 413 ? 7.960 6.375 -6.773 1.00 61.81 413 ASP A CA 1
ATOM 3430 C C . ASP A 1 413 ? 9.191 7.194 -7.196 1.00 61.81 413 ASP A C 1
ATOM 3432 O O . ASP A 1 413 ? 9.664 7.090 -8.333 1.00 61.81 413 ASP A O 1
ATOM 3436 N N . GLU A 1 414 ? 9.785 7.934 -6.255 1.00 61.66 414 GLU A N 1
ATOM 3437 C CA . GLU A 1 414 ? 11.104 8.524 -6.476 1.00 61.66 414 GLU A CA 1
ATOM 3438 C C . GLU A 1 414 ? 12.144 7.425 -6.705 1.00 61.66 414 GLU A C 1
ATOM 3440 O O . GLU A 1 414 ? 12.289 6.473 -5.929 1.00 61.66 414 GLU A O 1
ATOM 3445 N N . LEU A 1 415 ? 12.894 7.565 -7.795 1.00 62.44 415 LEU A N 1
ATOM 3446 C CA . LEU A 1 415 ? 13.932 6.609 -8.131 1.00 62.44 415 LEU A CA 1
ATOM 3447 C C . LEU A 1 415 ? 15.113 6.734 -7.159 1.00 62.44 415 LEU A C 1
ATOM 3449 O O . LEU A 1 415 ? 15.501 7.847 -6.800 1.00 62.44 415 LEU A O 1
ATOM 3453 N N . PRO A 1 416 ? 15.747 5.614 -6.760 1.00 69.75 416 PRO A N 1
ATOM 3454 C CA . PRO A 1 416 ? 16.955 5.670 -5.945 1.00 69.75 416 PRO A CA 1
ATOM 3455 C C . PRO A 1 416 ? 18.036 6.527 -6.607 1.00 69.75 416 PRO A C 1
ATOM 3457 O O . PRO A 1 416 ? 18.146 6.552 -7.833 1.00 69.75 416 PRO A O 1
ATOM 3460 N N . ALA A 1 417 ? 18.892 7.164 -5.807 1.00 71.38 417 ALA A N 1
ATOM 3461 C CA . ALA A 1 417 ? 19.943 8.040 -6.318 1.00 71.38 417 ALA A CA 1
ATOM 3462 C C . ALA A 1 417 ? 20.759 7.389 -7.459 1.00 71.38 417 ALA A C 1
ATOM 3464 O O . ALA A 1 417 ? 21.301 6.284 -7.332 1.00 71.38 417 ALA A O 1
ATOM 3465 N N . GLY A 1 418 ? 20.841 8.094 -8.591 1.00 74.62 418 GLY A N 1
ATOM 3466 C CA . GLY A 1 418 ? 21.537 7.650 -9.801 1.00 74.62 418 GLY A CA 1
ATOM 3467 C C . GLY A 1 418 ? 20.725 6.751 -10.741 1.00 74.62 418 GLY A C 1
ATOM 3468 O O . GLY A 1 418 ? 21.272 6.334 -11.761 1.00 74.62 418 GLY A O 1
ATOM 3469 N N . TYR A 1 419 ? 19.463 6.445 -10.431 1.00 82.19 419 TYR A N 1
ATOM 3470 C CA . TYR A 1 419 ? 18.538 5.803 -11.366 1.00 82.19 419 TYR A CA 1
ATOM 3471 C C . TYR A 1 419 ? 17.758 6.842 -12.161 1.00 82.19 419 TYR A C 1
ATOM 3473 O O . TYR A 1 419 ? 17.320 7.853 -11.621 1.00 82.19 419 TYR A O 1
ATOM 3481 N N . THR A 1 420 ? 17.549 6.559 -13.441 1.00 81.38 420 THR A N 1
ATOM 3482 C CA . THR A 1 420 ? 16.642 7.315 -14.300 1.00 81.38 420 THR A CA 1
ATOM 3483 C C . THR A 1 420 ? 15.634 6.372 -14.937 1.00 81.38 420 THR A C 1
ATOM 3485 O O . THR A 1 420 ? 15.972 5.243 -15.307 1.00 81.38 420 THR A O 1
ATOM 3488 N N . ARG A 1 421 ? 14.388 6.837 -15.064 1.00 82.00 421 ARG A N 1
ATOM 3489 C CA . ARG A 1 421 ? 13.376 6.173 -15.880 1.00 82.00 421 ARG A CA 1
ATOM 3490 C C . ARG A 1 421 ? 13.729 6.444 -17.330 1.00 82.00 421 ARG A C 1
ATOM 3492 O O . ARG A 1 421 ? 13.907 7.597 -17.719 1.00 82.00 421 ARG A O 1
ATOM 3499 N N . VAL A 1 422 ? 13.819 5.395 -18.133 1.00 81.19 422 VAL A N 1
ATOM 3500 C CA . VAL A 1 422 ? 14.090 5.521 -19.563 1.00 81.19 422 VAL A CA 1
ATOM 3501 C C . VAL A 1 422 ? 13.053 4.732 -20.331 1.00 81.19 422 VAL A C 1
ATOM 3503 O O . VAL A 1 422 ? 12.801 3.561 -20.040 1.00 81.19 422 VAL A O 1
ATOM 3506 N N . CYS A 1 423 ? 12.479 5.383 -21.334 1.00 81.69 423 CYS A N 1
ATOM 3507 C CA . CYS A 1 423 ? 11.560 4.767 -22.273 1.00 81.69 423 CYS A CA 1
ATOM 3508 C C . CYS A 1 423 ? 12.297 4.422 -23.565 1.00 81.69 423 CYS A C 1
ATOM 3510 O O . CYS A 1 423 ? 13.213 5.121 -24.003 1.00 81.69 423 CYS A O 1
ATOM 3512 N N . HIS A 1 424 ? 11.896 3.309 -24.156 1.00 75.06 424 HIS A N 1
ATOM 3513 C CA . HIS A 1 424 ? 12.341 2.843 -25.453 1.00 75.06 424 HIS A CA 1
ATOM 3514 C C . HIS A 1 424 ? 11.746 3.747 -26.534 1.00 75.06 424 HIS A C 1
ATOM 3516 O O . HIS A 1 424 ? 10.532 3.926 -26.596 1.00 75.06 424 HIS A O 1
ATOM 3522 N N . THR A 1 425 ? 12.598 4.352 -27.359 1.00 76.69 425 THR A N 1
ATOM 3523 C CA . THR A 1 425 ? 12.180 5.299 -28.405 1.00 76.69 425 THR A CA 1
ATOM 3524 C C . THR A 1 425 ? 12.203 4.693 -29.807 1.00 76.69 425 THR A C 1
ATOM 3526 O O . THR A 1 425 ? 11.765 5.343 -30.753 1.00 76.69 425 THR A O 1
ATOM 3529 N N . LEU A 1 426 ? 12.714 3.466 -29.968 1.00 85.12 426 LEU A N 1
ATOM 3530 C CA . LEU A 1 426 ? 12.914 2.848 -31.277 1.00 85.12 426 LEU A CA 1
ATOM 3531 C C . LEU A 1 426 ? 11.744 1.910 -31.611 1.00 85.12 426 LEU A C 1
ATOM 3533 O O . LEU A 1 426 ? 11.379 1.018 -30.850 1.00 85.12 426 LEU A O 1
ATOM 3537 N N . GLY A 1 427 ? 11.145 2.081 -32.787 1.00 88.19 427 GLY A N 1
ATOM 3538 C CA . GLY A 1 427 ? 10.147 1.129 -33.277 1.00 88.19 427 GLY A CA 1
ATOM 3539 C C . GLY A 1 427 ? 10.778 -0.221 -33.651 1.00 88.19 427 GLY A C 1
ATOM 3540 O O . GLY A 1 427 ? 11.969 -0.264 -33.978 1.00 88.19 427 GLY A O 1
ATOM 3541 N N . PRO A 1 428 ? 10.011 -1.325 -33.641 1.00 94.56 428 PRO A N 1
ATOM 3542 C CA . PRO A 1 428 ? 10.476 -2.584 -34.216 1.00 94.56 428 PRO A CA 1
ATOM 3543 C C . PRO A 1 428 ? 10.732 -2.433 -35.718 1.00 94.56 428 PRO A C 1
ATOM 3545 O O . PRO A 1 428 ? 9.977 -1.753 -36.416 1.00 94.56 428 PRO A O 1
ATOM 3548 N N . ILE A 1 429 ? 11.761 -3.109 -36.221 1.00 96.50 429 ILE A N 1
ATOM 3549 C CA . ILE A 1 429 ? 12.029 -3.252 -37.657 1.00 96.50 429 ILE A CA 1
ATOM 3550 C C . ILE A 1 429 ? 11.536 -4.637 -38.053 1.00 96.50 429 ILE A C 1
ATOM 3552 O O . ILE A 1 429 ? 12.076 -5.615 -37.553 1.00 96.50 429 ILE A O 1
ATOM 3556 N N . TYR A 1 430 ? 10.492 -4.723 -38.873 1.00 97.50 430 TYR A N 1
ATOM 3557 C CA . TYR A 1 430 ? 9.941 -5.984 -39.379 1.00 97.50 430 TYR A CA 1
ATOM 3558 C C . TYR A 1 430 ? 8.951 -5.717 -40.522 1.00 97.50 430 TYR A C 1
ATOM 3560 O O . TYR A 1 430 ? 8.484 -4.589 -40.697 1.00 97.50 430 TYR A O 1
ATOM 3568 N N . ASP A 1 431 ? 8.601 -6.775 -41.239 1.00 95.25 431 ASP A N 1
ATOM 3569 C CA . ASP A 1 431 ? 7.542 -6.841 -42.245 1.00 95.25 431 ASP A CA 1
ATOM 3570 C C . ASP A 1 431 ? 6.843 -8.218 -42.199 1.00 95.25 431 ASP A C 1
ATOM 3572 O O . ASP A 1 431 ? 7.162 -9.064 -41.363 1.00 95.25 431 ASP A O 1
ATOM 3576 N N . GLU A 1 432 ? 5.874 -8.465 -43.082 1.00 96.44 432 GLU A N 1
ATOM 3577 C CA . GLU A 1 432 ? 5.154 -9.752 -43.164 1.00 96.44 432 GLU A CA 1
ATOM 3578 C C . GLU A 1 432 ? 6.057 -10.921 -43.616 1.00 96.44 432 GLU A C 1
ATOM 3580 O O . GLU A 1 432 ? 5.797 -12.096 -43.317 1.00 96.44 432 GLU A O 1
ATOM 3585 N N . ALA A 1 433 ? 7.143 -10.605 -44.327 1.00 96.88 433 ALA A N 1
ATOM 3586 C CA . ALA A 1 433 ? 8.112 -11.579 -44.815 1.00 96.88 433 ALA A CA 1
ATOM 3587 C C . ALA A 1 433 ? 9.066 -12.055 -43.711 1.00 96.88 433 ALA A C 1
ATOM 3589 O O . ALA A 1 433 ? 9.651 -13.125 -43.844 1.00 96.88 433 ALA A O 1
ATOM 3590 N N . SER A 1 434 ? 9.173 -11.322 -42.603 1.00 98.06 434 SER A N 1
ATOM 3591 C CA . SER A 1 434 ? 10.053 -11.653 -41.487 1.00 98.06 434 SER A CA 1
ATOM 3592 C C . SER A 1 434 ? 9.777 -13.061 -40.920 1.00 98.06 434 SER A C 1
ATOM 3594 O O . SER A 1 434 ? 8.626 -13.467 -40.713 1.00 98.06 434 SER A O 1
ATOM 3596 N N . ARG A 1 435 ? 10.851 -13.821 -40.676 1.00 97.44 435 ARG A N 1
ATOM 3597 C CA . ARG A 1 435 ? 10.868 -15.197 -40.141 1.00 97.44 435 ARG A CA 1
ATOM 3598 C C . ARG A 1 435 ? 11.701 -15.327 -38.872 1.00 97.44 435 ARG A C 1
ATOM 3600 O O . ARG A 1 435 ? 11.407 -16.175 -38.038 1.00 97.44 435 ARG A O 1
ATOM 3607 N N . ILE A 1 436 ? 12.694 -14.470 -38.670 1.00 97.69 436 ILE A N 1
ATOM 3608 C CA . ILE A 1 436 ? 13.577 -14.521 -37.499 1.00 97.69 436 ILE A CA 1
ATOM 3609 C C . ILE A 1 436 ? 13.384 -13.240 -36.701 1.00 97.69 436 ILE A C 1
ATOM 3611 O O . ILE A 1 436 ? 13.406 -12.164 -37.278 1.00 97.69 436 ILE A O 1
ATOM 3615 N N . LEU A 1 437 ? 13.193 -13.324 -35.385 1.00 98.25 437 LEU A N 1
ATOM 3616 C CA . LEU A 1 437 ? 13.125 -12.153 -34.509 1.00 98.25 437 LEU A CA 1
ATOM 3617 C C . LEU A 1 437 ? 14.361 -12.095 -33.618 1.00 98.25 437 LEU A C 1
ATOM 3619 O O . LEU A 1 437 ? 14.511 -12.910 -32.711 1.00 98.25 437 LEU A O 1
ATOM 3623 N N . ILE A 1 438 ? 15.211 -11.097 -33.831 1.00 98.44 438 ILE A N 1
ATOM 3624 C CA . ILE A 1 438 ? 16.342 -10.803 -32.954 1.00 98.44 438 ILE A CA 1
ATOM 3625 C C . ILE A 1 438 ? 15.901 -9.801 -31.883 1.00 98.44 438 ILE A C 1
ATOM 3627 O O . ILE A 1 438 ? 15.338 -8.747 -32.183 1.00 98.44 438 ILE A O 1
ATOM 3631 N N . LEU A 1 439 ? 16.188 -10.127 -30.625 1.00 97.94 439 LEU A N 1
ATOM 3632 C CA . LEU A 1 439 ? 15.866 -9.326 -29.451 1.00 97.94 439 LEU A CA 1
ATOM 3633 C C . LEU A 1 439 ? 17.136 -8.854 -28.743 1.00 97.94 439 LEU A C 1
ATOM 3635 O O . LEU A 1 439 ? 17.938 -9.664 -28.270 1.00 97.94 439 LEU A O 1
ATOM 3639 N N . GLY A 1 440 ? 17.302 -7.540 -28.615 1.00 95.25 440 GLY A N 1
ATOM 3640 C CA . GLY A 1 440 ? 18.203 -6.943 -27.631 1.00 95.25 440 GLY A CA 1
ATOM 3641 C C . GLY A 1 440 ? 17.539 -6.768 -26.257 1.00 95.25 440 GLY A C 1
ATOM 3642 O O . GLY A 1 440 ? 16.350 -7.034 -26.069 1.00 95.25 440 GLY A O 1
ATOM 3643 N N . SER A 1 441 ? 18.325 -6.366 -25.256 1.00 92.50 441 SER A N 1
ATOM 3644 C CA . SER A 1 441 ? 17.827 -6.073 -23.907 1.00 92.50 441 SER A CA 1
ATOM 3645 C C . SER A 1 441 ? 17.108 -4.721 -23.876 1.00 92.50 441 SER A C 1
ATOM 3647 O O . SER A 1 441 ? 15.895 -4.668 -23.672 1.00 92.50 441 SER A O 1
ATOM 3649 N N . PHE A 1 442 ? 17.865 -3.643 -24.079 1.00 91.12 442 PHE A N 1
ATOM 3650 C CA . PHE A 1 442 ? 17.418 -2.253 -24.150 1.00 91.12 442 PHE A CA 1
ATOM 3651 C C . PHE A 1 442 ? 18.438 -1.440 -24.977 1.00 91.12 442 PHE A C 1
ATOM 3653 O O . PHE A 1 442 ? 19.637 -1.744 -24.924 1.00 91.12 442 PHE A O 1
ATOM 3660 N N . PRO A 1 443 ? 18.036 -0.395 -25.727 1.00 87.75 443 PRO A N 1
ATOM 3661 C CA . PRO A 1 443 ? 18.952 0.301 -26.621 1.00 87.75 443 PRO A CA 1
ATOM 3662 C C . PRO A 1 443 ? 20.015 1.054 -25.822 1.00 87.75 443 PRO A C 1
ATOM 3664 O O . PRO A 1 443 ? 19.716 1.706 -24.822 1.00 87.75 443 PRO A O 1
ATOM 3667 N N . SER A 1 444 ? 21.269 1.010 -26.278 1.00 86.81 444 SER A N 1
ATOM 3668 C CA . SER A 1 444 ? 22.367 1.751 -25.644 1.00 86.81 444 SER A CA 1
ATOM 3669 C C . SER A 1 444 ? 22.187 3.269 -25.781 1.00 86.81 444 SER A C 1
ATOM 3671 O O . SER A 1 444 ? 21.449 3.735 -26.647 1.00 86.81 444 SER A O 1
ATOM 3673 N N . VAL A 1 445 ? 22.919 4.057 -24.983 1.00 84.50 445 VAL A N 1
ATOM 3674 C CA . VAL A 1 445 ? 22.909 5.535 -25.074 1.00 84.50 445 VAL A CA 1
ATOM 3675 C C . VAL A 1 445 ? 23.161 6.001 -26.512 1.00 84.50 445 VAL A C 1
ATOM 3677 O O . VAL A 1 445 ? 22.364 6.759 -27.049 1.00 84.50 445 VAL A O 1
ATOM 3680 N N . LYS A 1 446 ? 24.185 5.449 -27.180 1.00 86.88 446 LYS A N 1
ATOM 3681 C CA . LYS A 1 446 ? 24.484 5.744 -28.592 1.00 86.88 446 LYS A CA 1
ATOM 3682 C C . LYS A 1 446 ? 23.366 5.349 -29.555 1.00 86.88 446 LYS A C 1
ATOM 3684 O O . LYS A 1 446 ? 23.120 6.071 -30.511 1.00 86.88 446 LYS A O 1
ATOM 3689 N N . SER A 1 447 ? 22.679 4.237 -29.297 1.00 88.75 447 SER A N 1
ATOM 3690 C CA . SER A 1 447 ? 21.544 3.811 -30.130 1.00 88.75 447 SER A CA 1
ATOM 3691 C C . SER A 1 447 ? 20.364 4.781 -30.008 1.00 88.75 447 SER A C 1
ATOM 3693 O O . SER A 1 447 ? 19.696 5.076 -30.993 1.00 88.75 447 SER A O 1
ATOM 3695 N N . ARG A 1 448 ? 20.138 5.331 -28.808 1.00 86.12 448 ARG A N 1
ATOM 3696 C CA . ARG A 1 448 ? 19.121 6.366 -28.573 1.00 86.12 448 ARG A CA 1
ATOM 3697 C C . ARG A 1 448 ? 19.505 7.706 -29.202 1.00 86.12 448 ARG A C 1
ATOM 3699 O O . ARG A 1 448 ? 18.668 8.304 -29.861 1.00 86.12 448 ARG A O 1
ATOM 3706 N N . GLU A 1 449 ? 20.762 8.138 -29.061 1.00 87.00 449 GLU A N 1
ATOM 3707 C CA . GLU A 1 449 ? 21.283 9.365 -29.697 1.00 87.00 449 GLU A CA 1
ATOM 3708 C C . GLU A 1 449 ? 21.141 9.332 -31.226 1.00 87.00 449 GLU A C 1
ATOM 3710 O O . GLU A 1 449 ? 20.771 10.328 -31.835 1.00 87.00 449 GLU A O 1
ATOM 3715 N N . GLN A 1 450 ? 21.417 8.182 -31.845 1.00 87.31 450 GLN A N 1
ATOM 3716 C CA . GLN A 1 450 ? 21.336 7.997 -33.299 1.00 87.31 450 GLN A CA 1
ATOM 3717 C C . GLN A 1 450 ? 19.939 7.599 -33.790 1.00 87.31 450 GLN A C 1
ATOM 3719 O O . GLN A 1 450 ? 19.744 7.415 -34.989 1.00 87.31 450 GLN A O 1
ATOM 3724 N N . ASN A 1 451 ? 18.982 7.423 -32.877 1.00 89.38 451 ASN A N 1
ATOM 3725 C CA . ASN A 1 451 ? 17.644 6.916 -33.165 1.00 89.38 451 ASN A CA 1
ATOM 3726 C C . ASN A 1 451 ? 17.638 5.602 -33.988 1.00 89.38 451 ASN A C 1
ATOM 3728 O O . ASN A 1 451 ? 16.784 5.397 -34.853 1.00 89.38 451 ASN A O 1
ATOM 3732 N N . PHE A 1 452 ? 18.606 4.707 -33.741 1.00 92.50 452 PHE A N 1
ATOM 3733 C CA . PHE A 1 452 ? 18.731 3.429 -34.447 1.00 92.50 452 PHE A CA 1
ATOM 3734 C C . PHE A 1 452 ? 19.499 2.366 -33.642 1.00 92.50 452 PHE A C 1
ATOM 3736 O O . PHE A 1 452 ? 20.346 2.684 -32.807 1.00 92.50 452 PHE A O 1
ATOM 3743 N N . TYR A 1 453 ? 19.222 1.081 -33.890 1.00 92.94 453 TYR A N 1
ATOM 3744 C CA . TYR A 1 453 ? 19.786 -0.025 -33.108 1.00 92.94 453 TYR A CA 1
ATOM 3745 C C . TYR A 1 453 ? 21.297 -0.208 -33.300 1.00 92.94 453 TYR A C 1
ATOM 3747 O O . TYR A 1 453 ? 21.844 -0.093 -34.400 1.00 92.94 453 TYR A O 1
ATOM 3755 N N . TYR A 1 454 ? 21.960 -0.582 -32.201 1.00 92.50 454 TYR A N 1
ATOM 3756 C CA . TYR A 1 454 ? 23.384 -0.923 -32.143 1.00 92.50 454 TYR A CA 1
ATOM 3757 C C . TYR A 1 454 ? 24.319 0.192 -32.641 1.00 92.50 454 TYR A C 1
ATOM 3759 O O . TYR A 1 454 ? 25.335 -0.077 -33.276 1.00 92.50 454 TYR A O 1
ATOM 3767 N N . GLY A 1 455 ? 24.009 1.445 -32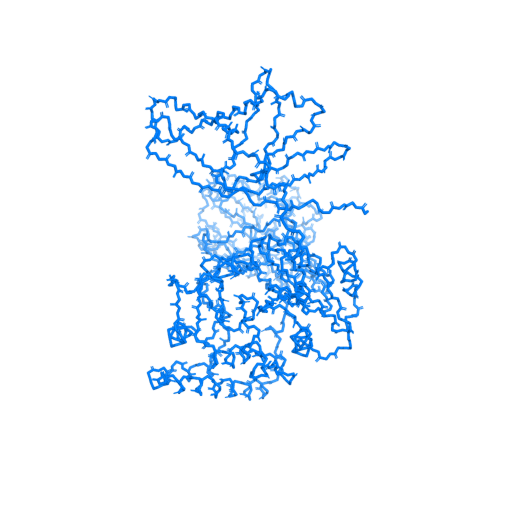.298 1.00 88.12 455 GLY A N 1
ATOM 3768 C CA . GLY A 1 455 ? 24.716 2.639 -32.784 1.00 88.12 455 GLY A CA 1
ATOM 3769 C C . GLY A 1 455 ? 26.140 2.870 -32.252 1.00 88.12 455 GLY A C 1
ATOM 3770 O O . GLY A 1 455 ? 26.837 3.786 -32.682 1.00 88.12 455 GLY A O 1
ATOM 3771 N N . HIS A 1 456 ? 26.612 2.065 -31.295 1.00 88.94 456 HIS A N 1
ATOM 3772 C CA . HIS A 1 456 ? 27.978 2.210 -30.782 1.00 88.94 456 HIS A CA 1
ATOM 3773 C C . HIS A 1 456 ? 28.995 1.663 -31.809 1.00 88.94 456 HIS A C 1
ATOM 3775 O O . HIS A 1 456 ? 28.879 0.488 -32.151 1.00 88.94 456 HIS A O 1
ATOM 3781 N N . PRO A 1 457 ? 30.036 2.411 -32.235 1.00 86.06 457 PRO A N 1
ATOM 3782 C CA . PRO A 1 457 ? 30.952 1.981 -33.310 1.00 86.06 457 PRO A CA 1
ATOM 3783 C C . PRO A 1 457 ? 31.697 0.661 -33.052 1.00 86.06 457 PRO A C 1
ATOM 3785 O O . PRO A 1 457 ? 32.053 -0.068 -33.976 1.00 86.06 457 PRO A O 1
ATOM 3788 N N . GLN A 1 458 ? 31.937 0.339 -31.778 1.00 90.12 458 GLN A N 1
ATOM 3789 C CA . GLN A 1 458 ? 32.552 -0.932 -31.366 1.00 90.12 458 GLN A CA 1
ATOM 3790 C C . GLN A 1 458 ? 31.545 -2.087 -31.210 1.00 90.12 458 GLN A C 1
ATOM 3792 O O . GLN A 1 458 ? 31.951 -3.214 -30.933 1.00 90.12 458 GLN A O 1
ATOM 3797 N N . ASN A 1 459 ? 30.235 -1.840 -31.337 1.00 94.12 459 ASN A N 1
ATOM 3798 C CA . ASN A 1 459 ? 29.257 -2.923 -31.356 1.00 94.12 459 ASN A CA 1
ATOM 3799 C C . ASN A 1 459 ? 29.445 -3.740 -32.638 1.00 94.12 459 ASN A C 1
ATOM 3801 O O . ASN A 1 459 ? 29.631 -3.198 -33.726 1.00 94.12 459 ASN A O 1
ATOM 3805 N N . ARG A 1 460 ? 29.429 -5.063 -32.498 1.00 96.38 460 ARG A N 1
ATOM 3806 C CA . ARG A 1 460 ? 29.755 -5.985 -33.589 1.00 96.38 460 ARG A CA 1
ATOM 3807 C C . ARG A 1 460 ? 28.530 -6.515 -34.319 1.00 96.38 460 ARG A C 1
ATOM 3809 O O . ARG A 1 460 ? 28.710 -7.283 -35.248 1.00 96.38 460 ARG A O 1
ATOM 3816 N N . PHE A 1 461 ? 27.317 -6.099 -33.947 1.00 97.12 461 PHE A N 1
ATOM 3817 C CA . PHE A 1 461 ? 26.075 -6.609 -34.530 1.00 97.12 461 PHE A CA 1
ATOM 3818 C C . PHE A 1 461 ? 26.037 -6.468 -36.055 1.00 97.12 461 PHE A C 1
ATOM 3820 O O . PHE A 1 461 ? 25.922 -7.465 -36.754 1.00 97.12 461 PHE A O 1
ATOM 3827 N N . TRP A 1 462 ? 26.221 -5.255 -36.584 1.00 97.06 462 TRP A N 1
ATOM 3828 C CA . TRP A 1 462 ? 26.154 -5.024 -38.033 1.00 97.06 462 TRP A CA 1
ATOM 3829 C C . TRP A 1 462 ? 27.292 -5.708 -38.801 1.00 97.06 462 TRP A C 1
ATOM 3831 O O . TRP A 1 462 ? 27.063 -6.250 -39.876 1.00 97.06 462 TRP A O 1
ATOM 3841 N N . LYS A 1 463 ? 28.498 -5.767 -38.216 1.00 96.81 463 LYS A N 1
ATOM 3842 C CA . LYS A 1 463 ? 29.642 -6.511 -38.778 1.00 96.81 463 LYS A CA 1
ATOM 3843 C C . LYS A 1 463 ? 29.389 -8.020 -38.808 1.00 96.81 463 LYS A C 1
ATOM 3845 O O . LYS A 1 463 ? 29.822 -8.698 -39.729 1.00 96.81 463 LYS A O 1
ATOM 3850 N N . LEU A 1 464 ? 28.705 -8.533 -37.788 1.00 97.25 464 LEU A N 1
ATOM 3851 C CA . LEU A 1 464 ? 28.323 -9.934 -37.676 1.00 97.25 464 LEU A CA 1
ATOM 3852 C C . LEU A 1 464 ? 27.259 -10.296 -38.712 1.00 97.25 464 LEU A C 1
ATOM 3854 O O . LEU A 1 464 ? 27.443 -11.279 -39.414 1.00 97.25 464 LEU A O 1
ATOM 3858 N N . MET A 1 465 ? 26.196 -9.494 -38.839 1.00 97.38 465 MET A N 1
ATOM 3859 C CA . MET A 1 465 ? 25.152 -9.719 -39.847 1.00 97.38 465 MET A CA 1
ATOM 3860 C C . MET A 1 465 ? 25.747 -9.722 -41.261 1.00 97.38 465 MET A C 1
ATOM 3862 O O . MET A 1 465 ? 25.544 -10.671 -42.005 1.00 97.38 465 MET A O 1
ATOM 3866 N N . ALA A 1 466 ? 26.569 -8.722 -41.589 1.00 96.69 466 ALA A N 1
ATOM 3867 C CA . ALA A 1 466 ? 27.271 -8.649 -42.869 1.00 96.69 466 ALA A CA 1
ATOM 3868 C C . ALA A 1 466 ? 28.126 -9.899 -43.148 1.00 96.69 466 ALA A C 1
ATOM 3870 O O . ALA A 1 466 ? 28.073 -10.458 -44.236 1.00 96.69 466 ALA A O 1
ATOM 3871 N N . ARG A 1 467 ? 28.862 -10.397 -42.143 1.00 96.31 467 ARG A N 1
ATOM 3872 C CA . ARG A 1 467 ? 29.685 -11.610 -42.279 1.00 96.31 467 ARG A CA 1
ATOM 3873 C C . ARG A 1 467 ? 28.862 -12.886 -42.449 1.00 96.31 467 ARG A C 1
ATOM 3875 O O . ARG A 1 467 ? 29.275 -13.744 -43.214 1.00 96.31 467 ARG A O 1
ATOM 3882 N N . LEU A 1 468 ? 27.751 -13.023 -41.727 1.00 96.25 468 LEU A N 1
ATOM 3883 C CA . LEU A 1 468 ? 26.887 -14.206 -41.795 1.00 96.25 468 LEU A CA 1
ATOM 3884 C C . LEU A 1 468 ? 26.167 -14.326 -43.138 1.00 96.25 468 LEU A C 1
ATOM 3886 O O . LEU A 1 468 ? 25.967 -15.437 -43.608 1.00 96.25 468 LEU A O 1
ATOM 3890 N N . PHE A 1 469 ? 25.801 -13.196 -43.741 1.00 95.88 469 PHE A N 1
ATOM 3891 C CA . PHE A 1 469 ? 25.087 -13.150 -45.018 1.00 95.88 469 PHE A CA 1
ATOM 3892 C C . PHE A 1 469 ? 25.987 -12.832 -46.218 1.00 95.88 469 PHE A C 1
ATOM 3894 O O . PHE A 1 469 ? 25.478 -12.599 -47.308 1.00 95.88 469 PHE A O 1
ATOM 3901 N N . GLU A 1 470 ? 27.309 -12.808 -46.017 1.00 95.00 470 GLU A N 1
ATOM 3902 C CA . GLU A 1 470 ? 28.307 -12.508 -47.055 1.00 95.00 470 GLU A CA 1
ATOM 3903 C C . GLU A 1 470 ? 28.041 -11.187 -47.811 1.00 95.00 470 GLU A C 1
ATOM 3905 O O . GLU A 1 470 ? 28.302 -11.054 -49.005 1.00 95.00 470 GLU A O 1
ATOM 3910 N N . GLU A 1 471 ? 27.550 -10.173 -47.093 1.00 95.88 471 GLU A N 1
ATOM 3911 C CA . GLU A 1 471 ? 27.267 -8.834 -47.616 1.00 95.88 471 GLU A CA 1
ATOM 3912 C C . GLU A 1 471 ? 28.279 -7.786 -47.106 1.00 95.88 471 GLU A C 1
ATOM 3914 O O . GLU A 1 471 ? 28.915 -7.972 -46.061 1.00 95.88 471 GLU A O 1
ATOM 3919 N N . PRO A 1 472 ? 28.429 -6.635 -47.792 1.00 96.00 472 PRO A N 1
ATOM 3920 C CA . PRO A 1 472 ? 29.150 -5.485 -47.250 1.00 96.00 472 PRO A CA 1
ATOM 3921 C C . PRO A 1 472 ? 28.560 -5.006 -45.914 1.00 96.00 472 PRO A C 1
ATOM 3923 O O . PRO A 1 472 ? 27.354 -5.087 -45.679 1.00 96.00 472 PRO A O 1
ATOM 3926 N N . VAL A 1 473 ? 29.403 -4.462 -45.028 1.00 96.50 473 VAL A N 1
ATOM 3927 C CA . VAL A 1 473 ? 28.929 -3.903 -43.750 1.00 96.50 473 VAL A CA 1
ATOM 3928 C C . VAL A 1 473 ? 28.036 -2.689 -44.031 1.00 96.50 473 VAL A C 1
ATOM 3930 O O . VAL A 1 473 ? 28.513 -1.737 -44.644 1.00 96.50 473 VAL A O 1
ATOM 3933 N N . PRO A 1 474 ? 26.771 -2.674 -43.571 1.00 95.25 474 PRO A N 1
ATOM 3934 C CA . PRO A 1 474 ? 25.849 -1.595 -43.902 1.00 95.25 474 PRO A CA 1
ATOM 3935 C C . PRO A 1 474 ? 26.202 -0.311 -43.140 1.00 95.25 474 PRO A C 1
ATOM 3937 O O . PRO A 1 474 ? 26.384 -0.323 -41.915 1.00 95.25 474 PRO A O 1
ATOM 3940 N N . GLU A 1 475 ? 26.258 0.812 -43.853 1.00 91.00 475 GLU A N 1
ATOM 3941 C CA . GLU A 1 475 ? 26.677 2.101 -43.294 1.00 91.00 475 GLU A CA 1
ATOM 3942 C C . GLU A 1 475 ? 25.472 2.942 -42.858 1.00 91.00 475 GLU A C 1
ATOM 3944 O O . GLU A 1 475 ? 25.401 3.386 -41.702 1.00 91.00 475 GLU A O 1
ATOM 3949 N N . THR A 1 476 ? 24.483 3.094 -43.743 1.00 93.81 476 THR A N 1
ATOM 3950 C CA . THR A 1 476 ? 23.296 3.929 -43.513 1.00 93.81 476 THR A CA 1
ATOM 3951 C C . THR A 1 476 ? 22.187 3.178 -42.769 1.00 93.81 476 THR A C 1
ATOM 3953 O O . THR A 1 476 ? 22.205 1.954 -42.617 1.00 93.81 476 THR A O 1
ATOM 3956 N N . THR A 1 477 ? 21.201 3.916 -42.257 1.00 92.81 477 THR A N 1
ATOM 3957 C CA . THR A 1 477 ? 19.997 3.334 -41.637 1.00 92.81 477 THR A CA 1
ATOM 3958 C C . THR A 1 477 ? 19.197 2.512 -42.649 1.00 92.81 477 THR A C 1
ATOM 3960 O O . THR A 1 477 ? 18.664 1.452 -42.317 1.00 92.81 477 THR A O 1
ATOM 3963 N N . GLU A 1 478 ? 19.137 2.988 -43.886 1.00 94.88 478 GLU A N 1
ATOM 3964 C CA . GLU A 1 478 ? 18.459 2.373 -45.018 1.00 94.88 478 GLU A CA 1
ATOM 3965 C C . GLU A 1 478 ? 19.138 1.057 -45.401 1.00 94.88 478 GLU A C 1
ATOM 3967 O O . GLU A 1 478 ? 18.447 0.044 -45.507 1.00 94.88 478 GLU A O 1
ATOM 3972 N N . ASP A 1 479 ? 20.473 1.024 -45.482 1.00 96.00 479 ASP A N 1
ATOM 3973 C CA . ASP A 1 479 ? 21.230 -0.206 -45.759 1.00 96.00 479 ASP A CA 1
ATOM 3974 C C . ASP A 1 479 ? 21.011 -1.252 -44.668 1.00 96.00 479 ASP A C 1
ATOM 3976 O O . ASP A 1 479 ? 20.789 -2.428 -44.954 1.00 96.00 479 ASP A O 1
ATOM 3980 N N . LYS A 1 480 ? 21.026 -0.817 -43.402 1.00 97.00 480 LYS A N 1
ATOM 3981 C CA . LYS A 1 480 ? 20.803 -1.688 -42.240 1.00 97.00 480 LYS A CA 1
ATOM 3982 C C . LYS A 1 480 ? 19.407 -2.297 -42.260 1.00 97.00 480 LYS A C 1
ATOM 3984 O O . LYS A 1 480 ? 19.268 -3.500 -42.062 1.00 97.00 480 LYS A O 1
ATOM 3989 N N . LYS A 1 481 ? 18.371 -1.489 -42.515 1.00 96.38 481 LYS A N 1
ATOM 3990 C CA . LYS A 1 481 ? 16.998 -1.988 -42.686 1.00 96.38 481 LYS A CA 1
ATOM 3991 C C . LYS A 1 481 ? 16.907 -2.925 -43.888 1.00 96.38 481 LYS A C 1
ATOM 3993 O O . LYS A 1 481 ? 16.324 -3.993 -43.762 1.00 96.38 481 LYS A O 1
ATOM 3998 N N . GLY A 1 482 ? 17.503 -2.552 -45.019 1.00 96.75 482 GLY A N 1
ATOM 3999 C CA . GLY A 1 482 ? 17.505 -3.347 -46.244 1.00 96.75 482 GLY A CA 1
ATOM 4000 C C . GLY A 1 482 ? 18.127 -4.727 -46.047 1.00 96.75 482 GLY A C 1
ATOM 4001 O O . GLY A 1 482 ? 17.530 -5.713 -46.467 1.00 96.75 482 GLY A O 1
ATOM 4002 N N . LEU A 1 483 ? 19.271 -4.804 -45.358 1.00 97.31 483 LEU A N 1
ATOM 4003 C CA . LEU A 1 483 ? 19.922 -6.069 -45.011 1.00 97.31 483 LEU A CA 1
ATOM 4004 C C . LEU A 1 483 ? 18.991 -6.949 -44.172 1.00 97.31 483 LEU A C 1
ATOM 4006 O O . LEU A 1 483 ? 18.795 -8.114 -44.499 1.00 97.31 483 LEU A O 1
ATOM 4010 N N . LEU A 1 484 ? 18.366 -6.394 -43.128 1.00 97.38 484 LEU A N 1
ATOM 4011 C CA . LEU A 1 484 ? 17.431 -7.156 -42.297 1.00 97.38 484 LEU A CA 1
ATOM 4012 C C . LEU A 1 484 ? 16.229 -7.675 -43.102 1.00 97.38 484 LEU A C 1
ATOM 4014 O O . LEU A 1 484 ? 15.891 -8.849 -42.986 1.00 97.38 484 LEU A O 1
ATOM 4018 N N . MET A 1 485 ? 15.616 -6.841 -43.949 1.00 96.31 485 MET A N 1
ATOM 4019 C CA . MET A 1 485 ? 14.438 -7.244 -44.731 1.00 96.31 485 MET A CA 1
ATOM 4020 C C . MET A 1 485 ? 14.764 -8.299 -45.796 1.00 96.31 485 MET A C 1
ATOM 4022 O O . MET A 1 485 ? 14.006 -9.257 -45.943 1.00 96.31 485 MET A O 1
ATOM 4026 N N . ARG A 1 486 ? 15.901 -8.173 -46.504 1.00 96.38 486 ARG A N 1
ATOM 4027 C CA . ARG A 1 486 ? 16.352 -9.166 -47.503 1.00 96.38 486 ARG A CA 1
ATOM 4028 C C . ARG A 1 486 ? 16.509 -10.562 -46.908 1.00 96.38 486 ARG A C 1
ATOM 4030 O O . ARG A 1 486 ? 16.202 -11.538 -47.581 1.00 96.38 486 ARG A O 1
ATOM 4037 N N . HIS A 1 487 ? 16.941 -10.632 -45.651 1.00 96.94 487 HIS A N 1
ATOM 4038 C CA . HIS A 1 487 ? 17.165 -11.885 -44.927 1.00 96.94 487 HIS A CA 1
ATOM 4039 C C . HIS A 1 487 ? 16.024 -12.243 -43.970 1.00 96.94 487 HIS A C 1
ATOM 4041 O O . HIS A 1 487 ? 16.176 -13.112 -43.115 1.00 96.94 487 HIS A O 1
ATOM 4047 N N . HIS A 1 488 ? 14.863 -11.592 -44.109 1.00 97.44 488 HIS A N 1
ATOM 4048 C CA . HIS A 1 488 ? 13.655 -11.880 -43.332 1.00 97.44 488 HIS A CA 1
ATOM 4049 C C . HIS A 1 488 ? 13.853 -11.772 -41.808 1.00 97.44 488 HIS A C 1
ATOM 4051 O O . HIS A 1 488 ? 13.297 -12.554 -41.029 1.00 97.44 488 HIS A O 1
ATOM 4057 N N . ILE A 1 489 ? 14.633 -10.789 -41.366 1.00 97.94 489 ILE A N 1
ATOM 4058 C CA . ILE A 1 489 ? 14.961 -10.561 -39.961 1.00 97.94 489 ILE A CA 1
ATOM 4059 C C . ILE A 1 489 ? 14.151 -9.389 -39.411 1.00 97.94 489 ILE A C 1
ATOM 4061 O O . ILE A 1 489 ? 14.302 -8.241 -39.823 1.00 97.94 489 ILE A O 1
ATOM 4065 N N . ALA A 1 490 ? 13.360 -9.677 -38.387 1.00 98.06 490 ALA A N 1
ATOM 4066 C CA . ALA A 1 490 ? 12.811 -8.690 -37.483 1.00 98.06 490 ALA A CA 1
ATOM 4067 C C . ALA A 1 490 ? 13.818 -8.350 -36.370 1.00 98.06 490 ALA A C 1
ATOM 4069 O O . ALA A 1 490 ? 14.505 -9.226 -35.840 1.00 98.06 490 ALA A O 1
ATOM 4070 N N . LEU A 1 491 ? 13.872 -7.083 -35.964 1.00 97.88 491 LEU A N 1
ATOM 4071 C CA . LEU A 1 491 ? 14.734 -6.592 -34.890 1.00 97.88 491 LEU A CA 1
ATOM 4072 C C . LEU A 1 491 ? 13.950 -5.698 -33.925 1.00 97.88 491 LEU A C 1
ATOM 4074 O O . LEU A 1 491 ? 13.312 -4.724 -34.338 1.00 97.88 491 LEU A O 1
ATOM 4078 N N . TRP A 1 492 ? 14.036 -6.004 -32.630 1.00 96.56 492 TRP A N 1
ATOM 4079 C CA . TRP A 1 492 ? 13.532 -5.146 -31.555 1.00 96.56 492 TRP A CA 1
ATOM 4080 C C . TRP A 1 492 ? 14.282 -5.397 -30.236 1.00 96.56 492 TRP A C 1
ATOM 4082 O O . TRP A 1 492 ? 15.278 -6.116 -30.198 1.00 96.56 492 TRP A O 1
ATOM 4092 N N . ASP A 1 493 ? 13.793 -4.822 -29.139 1.00 95.56 493 ASP A N 1
ATOM 4093 C CA . ASP A 1 493 ? 14.263 -5.089 -27.783 1.00 95.56 493 ASP A CA 1
ATOM 4094 C C . ASP A 1 493 ? 13.131 -5.646 -26.918 1.00 95.56 493 ASP A C 1
ATOM 4096 O O . ASP A 1 493 ? 11.944 -5.425 -27.171 1.00 95.56 493 ASP A O 1
ATOM 4100 N N . VAL A 1 494 ? 13.515 -6.342 -25.852 1.00 94.94 494 VAL A N 1
ATOM 4101 C CA . VAL A 1 494 ? 12.593 -6.912 -24.861 1.00 94.94 494 VAL A CA 1
ATOM 4102 C C . VAL A 1 494 ? 11.938 -5.834 -23.994 1.00 94.94 494 VAL A C 1
ATOM 4104 O O . VAL A 1 494 ? 10.803 -5.999 -23.553 1.00 94.94 494 VAL A O 1
ATOM 4107 N N . VAL A 1 495 ? 12.647 -4.744 -23.697 1.00 91.38 495 VAL A N 1
ATOM 4108 C CA . VAL A 1 495 ? 12.225 -3.753 -22.697 1.00 91.38 495 VAL A CA 1
ATOM 4109 C C . VAL A 1 495 ? 11.690 -2.489 -23.369 1.00 91.38 495 VAL A C 1
ATOM 4111 O O . VAL A 1 495 ? 12.408 -1.829 -24.109 1.00 91.38 495 VAL A O 1
ATOM 4114 N N . ALA A 1 496 ? 10.444 -2.118 -23.068 1.00 86.94 496 ALA A N 1
ATOM 4115 C CA . ALA A 1 496 ? 9.808 -0.878 -23.517 1.00 86.94 496 ALA A CA 1
ATOM 4116 C C . ALA A 1 496 ? 10.107 0.302 -22.585 1.00 86.94 496 ALA A C 1
ATOM 4118 O O . ALA A 1 496 ? 10.242 1.433 -23.034 1.00 86.94 496 ALA A O 1
ATOM 4119 N N . ALA A 1 497 ? 10.216 0.062 -21.282 1.00 85.94 497 ALA A N 1
ATOM 4120 C CA . ALA A 1 497 ? 10.672 1.064 -20.326 1.00 85.94 497 ALA A CA 1
ATOM 4121 C C . ALA A 1 497 ? 11.278 0.385 -19.100 1.00 85.94 497 ALA A C 1
ATOM 4123 O O . ALA A 1 497 ? 10.900 -0.733 -18.745 1.00 85.94 497 ALA A O 1
ATOM 4124 N N . CYS A 1 498 ? 12.222 1.048 -18.446 1.00 86.00 498 CYS A N 1
ATOM 4125 C CA . CYS A 1 498 ? 12.804 0.568 -17.198 1.00 86.00 498 CYS A CA 1
ATOM 4126 C C . CYS A 1 498 ? 13.424 1.711 -16.400 1.00 86.00 498 CYS A C 1
ATOM 4128 O O . CYS A 1 498 ? 13.624 2.807 -16.928 1.00 86.00 498 CYS A O 1
ATOM 4130 N N . ASP A 1 499 ? 13.783 1.424 -15.151 1.00 84.94 499 ASP A N 1
ATOM 4131 C CA . ASP A 1 499 ? 14.719 2.265 -14.415 1.00 84.94 499 ASP A CA 1
ATOM 4132 C C . ASP A 1 499 ? 16.118 1.672 -14.553 1.00 84.94 499 ASP A C 1
ATOM 4134 O O . ASP A 1 499 ? 16.324 0.470 -14.338 1.00 84.94 499 ASP A O 1
ATOM 4138 N N . ILE A 1 500 ? 17.091 2.516 -14.875 1.00 84.25 500 ILE A N 1
ATOM 4139 C CA . ILE A 1 500 ? 18.473 2.100 -15.109 1.00 84.25 500 ILE A CA 1
ATOM 4140 C C . ILE A 1 500 ? 19.446 3.109 -14.498 1.00 84.25 500 ILE A C 1
ATOM 4142 O O . ILE A 1 500 ? 19.172 4.305 -14.419 1.00 84.25 500 ILE A O 1
ATOM 4146 N N . LYS A 1 501 ? 20.617 2.628 -14.082 1.00 82.69 501 LYS A N 1
ATOM 4147 C CA . LYS A 1 501 ? 21.756 3.470 -13.720 1.00 82.69 501 LYS A CA 1
ATOM 4148 C C . LYS A 1 501 ? 22.645 3.648 -14.951 1.00 82.69 501 LYS A C 1
ATOM 4150 O O . LYS A 1 501 ? 23.417 2.753 -15.310 1.00 82.69 501 LYS A O 1
ATOM 4155 N N . GLY A 1 502 ? 22.512 4.793 -15.620 1.00 78.06 502 GLY A N 1
ATOM 4156 C CA . GLY A 1 502 ? 23.236 5.106 -16.856 1.00 78.06 502 GLY A CA 1
ATOM 4157 C C . GLY A 1 502 ? 22.847 4.185 -18.020 1.00 78.06 502 GLY A C 1
ATOM 4158 O O . GLY A 1 502 ? 21.770 4.314 -18.593 1.00 78.06 502 GLY A O 1
ATOM 4159 N N . SER A 1 503 ? 23.737 3.263 -18.396 1.00 72.50 503 SER A N 1
ATOM 4160 C CA . SER A 1 503 ? 23.528 2.272 -19.469 1.00 72.50 503 SER A CA 1
ATOM 4161 C C . SER A 1 503 ? 23.773 0.829 -19.019 1.00 72.50 503 SER A C 1
ATOM 4163 O O . SER A 1 503 ? 23.945 -0.060 -19.849 1.00 72.50 503 SER A O 1
ATOM 4165 N N . SER A 1 504 ? 23.842 0.589 -17.707 1.00 80.50 504 SER A N 1
ATOM 4166 C CA . SER A 1 504 ? 24.191 -0.725 -17.175 1.00 80.50 504 SER A CA 1
ATOM 4167 C C . SER A 1 504 ? 22.996 -1.675 -17.183 1.00 80.50 504 SER A C 1
ATOM 4169 O O . SER A 1 504 ? 22.111 -1.575 -16.332 1.00 80.50 504 SER A O 1
ATOM 4171 N N . ASP A 1 505 ? 23.027 -2.663 -18.072 1.00 79.31 505 ASP A N 1
ATOM 4172 C CA . ASP A 1 505 ? 22.047 -3.754 -18.151 1.00 79.31 505 ASP A CA 1
ATOM 4173 C C . ASP A 1 505 ? 21.832 -4.480 -16.812 1.00 79.31 505 ASP A C 1
ATOM 4175 O O . ASP A 1 505 ? 20.720 -4.888 -16.489 1.00 79.31 505 ASP A O 1
ATOM 4179 N N . ARG A 1 506 ? 22.875 -4.581 -15.974 1.00 80.00 506 ARG A N 1
ATOM 4180 C CA . ARG A 1 506 ? 22.788 -5.194 -14.633 1.00 80.00 506 ARG A CA 1
ATOM 4181 C C . ARG A 1 506 ? 21.935 -4.394 -13.647 1.00 80.00 506 ARG A C 1
ATOM 4183 O O . ARG A 1 506 ? 21.536 -4.929 -12.619 1.00 80.00 506 ARG A O 1
ATOM 4190 N N . SER A 1 507 ? 21.716 -3.110 -13.917 1.00 82.50 507 SER A N 1
ATOM 4191 C CA . SER A 1 507 ? 20.947 -2.221 -13.043 1.00 82.50 507 SER A CA 1
ATOM 4192 C C . SER A 1 507 ? 19.462 -2.156 -13.398 1.00 82.50 507 SER A C 1
ATOM 4194 O O . SER A 1 507 ? 18.685 -1.643 -12.596 1.00 82.50 507 SER A O 1
ATOM 4196 N N . ILE A 1 508 ? 19.068 -2.691 -14.561 1.00 83.12 508 ILE A N 1
ATOM 4197 C CA . ILE A 1 508 ? 17.694 -2.644 -15.065 1.00 83.12 508 ILE A CA 1
ATOM 4198 C C . ILE A 1 508 ? 16.720 -3.199 -14.018 1.00 83.12 508 ILE A C 1
ATOM 4200 O O . ILE A 1 508 ? 16.827 -4.342 -13.566 1.00 83.12 508 ILE A O 1
ATOM 4204 N N . ARG A 1 509 ? 15.731 -2.382 -13.652 1.00 80.75 509 ARG A N 1
ATOM 4205 C CA . ARG A 1 509 ? 14.636 -2.729 -12.736 1.00 80.75 509 ARG A CA 1
ATOM 4206 C C . ARG A 1 509 ? 13.326 -2.107 -13.219 1.00 80.75 509 ARG A C 1
ATOM 4208 O O . ARG A 1 509 ? 13.334 -1.301 -14.144 1.00 80.75 509 ARG A O 1
ATOM 4215 N N . ASN A 1 510 ? 12.211 -2.490 -12.589 1.00 74.31 510 ASN A N 1
ATOM 4216 C CA . ASN A 1 510 ? 10.871 -1.983 -12.929 1.00 74.31 510 ASN A CA 1
ATOM 4217 C C . ASN A 1 510 ? 10.584 -2.059 -14.440 1.00 74.31 510 ASN A C 1
ATOM 4219 O O . ASN A 1 510 ? 10.142 -1.101 -15.067 1.00 74.31 510 ASN A O 1
ATOM 4223 N N . VAL A 1 511 ? 10.908 -3.217 -15.020 1.00 81.56 511 VAL A N 1
ATOM 4224 C CA . VAL A 1 511 ? 10.810 -3.468 -16.458 1.00 81.56 511 VAL A CA 1
ATOM 4225 C C . VAL A 1 511 ? 9.353 -3.478 -16.893 1.00 81.56 511 VAL A C 1
ATOM 4227 O O . VAL A 1 511 ? 8.554 -4.266 -16.391 1.00 81.56 511 VAL A O 1
ATOM 4230 N N . ILE A 1 512 ? 9.052 -2.655 -17.889 1.00 82.12 512 ILE A N 1
ATOM 4231 C CA . ILE A 1 512 ? 7.866 -2.748 -18.728 1.00 82.12 512 ILE A CA 1
ATOM 4232 C C . ILE A 1 512 ? 8.315 -3.430 -20.027 1.00 82.12 512 ILE A C 1
ATOM 4234 O O . ILE A 1 512 ? 9.131 -2.848 -20.747 1.00 82.12 512 ILE A O 1
ATOM 4238 N N . PRO A 1 513 ? 7.867 -4.662 -20.325 1.00 86.88 513 PRO A N 1
ATOM 4239 C CA . PRO A 1 513 ? 8.250 -5.353 -21.553 1.00 86.88 513 PRO A CA 1
ATOM 4240 C C . PRO A 1 513 ? 7.565 -4.744 -22.784 1.00 86.88 513 PRO A C 1
ATOM 4242 O O . PRO A 1 513 ? 6.489 -4.152 -22.682 1.00 86.88 513 PRO A O 1
ATOM 4245 N N . THR A 1 514 ? 8.172 -4.913 -23.957 1.00 88.88 514 THR A N 1
ATOM 4246 C CA . THR A 1 514 ? 7.530 -4.625 -25.246 1.00 88.88 514 THR A CA 1
ATOM 4247 C C . THR A 1 514 ? 6.417 -5.635 -25.542 1.00 88.88 514 THR A C 1
ATOM 4249 O O . THR A 1 514 ? 6.486 -6.806 -25.158 1.00 88.88 514 THR A O 1
ATOM 4252 N N . ASP A 1 515 ? 5.372 -5.194 -26.251 1.00 88.06 515 ASP A N 1
ATOM 4253 C CA . ASP A 1 515 ? 4.322 -6.095 -26.736 1.00 88.06 515 ASP A CA 1
ATOM 4254 C C . ASP A 1 515 ? 4.763 -6.789 -28.031 1.00 88.06 515 ASP A C 1
ATOM 4256 O O . ASP A 1 515 ? 4.443 -6.364 -29.146 1.00 88.06 515 ASP A O 1
ATOM 4260 N N . LEU A 1 516 ? 5.519 -7.879 -27.880 1.00 91.94 516 LEU A N 1
ATOM 4261 C CA . LEU A 1 516 ? 6.022 -8.669 -29.006 1.00 91.94 516 LEU A CA 1
ATOM 4262 C C . LEU A 1 516 ? 4.901 -9.308 -29.842 1.00 91.94 516 LEU A C 1
ATOM 4264 O O . LEU A 1 516 ? 5.126 -9.610 -31.015 1.00 91.94 516 LEU A O 1
ATOM 4268 N N . ASN A 1 517 ? 3.680 -9.454 -29.305 1.00 88.88 517 ASN A N 1
ATOM 4269 C CA . ASN A 1 517 ? 2.550 -9.967 -30.085 1.00 88.88 517 ASN A CA 1
ATOM 4270 C C . ASN A 1 517 ? 2.203 -9.061 -31.271 1.00 88.88 517 ASN A C 1
ATOM 4272 O O . ASN A 1 517 ? 1.627 -9.538 -32.246 1.00 88.88 517 ASN A O 1
ATOM 4276 N N . ARG A 1 518 ? 2.602 -7.783 -31.240 1.00 90.50 518 ARG A N 1
ATOM 4277 C CA . ARG A 1 518 ? 2.507 -6.886 -32.396 1.00 90.50 518 ARG A CA 1
ATOM 4278 C C . ARG A 1 518 ? 3.257 -7.423 -33.619 1.00 90.50 518 ARG A C 1
ATOM 4280 O O . ARG A 1 518 ? 2.740 -7.315 -34.724 1.00 90.50 518 ARG A O 1
ATOM 4287 N N . ILE A 1 519 ? 4.444 -8.002 -33.425 1.00 93.69 519 ILE A N 1
ATOM 4288 C CA . ILE A 1 519 ? 5.222 -8.618 -34.510 1.00 93.69 519 ILE A CA 1
ATOM 4289 C C . ILE A 1 519 ? 4.635 -9.990 -34.839 1.00 93.69 519 ILE A C 1
ATOM 4291 O O . ILE A 1 519 ? 4.361 -10.273 -35.999 1.00 93.69 519 ILE A O 1
ATOM 4295 N N . LEU A 1 520 ? 4.378 -10.819 -33.820 1.00 92.94 520 LEU A N 1
ATOM 4296 C CA . LEU A 1 520 ? 3.955 -12.216 -34.002 1.00 92.94 520 LEU A CA 1
ATOM 4297 C C . LEU A 1 520 ? 2.581 -12.382 -34.674 1.00 92.94 520 LEU A C 1
ATOM 4299 O O . LEU A 1 520 ? 2.285 -13.458 -35.184 1.00 92.94 520 LEU A O 1
ATOM 4303 N N . ARG A 1 521 ? 1.732 -11.347 -34.660 1.00 92.38 521 ARG A N 1
ATOM 4304 C CA . ARG A 1 521 ? 0.442 -11.339 -35.373 1.00 92.38 521 ARG A CA 1
ATOM 4305 C C . ARG A 1 521 ? 0.566 -11.010 -36.860 1.00 92.38 521 ARG A C 1
ATOM 4307 O O . ARG A 1 521 ? -0.331 -11.361 -37.615 1.00 92.38 521 ARG A O 1
ATOM 4314 N N . THR A 1 522 ? 1.635 -10.326 -37.251 1.00 93.62 522 THR A N 1
ATOM 4315 C CA . THR A 1 522 ? 1.830 -9.803 -38.611 1.00 93.62 522 THR A CA 1
ATOM 4316 C C . THR A 1 522 ? 2.844 -10.644 -39.378 1.00 93.62 522 THR A C 1
ATOM 4318 O O . THR A 1 522 ? 2.621 -11.000 -40.528 1.00 93.62 522 THR A O 1
ATOM 4321 N N . ALA A 1 523 ? 3.954 -10.989 -38.728 1.00 95.56 523 ALA A N 1
ATOM 4322 C CA . ALA A 1 523 ? 5.031 -11.780 -39.294 1.00 95.56 523 ALA A CA 1
ATOM 4323 C C . ALA A 1 523 ? 4.958 -13.221 -38.789 1.00 95.56 523 ALA A C 1
ATOM 4325 O O . ALA A 1 523 ? 4.803 -13.473 -37.588 1.00 95.56 523 ALA A O 1
ATOM 4326 N N . ARG A 1 524 ? 5.156 -14.183 -39.693 1.00 95.00 524 ARG A N 1
ATOM 4327 C CA . ARG A 1 524 ? 5.284 -15.601 -39.341 1.00 95.00 524 ARG A CA 1
ATOM 4328 C C . ARG A 1 524 ? 6.688 -15.874 -38.802 1.00 95.00 524 ARG A C 1
ATOM 4330 O O . ARG A 1 524 ? 7.483 -16.550 -39.438 1.00 95.00 524 ARG A O 1
ATOM 4337 N N . ILE A 1 525 ? 6.989 -15.338 -37.623 1.00 97.31 525 ILE A N 1
ATOM 4338 C CA . ILE A 1 525 ? 8.253 -15.622 -36.942 1.00 97.31 525 ILE A CA 1
ATOM 4339 C C . ILE A 1 525 ? 8.326 -17.130 -36.657 1.00 97.31 525 ILE A C 1
ATOM 4341 O O . ILE A 1 525 ? 7.348 -17.723 -36.200 1.00 97.31 525 ILE A O 1
ATOM 4345 N N . GLU A 1 526 ? 9.468 -17.740 -36.916 1.00 95.19 526 GLU A N 1
ATOM 4346 C CA . GLU A 1 526 ? 9.776 -19.154 -36.701 1.00 95.19 526 GLU A CA 1
ATOM 4347 C C . GLU A 1 526 ? 10.757 -19.293 -35.534 1.00 95.19 526 GLU A C 1
ATOM 4349 O O . GLU A 1 526 ? 10.525 -20.094 -34.630 1.00 95.19 526 GLU A O 1
ATOM 4354 N N . THR A 1 527 ? 11.754 -18.404 -35.477 1.00 95.81 527 THR A N 1
ATOM 4355 C CA . THR A 1 527 ? 12.814 -18.421 -34.461 1.00 95.81 527 THR A CA 1
ATOM 4356 C C . THR A 1 527 ? 12.943 -17.066 -33.770 1.00 95.81 527 THR A C 1
ATOM 4358 O O . THR A 1 527 ? 12.883 -16.016 -34.411 1.00 95.81 527 THR A O 1
ATOM 4361 N N . ILE A 1 528 ? 13.139 -17.078 -32.447 1.00 98.12 528 ILE A N 1
ATOM 4362 C CA . ILE A 1 528 ? 13.433 -15.883 -31.644 1.00 98.12 528 ILE A CA 1
ATOM 4363 C C . ILE A 1 528 ? 14.849 -16.016 -31.083 1.00 98.12 528 ILE A C 1
ATOM 4365 O O . ILE A 1 528 ? 15.126 -16.942 -30.325 1.00 98.12 528 ILE A O 1
ATOM 4369 N N . LEU A 1 529 ? 15.731 -15.077 -31.414 1.00 98.25 529 LEU A N 1
ATOM 4370 C CA . LEU A 1 529 ? 17.118 -15.039 -30.953 1.00 98.25 529 LEU A CA 1
ATOM 4371 C C . LEU A 1 529 ? 17.308 -13.901 -29.951 1.00 98.25 529 LEU A C 1
ATOM 4373 O O . LEU A 1 529 ? 17.020 -12.745 -30.248 1.00 98.25 529 LEU A O 1
ATOM 4377 N N . ALA A 1 530 ? 17.833 -14.198 -28.769 1.00 97.94 530 ALA A N 1
ATOM 4378 C CA . ALA A 1 530 ? 18.180 -13.201 -27.765 1.00 97.94 530 ALA A CA 1
ATOM 4379 C C . ALA A 1 530 ? 19.678 -12.866 -27.828 1.00 97.94 530 ALA A C 1
ATOM 4381 O O . ALA A 1 530 ? 20.533 -13.725 -27.602 1.00 97.94 530 ALA A O 1
ATOM 4382 N N . ASN A 1 531 ? 20.001 -11.599 -28.093 1.00 96.81 531 ASN A N 1
ATOM 4383 C CA . ASN A 1 531 ? 21.368 -11.093 -28.189 1.00 96.81 531 ASN A CA 1
ATOM 4384 C C . ASN A 1 531 ? 21.977 -10.875 -26.791 1.00 96.81 531 ASN A C 1
ATOM 4386 O O . ASN A 1 531 ? 21.970 -9.769 -26.242 1.00 96.81 531 ASN A O 1
ATOM 4390 N N . GLY A 1 532 ? 22.533 -11.940 -26.215 1.00 94.69 532 GLY A N 1
ATOM 4391 C CA . GLY A 1 532 ? 23.189 -11.931 -24.912 1.00 94.69 532 GLY A CA 1
ATOM 4392 C C . GLY A 1 532 ? 22.304 -12.382 -23.748 1.00 94.69 532 GLY A C 1
ATOM 4393 O O . GLY A 1 532 ? 21.090 -12.549 -23.855 1.00 94.69 532 GLY A O 1
ATOM 4394 N N . ASP A 1 533 ? 22.948 -12.576 -22.595 1.00 93.69 533 ASP A N 1
ATOM 4395 C CA . ASP A 1 533 ? 22.313 -13.176 -21.418 1.00 93.69 533 ASP A CA 1
ATOM 4396 C C . ASP A 1 533 ? 21.201 -12.298 -20.829 1.00 93.69 533 ASP A C 1
ATOM 4398 O O . ASP A 1 533 ? 20.136 -12.802 -20.487 1.00 93.69 533 ASP A O 1
ATOM 4402 N N . THR A 1 534 ? 21.394 -10.976 -20.792 1.00 92.62 534 THR A N 1
ATOM 4403 C CA . THR A 1 534 ? 20.379 -10.044 -20.284 1.00 92.62 534 THR A CA 1
ATOM 4404 C C . THR A 1 534 ? 19.099 -10.086 -21.117 1.00 92.62 534 THR A C 1
ATOM 4406 O O . THR A 1 534 ? 18.019 -10.236 -20.548 1.00 92.62 534 THR A O 1
ATOM 4409 N N . ALA A 1 535 ? 19.197 -10.002 -22.449 1.00 95.12 535 ALA A N 1
ATOM 4410 C CA . ALA A 1 535 ? 18.033 -10.083 -23.333 1.00 95.12 535 ALA A CA 1
ATOM 4411 C C . ALA A 1 535 ? 17.280 -11.408 -23.127 1.00 95.12 535 ALA A C 1
ATOM 4413 O O . ALA A 1 535 ? 16.061 -11.419 -22.960 1.00 95.12 535 ALA A O 1
ATOM 4414 N N . PHE A 1 536 ? 18.018 -12.516 -23.030 1.00 97.25 536 PHE A N 1
ATOM 4415 C CA . PHE A 1 536 ? 17.451 -13.844 -22.816 1.00 97.25 536 PHE A CA 1
ATOM 4416 C C . PHE A 1 536 ? 16.728 -13.973 -21.468 1.00 97.25 536 PHE A C 1
ATOM 4418 O O . PHE A 1 536 ? 15.589 -14.443 -21.412 1.00 97.25 536 PHE A O 1
ATOM 4425 N N . GLN A 1 537 ? 17.356 -13.528 -20.376 1.00 95.19 537 GLN A N 1
ATOM 4426 C CA . GLN A 1 537 ? 16.758 -13.572 -19.041 1.00 95.19 537 GLN A CA 1
ATOM 4427 C C . GLN A 1 537 ? 15.496 -12.706 -18.952 1.00 95.19 537 GLN A C 1
ATOM 4429 O O . GLN A 1 537 ? 14.484 -13.144 -18.400 1.00 95.19 537 GLN A O 1
ATOM 4434 N N . LEU A 1 538 ? 15.535 -11.495 -19.516 1.00 92.81 538 LEU A N 1
ATOM 4435 C CA . LEU A 1 538 ? 14.387 -10.590 -19.539 1.00 92.81 538 LEU A CA 1
ATOM 4436 C C . LEU A 1 538 ? 13.241 -11.172 -20.375 1.00 92.81 538 LEU A C 1
ATOM 4438 O O . LEU A 1 538 ? 12.100 -11.163 -19.914 1.00 92.81 538 LEU A O 1
ATOM 4442 N N . TYR A 1 539 ? 13.536 -11.751 -21.543 1.00 96.06 539 TYR A N 1
ATOM 4443 C CA . TYR A 1 539 ? 12.529 -12.404 -22.379 1.00 96.06 539 TYR A CA 1
ATOM 4444 C C . TYR A 1 539 ? 11.864 -13.569 -21.640 1.00 96.06 539 TYR A C 1
ATOM 4446 O O . TYR A 1 539 ? 10.635 -13.620 -21.543 1.00 96.06 539 TYR A O 1
ATOM 4454 N N . ARG A 1 540 ? 12.658 -14.471 -21.043 1.00 94.38 540 ARG A N 1
ATOM 4455 C CA . ARG A 1 540 ? 12.128 -15.613 -20.280 1.00 94.38 540 ARG A CA 1
ATOM 4456 C C . ARG A 1 540 ? 11.234 -15.180 -19.126 1.00 94.38 540 ARG A C 1
ATOM 4458 O O . ARG A 1 540 ? 10.244 -15.853 -18.849 1.00 94.38 540 ARG A O 1
ATOM 4465 N N . LYS A 1 541 ? 11.587 -14.078 -18.464 1.00 88.75 541 LYS A N 1
ATOM 4466 C CA . LYS A 1 541 ? 10.856 -13.563 -17.307 1.00 88.75 541 LYS A CA 1
ATOM 4467 C C . LYS A 1 541 ? 9.563 -12.838 -17.682 1.00 88.75 541 LYS A C 1
ATOM 4469 O O . LYS A 1 541 ? 8.584 -12.992 -16.963 1.00 88.75 541 LYS A O 1
ATOM 4474 N N . TYR A 1 542 ? 9.564 -12.038 -18.749 1.00 86.12 542 TYR A N 1
ATOM 4475 C CA . TYR A 1 542 ? 8.473 -11.092 -19.020 1.00 86.12 542 TYR A CA 1
ATOM 4476 C C . TYR A 1 542 ? 7.691 -11.352 -20.315 1.00 86.12 542 TYR A C 1
ATOM 4478 O O . TYR A 1 542 ? 6.543 -10.926 -20.410 1.00 86.12 542 TYR A O 1
ATOM 4486 N N . CYS A 1 543 ? 8.271 -12.041 -21.300 1.00 90.56 543 CYS A N 1
ATOM 4487 C CA . CYS A 1 543 ? 7.682 -12.184 -22.639 1.00 90.56 543 CYS A CA 1
ATOM 4488 C C . CYS A 1 543 ? 7.361 -13.636 -23.026 1.00 90.56 543 CYS A C 1
ATOM 4490 O O . CYS A 1 543 ? 6.491 -13.873 -23.860 1.00 90.56 543 CYS A O 1
ATOM 4492 N N . ARG A 1 544 ? 8.037 -14.631 -22.445 1.00 91.88 544 ARG A N 1
ATOM 4493 C CA . ARG A 1 544 ? 7.858 -16.050 -22.804 1.00 91.88 544 ARG A CA 1
ATOM 4494 C C . ARG A 1 544 ? 6.424 -16.540 -22.621 1.00 91.88 544 ARG A C 1
ATOM 4496 O O . ARG A 1 544 ? 5.871 -17.180 -23.504 1.00 91.88 544 ARG A O 1
ATOM 4503 N N . GLU A 1 545 ? 5.812 -16.212 -21.487 1.00 84.44 545 GLU A N 1
ATOM 4504 C CA . GLU A 1 545 ? 4.439 -16.632 -21.182 1.00 84.44 545 GLU A CA 1
ATOM 4505 C C . GLU A 1 545 ? 3.421 -15.992 -22.136 1.00 84.44 545 GLU A C 1
ATOM 4507 O O . GLU A 1 545 ? 2.498 -16.657 -22.593 1.00 84.44 545 GLU A O 1
ATOM 4512 N N . THR A 1 546 ? 3.614 -14.718 -22.490 1.00 81.69 546 THR A N 1
ATOM 4513 C CA . THR A 1 546 ? 2.691 -13.975 -23.359 1.00 81.69 546 THR A CA 1
ATOM 4514 C C . THR A 1 546 ? 2.859 -14.296 -24.838 1.00 81.69 546 THR A C 1
ATOM 4516 O O . THR A 1 546 ? 1.895 -14.182 -25.592 1.00 81.69 546 THR A O 1
ATOM 4519 N N . THR A 1 547 ? 4.065 -14.676 -25.260 1.00 89.44 547 THR A N 1
ATOM 4520 C CA . THR A 1 547 ? 4.351 -15.088 -26.642 1.00 89.44 547 THR A CA 1
ATOM 4521 C C . THR A 1 547 ? 4.134 -16.583 -26.869 1.00 89.44 547 THR A C 1
ATOM 4523 O O . THR A 1 547 ? 3.939 -16.994 -28.010 1.00 89.44 547 THR A O 1
ATOM 4526 N N . GLY A 1 548 ? 4.169 -17.400 -25.809 1.00 91.19 548 GLY A N 1
ATOM 4527 C CA . GLY A 1 548 ? 4.040 -18.858 -25.886 1.00 91.19 548 GLY A CA 1
ATOM 4528 C C . GLY A 1 548 ? 5.194 -19.545 -26.624 1.00 91.19 548 GLY A C 1
ATOM 4529 O O . GLY A 1 548 ? 5.030 -20.667 -27.096 1.00 91.19 548 GLY A O 1
ATOM 4530 N N . ARG A 1 549 ? 6.338 -18.868 -26.773 1.00 93.06 549 ARG A N 1
ATOM 4531 C CA . ARG A 1 549 ? 7.496 -19.329 -27.550 1.00 93.06 549 ARG A CA 1
ATOM 4532 C C . ARG A 1 549 ? 8.751 -19.308 -26.692 1.00 93.06 549 ARG A C 1
ATOM 4534 O O . ARG A 1 549 ? 8.864 -18.512 -25.764 1.00 93.06 549 ARG A O 1
ATOM 4541 N N . GLU A 1 550 ? 9.686 -20.198 -26.995 1.00 95.56 550 GLU A N 1
ATOM 4542 C CA . GLU A 1 550 ? 11.027 -20.141 -26.419 1.00 95.56 550 GLU A CA 1
ATOM 4543 C C . GLU A 1 550 ? 11.928 -19.275 -27.306 1.00 95.56 550 GLU A C 1
ATOM 4545 O O . GLU A 1 550 ? 11.735 -19.188 -28.519 1.00 95.56 550 GLU A O 1
ATOM 4550 N N . ALA A 1 551 ? 12.908 -18.626 -26.680 1.00 96.81 551 ALA A N 1
ATOM 4551 C CA . ALA A 1 551 ? 13.975 -17.933 -27.389 1.00 96.81 551 ALA A CA 1
ATOM 4552 C C . ALA A 1 551 ? 15.263 -18.747 -27.293 1.00 96.81 551 ALA A C 1
ATOM 4554 O O . ALA A 1 551 ? 15.499 -19.438 -26.303 1.00 96.81 551 ALA A O 1
ATOM 4555 N N . VAL A 1 552 ? 16.125 -18.611 -28.288 1.00 97.12 552 VAL A N 1
ATOM 4556 C CA . VAL A 1 552 ? 17.487 -19.138 -28.273 1.00 97.12 552 VAL A CA 1
ATOM 4557 C C . VAL A 1 552 ? 18.426 -18.051 -27.766 1.00 97.12 552 VAL A C 1
ATOM 4559 O O . VAL A 1 552 ? 18.302 -16.880 -28.125 1.00 97.12 552 VAL A O 1
ATOM 4562 N N . LYS A 1 553 ? 19.377 -18.418 -26.905 1.00 97.38 553 LYS A N 1
ATOM 4563 C CA . LYS A 1 553 ? 20.378 -17.480 -26.395 1.00 97.38 553 LYS A CA 1
ATOM 4564 C C . LYS A 1 553 ? 21.602 -17.452 -27.304 1.00 97.38 553 LYS A C 1
ATOM 4566 O O . LYS A 1 553 ? 22.360 -18.416 -27.325 1.00 97.38 553 LYS A O 1
ATOM 4571 N N . CYS A 1 554 ? 21.873 -16.307 -27.921 1.00 97.12 554 CYS A N 1
ATOM 4572 C CA . CYS A 1 554 ? 23.107 -16.078 -28.666 1.00 97.12 554 CYS A CA 1
ATOM 4573 C C . CYS A 1 554 ? 24.123 -15.275 -27.827 1.00 97.12 554 CYS A C 1
ATOM 4575 O O . CYS A 1 554 ? 23.734 -14.494 -26.948 1.00 97.12 554 CYS A O 1
ATOM 4577 N N . PRO A 1 555 ? 25.440 -15.417 -28.070 1.00 96.12 555 PRO A N 1
ATOM 4578 C CA . PRO A 1 555 ? 26.445 -14.585 -27.412 1.00 96.12 555 PRO A CA 1
ATOM 4579 C C . PRO A 1 555 ? 26.264 -13.098 -27.744 1.00 96.12 555 PRO A C 1
ATOM 4581 O O . PRO A 1 555 ? 25.946 -12.740 -28.877 1.00 96.12 555 PRO A O 1
ATOM 4584 N N . SER A 1 556 ? 26.508 -12.222 -26.764 1.00 95.31 556 SER A N 1
ATOM 4585 C CA . SER A 1 556 ? 26.263 -10.784 -26.931 1.00 95.31 556 SER A CA 1
ATOM 4586 C C . SER A 1 556 ? 27.212 -10.140 -27.946 1.00 95.31 556 SER A C 1
ATOM 4588 O O . SER A 1 556 ? 28.429 -10.324 -27.865 1.00 95.31 556 SER A O 1
ATOM 4590 N N . THR A 1 557 ? 26.678 -9.296 -28.829 1.00 95.50 557 THR A N 1
ATOM 4591 C CA . THR A 1 557 ? 27.464 -8.488 -29.782 1.00 95.50 557 THR A CA 1
ATOM 4592 C C . THR A 1 557 ? 28.017 -7.187 -29.182 1.00 95.50 557 THR A C 1
ATOM 4594 O O . THR A 1 557 ? 28.799 -6.481 -29.831 1.00 95.50 557 THR A O 1
ATOM 4597 N N . SER A 1 558 ? 27.640 -6.868 -27.938 1.00 90.69 558 SER A N 1
ATOM 4598 C CA . SER A 1 558 ? 28.102 -5.689 -27.196 1.00 90.69 558 SER A CA 1
ATOM 4599 C C . SER A 1 558 ? 29.629 -5.680 -27.046 1.00 90.69 558 SER A C 1
ATOM 4601 O O . SER A 1 558 ? 30.213 -6.746 -26.834 1.00 90.69 558 SER A O 1
ATOM 4603 N N . PRO A 1 559 ? 30.301 -4.512 -27.093 1.00 87.25 559 PRO A N 1
ATOM 4604 C CA . PRO A 1 559 ? 31.743 -4.423 -26.842 1.00 87.25 559 PRO A CA 1
ATOM 4605 C C . PRO A 1 559 ? 32.146 -4.918 -25.442 1.00 87.25 559 PRO A C 1
ATOM 4607 O O . PRO A 1 559 ? 33.271 -5.368 -25.262 1.00 87.25 559 PRO A O 1
ATOM 4610 N N . ALA A 1 560 ? 31.222 -4.926 -24.471 1.00 85.38 560 ALA A N 1
ATOM 4611 C CA . ALA A 1 560 ? 31.470 -5.478 -23.136 1.00 85.38 560 ALA A CA 1
ATOM 4612 C C . ALA A 1 560 ? 31.767 -6.992 -23.149 1.00 85.38 560 ALA A C 1
ATOM 4614 O O . ALA A 1 560 ? 32.392 -7.511 -22.226 1.00 85.38 560 ALA A O 1
ATOM 4615 N N . ASN A 1 561 ? 31.346 -7.711 -24.195 1.00 86.69 561 ASN A N 1
ATOM 4616 C CA . ASN A 1 561 ? 31.656 -9.124 -24.383 1.00 86.69 561 ASN A CA 1
ATOM 4617 C C . ASN A 1 561 ? 33.000 -9.306 -25.112 1.00 86.69 561 ASN A C 1
ATOM 4619 O O . ASN A 1 561 ? 33.044 -9.775 -26.252 1.00 86.69 561 ASN A O 1
ATOM 4623 N N . ALA A 1 562 ? 34.104 -8.907 -24.483 1.00 83.88 562 ALA A N 1
ATOM 4624 C CA . ALA A 1 562 ? 35.434 -8.979 -25.096 1.00 83.88 562 ALA A CA 1
ATOM 4625 C C . ALA A 1 562 ? 35.913 -10.421 -25.377 1.00 83.88 562 ALA A C 1
ATOM 4627 O O . ALA A 1 562 ? 36.795 -10.621 -26.205 1.00 83.88 562 ALA A O 1
ATOM 4628 N N . PHE A 1 563 ? 35.312 -11.429 -24.731 1.00 87.00 563 PHE A N 1
ATOM 4629 C CA . PHE A 1 563 ? 35.685 -12.841 -24.874 1.00 87.00 563 PHE A CA 1
ATOM 4630 C C . PHE A 1 563 ? 35.370 -13.435 -26.260 1.00 87.00 563 PHE A C 1
ATOM 4632 O O . PHE A 1 563 ? 36.068 -14.334 -26.734 1.00 87.00 563 PHE A O 1
ATOM 4639 N N . PHE A 1 564 ? 34.315 -12.952 -26.921 1.00 89.81 564 PHE A N 1
ATOM 4640 C CA . PHE A 1 564 ? 33.928 -13.429 -28.248 1.00 89.81 564 PHE A CA 1
ATOM 4641 C C . PHE A 1 564 ? 34.559 -12.562 -29.336 1.00 89.81 564 PHE A C 1
ATOM 4643 O O . PHE A 1 564 ? 34.240 -11.380 -29.439 1.00 89.81 564 PHE A O 1
ATOM 4650 N N . THR A 1 565 ? 35.422 -13.141 -30.173 1.00 93.50 565 THR A N 1
ATOM 4651 C CA . THR A 1 565 ? 35.869 -12.516 -31.430 1.00 93.50 565 THR A CA 1
ATOM 4652 C C . THR A 1 565 ? 34.732 -12.506 -32.456 1.00 93.50 565 THR A C 1
ATOM 4654 O O . THR A 1 565 ? 33.731 -13.201 -32.277 1.00 93.50 565 THR A O 1
ATOM 4657 N N . LEU A 1 566 ? 34.862 -11.730 -33.540 1.00 93.44 566 LEU A N 1
ATOM 4658 C CA . LEU A 1 566 ? 33.844 -11.715 -34.599 1.00 93.44 566 LEU A CA 1
ATOM 4659 C C . LEU A 1 566 ? 33.640 -13.111 -35.217 1.00 93.44 566 LEU A C 1
ATOM 4661 O O . LEU A 1 566 ? 32.502 -13.483 -35.473 1.00 93.44 566 LEU A O 1
ATOM 4665 N N . ASP A 1 567 ? 34.706 -13.903 -35.364 1.00 94.00 567 ASP A N 1
ATOM 4666 C CA . ASP A 1 567 ? 34.618 -15.278 -35.874 1.00 94.00 567 ASP A CA 1
ATOM 4667 C C . ASP A 1 567 ? 33.856 -16.208 -34.931 1.00 94.00 567 ASP A C 1
ATOM 4669 O O . ASP A 1 567 ? 32.970 -16.932 -35.367 1.00 94.00 567 ASP A O 1
ATOM 4673 N N . ARG A 1 568 ? 34.116 -16.131 -33.619 1.00 95.12 568 ARG A N 1
ATOM 4674 C CA . ARG A 1 568 ? 33.359 -16.913 -32.627 1.00 95.12 568 ARG A CA 1
ATOM 4675 C C . ARG A 1 568 ? 31.894 -16.494 -32.558 1.00 95.12 568 ARG A C 1
ATOM 4677 O O . ARG A 1 568 ? 31.034 -17.326 -32.285 1.00 95.12 568 ARG A O 1
ATOM 4684 N N . LEU A 1 569 ? 31.602 -15.206 -32.765 1.00 96.19 569 LEU A N 1
ATOM 4685 C CA . LEU A 1 569 ? 30.223 -14.738 -32.896 1.00 96.19 569 LEU A CA 1
ATOM 4686 C C . LEU A 1 569 ? 29.571 -15.327 -34.149 1.00 96.19 569 LEU A C 1
ATOM 4688 O O . LEU A 1 569 ? 28.459 -15.823 -34.038 1.00 96.19 569 LEU A O 1
ATOM 4692 N N . ALA A 1 570 ? 30.253 -15.305 -35.297 1.00 95.44 570 ALA A N 1
ATOM 4693 C CA . ALA A 1 570 ? 29.738 -15.852 -36.551 1.00 95.44 570 ALA A CA 1
ATOM 4694 C C . ALA A 1 570 ? 29.475 -17.358 -36.447 1.00 95.44 570 ALA A C 1
ATOM 4696 O O . ALA A 1 570 ? 28.406 -17.814 -36.826 1.00 95.44 570 ALA A O 1
ATOM 4697 N N . GLU A 1 571 ? 30.385 -18.117 -35.840 1.00 94.62 571 GLU A N 1
ATOM 4698 C CA . GLU A 1 571 ? 30.184 -19.547 -35.610 1.00 94.62 571 GLU A CA 1
ATOM 4699 C C . GLU A 1 571 ? 28.977 -19.819 -34.699 1.00 94.62 571 GLU A C 1
ATOM 4701 O O . GLU A 1 571 ? 28.149 -20.671 -35.002 1.00 94.62 571 GLU A O 1
ATOM 4706 N N . ALA A 1 572 ? 28.852 -19.091 -33.585 1.00 94.50 572 ALA A N 1
ATOM 4707 C CA . ALA A 1 572 ? 27.776 -19.318 -32.625 1.00 94.50 572 ALA A CA 1
ATOM 4708 C C . ALA A 1 572 ? 26.403 -18.858 -33.134 1.00 94.50 572 ALA A C 1
ATOM 4710 O O . ALA A 1 572 ? 25.412 -19.528 -32.880 1.00 94.50 572 ALA A O 1
ATOM 4711 N N . TRP A 1 573 ? 26.333 -17.715 -33.820 1.00 96.75 573 TRP A N 1
ATOM 4712 C CA . TRP A 1 573 ? 25.084 -17.209 -34.396 1.00 96.75 573 TRP A CA 1
ATOM 4713 C C . TRP A 1 573 ? 24.693 -17.963 -35.667 1.00 96.75 573 TRP A C 1
ATOM 4715 O O . TRP A 1 573 ? 23.508 -18.175 -35.891 1.00 96.75 573 TRP A O 1
ATOM 4725 N N . GLY A 1 574 ? 25.671 -18.393 -36.470 1.00 92.38 574 GLY A N 1
ATOM 4726 C CA . GLY A 1 574 ? 25.438 -19.139 -37.704 1.00 92.38 574 GLY A CA 1
ATOM 4727 C C . GLY A 1 574 ? 24.686 -20.442 -37.463 1.00 92.38 574 GLY A C 1
ATOM 4728 O O . GLY A 1 574 ? 23.726 -20.694 -38.170 1.00 92.38 574 GLY A O 1
ATOM 4729 N N . ARG A 1 575 ? 25.032 -21.194 -36.406 1.00 90.75 575 ARG A N 1
ATOM 4730 C CA . ARG A 1 575 ? 24.335 -22.441 -36.016 1.00 90.75 575 ARG A CA 1
ATOM 4731 C C . ARG A 1 575 ? 22.846 -22.275 -35.698 1.00 90.75 575 ARG A C 1
ATOM 4733 O O . ARG A 1 575 ? 22.131 -23.264 -35.656 1.00 90.75 575 ARG A O 1
ATOM 4740 N N . GLU A 1 576 ? 22.422 -21.060 -35.360 1.00 89.38 576 GLU A N 1
ATOM 4741 C CA . GLU A 1 576 ? 21.038 -20.768 -34.967 1.00 89.38 576 GLU A CA 1
ATOM 4742 C C . GLU A 1 576 ? 20.248 -20.086 -36.096 1.00 89.38 576 GLU A C 1
ATOM 4744 O O . GLU A 1 576 ? 19.025 -19.978 -36.018 1.00 89.38 576 GLU A O 1
ATOM 4749 N N . LEU A 1 577 ? 20.946 -19.576 -37.117 1.00 84.38 577 LEU A N 1
ATOM 4750 C CA . LEU A 1 577 ? 20.371 -18.879 -38.271 1.00 84.38 577 LEU A CA 1
ATOM 4751 C C . LEU A 1 577 ? 20.293 -19.769 -39.521 1.00 84.38 577 LEU A C 1
ATOM 4753 O O . LEU A 1 577 ? 19.406 -19.548 -40.345 1.00 84.38 577 LEU A O 1
ATOM 4757 N N . PHE A 1 578 ? 21.201 -20.739 -39.647 1.00 83.38 578 PHE A N 1
ATOM 4758 C CA . PHE A 1 578 ? 21.319 -21.711 -40.736 1.00 83.38 578 PHE A CA 1
ATOM 4759 C C . PHE A 1 578 ? 21.329 -23.124 -40.154 1.00 83.38 578 PHE A C 1
ATOM 4761 O O . PHE A 1 578 ? 20.738 -24.019 -40.799 1.00 83.38 578 PHE A O 1
#

InterPro domains:
  IPR001173 Glycosyltransferase 2-like [PF00535] (132-298)
  IPR005122 Uracil-DNA glycosylase-like [PF03167] (430-566)
  IPR005122 Uracil-DNA glycosylase-like [SM00986] (428-577)
  IPR026353 Hypoxanthine-DNA glycosylase [TIGR04274] (426-573)
  IPR029044 Nucleotide-diphospho-sugar transferases [G3DSA:3.90.550.10] (76-381)
  IPR029044 Nucleotide-diphospho-sugar transferases [SSF53448] (129-351)
  IPR036895 Uracil-DNA glycosylase-like domain superfamily [G3DSA:3.40.470.10] (422-577)
  IPR036895 Uracil-DNA glycosylase-like domain superfamily [SSF52141] (426-573)

Radius of gyration: 32.36 Å; chains: 1; bounding box: 89×62×78 Å

Sequence (578 aa):
MFPVGNISQYRIGFKHKNGRQKKTTDIHYRQCRIGSKRYHMIHLSWIPEYTKPGPPGGQSFHVHNRFIYLPQTDTINKKTPRLNITAFDNSRFKGSSQHFYFKLCYTKLWLNCAIRKGQQQSGGMTDMPFVSLIIPVYNAEKYLRRCLNSAMEQTFQDMEIIVVNDGSQDTSLEICREYEKMDRRFRVINKENTGVSDSRNQAIETARGEYLQFMDSDDWLTPDATESFVHAARKFDCDLVVSDFYRVDGAVFTEKQHIRERGLLTRAQYAEYMMREPADFYYGVLWNKLYRRSIVQEHQLKMDEDLRWCEDFLFNLNFIRYAGRFTAIQTPVYYYMKRKGSLVSTDWKKANTVKLKLRLLKDYKELYQSMDLYEENKLKINAFAVSIAKDGGIGAPMSRLRKKLSEEDYIEDELPAGYTRVCHTLGPIYDEASRILILGSFPSVKSREQNFYYGHPQNRFWKLMARLFEEPVPETTEDKKGLLMRHHIALWDVVAACDIKGSSDRSIRNVIPTDLNRILRTARIETILANGDTAFQLYRKYCRETTGREAVKCPSTSPANAFFTLDRLAEAWGRELF